Protein 6MW4 (pdb70)

Foldseek 3Di:
DWKKKFFFDDDVVVLCVVVVQPAKFDQFNTIIMGDDDPPDDCVVLVPRNRTDAMDIWAWKFFQKDFDFPLVPFDALCRQLVQCVPVCVFFLAQEEEEQEEQFAQQLQVQQADPVQWGLAAKEWEQADDDADGPPRHDGTHIDGRVRVSVCNVVVNRPNHARPPWVSHQLCQQQEGCCPVHNRRGHQGDRYGYHYYRADWDAQPKAHPFIIGIPNRVSNSVSVVLVVCVVSVTAYEYFARMFWFFFQFQAAAPVVSDPSLFFFRYAYAYAQFQALPQQFKDKDFDPDAFDKDKWKKFADAIQKWKKKKFFPPPWFKWKKKAAQVGDIFDGDGDDPDFDWGKDADVVQRKIKTKGWHQHVRVPRDTMIMMMIGRGDGDMMMIMMGTHDDDRRMMMMGITGCSRGDSRIHIPHGDQERRTGVNQSYPSHQYEWEAAPVVRGGDSRTGFHHPVGAPNQAYTHFAQYWGATPPNDITGMGGRSRRSSSVSSLVSSVLVVVVVVPSSPNGNVVSSQLQLLQADDDPPDDPDGRRGNSHYGDSVSSVVVVVDVSGPVD

Solvent-accessible surface area: 21128 Å² total; per-residue (Å²): 131,44,7,2,6,0,12,29,67,59,82,5,83,62,13,0,105,90,68,58,4,112,73,37,4,54,11,26,87,73,0,0,0,0,8,5,97,88,101,38,82,24,63,44,1,64,127,6,157,41,20,67,76,49,45,38,16,58,30,0,1,22,4,10,46,47,49,116,41,44,100,99,26,21,31,0,32,80,9,1,93,4,59,64,50,85,121,125,20,25,0,141,31,8,0,0,0,1,1,0,4,0,0,26,2,47,1,48,1,0,30,54,133,112,29,38,0,10,0,24,38,0,0,4,4,87,21,142,107,46,97,49,4,164,49,17,77,36,10,0,40,6,50,61,77,59,0,40,105,4,20,129,183,126,51,24,81,29,4,95,9,96,54,0,5,0,0,0,0,0,1,0,0,0,3,50,5,113,91,50,70,91,37,95,4,0,1,62,78,3,30,0,0,0,0,23,2,28,47,63,84,76,52,8,50,76,59,63,70,6,7,12,11,0,0,0,0,0,0,1,11,4,0,2,50,16,6,130,97,50,128,80,33,0,0,0,0,2,1,2,0,5,39,1,10,19,36,42,78,57,7,16,12,49,2,7,118,35,29,90,37,25,7,9,0,7,0,1,0,0,1,21,10,6,78,21,41,0,1,30,48,15,93,2,97,56,92,47,49,82,37,64,0,42,4,70,3,10,69,6,53,11,1,38,6,33,7,21,6,66,36,69,2,61,9,0,0,24,5,15,3,61,63,46,38,83,7,91,66,2,82,50,49,144,73,107,130,38,43,145,26,99,1,120,144,17,75,0,53,14,9,0,25,29,44,70,8,53,13,27,92,40,41,26,11,3,18,2,68,2,77,74,4,68,84,24,74,4,42,3,88,0,19,3,64,83,39,137,55,1,82,2,17,0,0,0,4,5,36,62,7,0,2,85,86,0,74,0,94,81,54,40,38,36,8,1,1,2,39,8,0,8,7,79,87,7,0,0,0,0,0,6,17,71,104,85,95,43,35,44,131,2,6,0,56,0,20,134,104,46,90,14,0,8,1,0,0,7,0,14,14,0,5,0,3,35,58,129,26,60,37,13,0,0,8,0,0,0,0,0,0,0,0,0,0,0,0,0,0,1,2,0,14,55,34,72,99,114,139,66,145,43,12,81,18,135,55,2,20,20,54,2,14,54,1,12,50,136,43,157,166,113,108,38,52,37,23,34,10,0,28,0,26,9,35,2,83,53,0,26,88,58,27,70,160,116,70,64,51,145,173

Radius of gyration: 23.17 Å; Cα contacts (8 Å, |Δi|>4): 1553; chains: 1; bounding box: 54×68×56 Å

Nearest PDB structures (foldseek):
  6mw4-assembly1_A  TM=1.002E+00  e=0.000E+00  Clostridioides difficile R20291
  4i0w-assembly2_D  TM=8.426E-01  e=2.269E-36  Clostridium perfringens
  4i0w-assembly1_B  TM=8.623E-01  e=5.771E-36  Clostridium perfringens
  7xr8-assembly2_C  TM=7.739E-01  e=4.887E-11  Thermaerobacillus caldiproteolyticus
  2wwt-assembly3_D  TM=7.152E-01  e=7.580E-10  Shouchella clausii

Structure (mmCIF, N/CA/C/O backbone):
data_6MW4
#
_entry.id   6MW4
#
_cell.length_a   88.651
_cell.length_b   155.176
_cell.length_c   91.675
_cell.angle_alpha   90.000
_cell.angle_beta   90.000
_cell.angle_gamma   90.000
#
_symmetry.space_group_name_H-M   'C 2 2 21'
#
loop_
_entity.id
_entity.type
_entity.pdbx_description
1 polymer 'Putative germination-specific protease'
2 non-polymer 'SULFATE ION'
3 water water
#
loop_
_atom_site.group_PDB
_atom_site.id
_atom_site.type_symbol
_atom_site.label_atom_id
_atom_site.label_alt_id
_atom_site.label_comp_id
_atom_site.label_asym_id
_atom_site.label_entity_id
_atom_site.label_seq_id
_atom_site.pdbx_PDB_ins_code
_atom_site.Cartn_x
_atom_site.Cartn_y
_atom_site.Cartn_z
_atom_site.occupancy
_atom_site.B_iso_or_equiv
_atom_site.auth_seq_id
_atom_site.auth_comp_id
_atom_site.auth_asym_id
_atom_site.auth_atom_id
_atom_site.pdbx_PDB_model_num
ATOM 1 N N . GLU A 1 2 ? 58.943 64.754 76.181 1.00 58.84 2 GLU A N 1
ATOM 2 C CA . GLU A 1 2 ? 60.142 64.222 76.821 1.00 56.42 2 GLU A CA 1
ATOM 3 C C . GLU A 1 2 ? 61.314 64.112 75.853 1.00 52.10 2 GLU A C 1
ATOM 4 O O . GLU A 1 2 ? 61.246 63.388 74.858 1.00 54.72 2 GLU A O 1
ATOM 10 N N . LYS A 1 3 ? 62.384 64.841 76.142 1.00 43.38 3 LYS A N 1
ATOM 11 C CA . LYS A 1 3 ? 63.672 64.584 75.520 1.00 37.82 3 LYS A CA 1
ATOM 12 C C . LYS A 1 3 ? 64.510 63.736 76.468 1.00 26.94 3 LYS A C 1
ATOM 13 O O . LYS A 1 3 ? 64.168 63.543 77.637 1.00 27.71 3 LYS A O 1
ATOM 18 N N . SER A 1 4 ? 65.611 63.207 75.950 1.00 25.49 4 SER A N 1
ATOM 19 C CA . SER A 1 4 ? 66.470 62.366 76.766 1.00 21.51 4 SER A CA 1
ATOM 20 C C . SER A 1 4 ? 67.918 62.604 76.376 1.00 23.01 4 SER A C 1
ATOM 21 O O . SER A 1 4 ? 68.214 63.128 75.299 1.00 24.08 4 SER A O 1
ATOM 24 N N . TYR A 1 5 ? 68.819 62.222 77.279 1.00 20.83 5 TYR A N 1
ATOM 25 C CA . TYR A 1 5 ? 70.248 62.433 77.103 1.00 19.77 5 TYR A CA 1
ATOM 26 C C . TYR A 1 5 ? 70.999 61.170 77.486 1.00 19.75 5 TYR A C 1
ATOM 27 O O . TYR A 1 5 ? 70.612 60.471 78.425 1.00 21.92 5 TYR A O 1
ATOM 36 N N . CYS A 1 6 ? 72.072 60.887 76.760 1.00 19.89 6 CYS A N 1
ATOM 37 C CA . CYS A 1 6 ? 73.021 59.858 77.155 1.00 21.38 6 CYS A CA 1
ATOM 38 C C . CYS A 1 6 ? 74.143 60.517 77.940 1.00 21.97 6 CYS A C 1
ATOM 39 O O . CYS A 1 6 ? 74.629 61.583 77.558 1.00 23.67 6 CYS A O 1
ATOM 42 N N . ILE A 1 7 ? 74.534 59.893 79.053 1.00 18.32 7 ILE A N 1
ATOM 43 C CA . ILE A 1 7 ? 75.536 60.450 79.956 1.00 22.61 7 ILE A CA 1
ATOM 44 C C . ILE A 1 7 ? 76.649 59.429 80.155 1.00 21.29 7 ILE A C 1
ATOM 45 O O . ILE A 1 7 ? 76.375 58.255 80.418 1.00 21.36 7 ILE A O 1
ATOM 50 N N . ILE A 1 8 ? 77.898 59.874 80.041 1.00 21.38 8 ILE A N 1
ATOM 51 C CA . ILE A 1 8 ? 79.048 59.112 80.514 1.00 25.64 8 ILE A CA 1
ATOM 52 C C . ILE A 1 8 ? 79.405 59.657 81.888 1.00 24.41 8 ILE A C 1
ATOM 53 O O . ILE A 1 8 ? 79.627 60.863 82.041 1.00 25.68 8 ILE 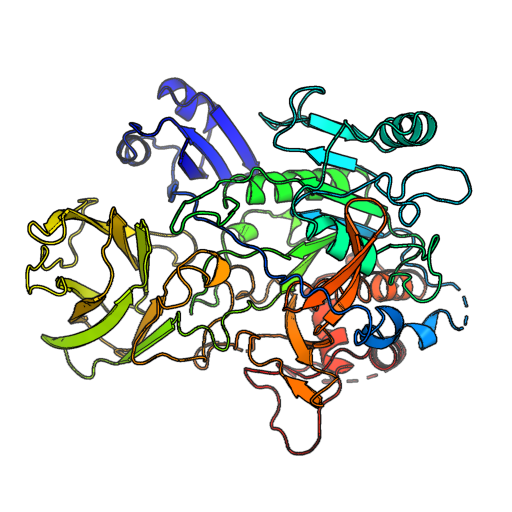A O 1
ATOM 58 N N . TYR A 1 9 ? 79.448 58.786 82.891 1.00 23.94 9 TYR A N 1
ATOM 59 C CA . TYR A 1 9 ? 79.602 59.240 84.264 1.00 25.88 9 TYR A CA 1
ATOM 60 C C . TYR A 1 9 ? 80.804 58.600 84.945 1.00 30.97 9 TYR A C 1
ATOM 61 O O . TYR A 1 9 ? 81.336 57.574 84.508 1.00 29.87 9 TYR A O 1
ATOM 70 N N . GLN A 1 10 ? 81.197 59.229 86.048 1.00 33.87 10 GLN A N 1
ATOM 71 C CA . GLN A 1 10 ? 82.163 58.688 86.993 1.00 38.16 10 GLN A CA 1
ATOM 72 C C . GLN A 1 10 ? 81.645 58.993 88.389 1.00 42.32 10 GLN A C 1
ATOM 73 O O . GLN A 1 10 ? 81.195 60.113 88.651 1.00 43.43 10 GLN A O 1
ATOM 75 N N . GLY A 1 11 ? 81.690 58.003 89.270 1.00 43.67 11 GLY A N 1
ATOM 76 C CA . GLY A 1 11 ? 81.274 58.206 90.645 1.00 43.98 11 GLY A CA 1
ATOM 77 C C . GLY A 1 11 ? 79.805 57.898 90.860 1.00 43.06 11 GLY A C 1
ATOM 78 O O . GLY A 1 11 ? 79.169 57.163 90.100 1.00 38.05 11 GLY A O 1
ATOM 79 N N . ASP A 1 12 ? 79.259 58.487 91.927 1.00 44.48 12 ASP A N 1
ATOM 80 C CA . ASP A 1 12 ? 77.875 58.247 92.341 1.00 41.88 12 ASP A CA 1
ATOM 81 C C . ASP A 1 12 ? 76.956 59.152 91.525 1.00 37.34 12 ASP A C 1
ATOM 82 O O . ASP A 1 12 ? 76.523 60.223 91.958 1.00 39.85 12 ASP A O 1
ATOM 87 N N . ILE A 1 13 ? 76.653 58.692 90.308 1.00 32.02 13 ILE A N 1
ATOM 88 C CA . ILE A 1 13 ? 75.832 59.477 89.393 1.00 30.42 13 ILE A CA 1
ATOM 89 C C . ILE A 1 13 ? 74.390 59.552 89.876 1.00 32.21 13 ILE A C 1
ATOM 90 O O . ILE A 1 13 ? 73.726 60.580 89.704 1.00 33.67 13 ILE A O 1
ATOM 95 N N . GLU A 1 14 ? 73.887 58.482 90.497 1.00 34.74 14 GLU A N 1
ATOM 96 C CA . GLU A 1 14 ? 72.500 58.466 90.952 1.00 38.09 14 GLU A CA 1
ATOM 97 C C . GLU A 1 14 ? 72.238 59.564 91.975 1.00 39.14 14 GLU A C 1
ATOM 98 O O . GLU A 1 14 ? 71.261 60.313 91.859 1.00 39.28 14 GLU A O 1
ATOM 104 N N . SER A 1 15 ? 73.104 59.683 92.984 1.00 39.83 15 SER A N 1
ATOM 105 C CA . SER A 1 15 ? 72.928 60.751 93.961 1.00 42.25 15 SER A CA 1
ATOM 106 C C . SER A 1 15 ? 73.050 62.118 93.303 1.00 41.04 15 SER A C 1
ATOM 107 O O . SER A 1 15 ? 72.309 63.048 93.644 1.00 42.85 15 SER A O 1
ATOM 110 N N . ALA A 1 16 ? 73.971 62.253 92.343 1.00 36.33 16 ALA A N 1
ATOM 111 C CA . ALA A 1 16 ? 74.197 63.548 91.714 1.00 33.21 16 ALA A CA 1
ATOM 112 C C . ALA A 1 16 ? 72.994 63.981 90.887 1.00 35.56 16 ALA A C 1
ATOM 113 O O . ALA A 1 16 ? 72.583 65.147 90.944 1.00 41.63 16 ALA A O 1
ATOM 115 N N . LEU A 1 17 ? 72.420 63.061 90.107 1.00 31.29 17 LEU A N 1
ATOM 116 C CA . LEU A 1 17 ? 71.228 63.401 89.336 1.00 27.93 17 LEU A CA 1
ATOM 117 C C . LEU A 1 17 ? 70.071 63.782 90.252 1.00 36.95 17 LEU A C 1
ATOM 118 O O . LEU A 1 17 ? 69.364 64.763 89.998 1.00 39.13 17 LEU A O 1
ATOM 123 N N . GLN A 1 18 ? 69.866 63.019 91.327 1.00 38.70 18 GLN A N 1
ATOM 124 C CA . GLN A 1 18 ? 68.751 63.304 92.225 1.00 44.48 18 GLN A CA 1
ATOM 125 C C . GLN A 1 18 ? 68.903 64.671 92.878 1.00 40.78 18 GLN A C 1
ATOM 126 O O . GLN A 1 18 ? 67.924 65.415 93.010 1.00 38.37 18 GLN A O 1
ATOM 132 N N . GLU A 1 19 ? 70.127 65.026 93.276 1.00 41.92 19 GLU A N 1
ATOM 133 C CA . GLU A 1 19 ? 70.374 66.328 93.884 1.00 45.04 19 GLU A CA 1
ATOM 134 C C . GLU A 1 19 ? 70.099 67.475 92.922 1.00 45.02 19 GLU A C 1
ATOM 135 O O . GLU A 1 19 ? 69.822 68.592 93.370 1.00 49.51 19 GLU A O 1
ATOM 137 N N . ASN A 1 20 ? 70.166 67.226 91.615 1.00 40.04 20 ASN A N 1
ATOM 138 C CA . ASN A 1 20 ? 69.914 68.241 90.603 1.00 41.73 20 ASN A CA 1
ATOM 139 C C . ASN A 1 20 ? 68.507 68.147 90.020 1.00 40.12 20 ASN A C 1
ATOM 140 O O . ASN A 1 20 ? 68.249 68.699 88.945 1.00 43.37 20 ASN A O 1
ATOM 145 N N . GLY A 1 21 ? 67.595 67.464 90.707 1.00 39.66 21 GLY A N 1
ATOM 146 C CA . GLY A 1 21 ? 66.225 67.377 90.242 1.00 40.70 21 GLY A CA 1
ATOM 147 C C . GLY A 1 21 ? 66.016 66.521 89.016 1.00 41.22 21 GLY A C 1
ATOM 148 O O . GLY A 1 21 ? 65.002 66.677 88.330 1.00 48.05 21 GLY A O 1
ATOM 149 N N . ILE A 1 22 ? 66.945 65.623 88.712 1.00 34.30 22 ILE A N 1
ATOM 150 C CA . ILE A 1 22 ? 66.822 64.719 87.571 1.00 33.86 22 ILE A CA 1
ATOM 151 C C . ILE A 1 22 ? 66.405 63.368 88.146 1.00 36.29 22 ILE A C 1
ATOM 152 O O . ILE A 1 22 ? 67.236 62.559 88.561 1.00 38.79 22 ILE A O 1
ATOM 157 N N . ASN A 1 23 ? 65.095 63.119 88.168 1.00 32.79 23 ASN A N 1
ATOM 158 C CA . ASN A 1 23 ? 64.542 61.968 88.870 1.00 34.48 23 ASN A CA 1
ATOM 159 C C . ASN A 1 23 ? 64.250 60.772 87.974 1.00 30.09 23 ASN A C 1
ATOM 160 O O . ASN A 1 23 ? 63.996 59.685 88.498 1.00 34.85 23 ASN A O 1
ATOM 165 N N . ARG A 1 24 ? 64.285 60.930 86.655 1.00 24.54 24 ARG A N 1
ATOM 166 C CA . ARG A 1 24 ? 63.972 59.848 85.722 1.00 25.78 24 ARG A CA 1
ATOM 167 C C . ARG A 1 24 ? 65.255 59.459 84.994 1.00 24.46 24 ARG A C 1
ATOM 168 O O . ARG A 1 24 ? 65.699 60.156 84.075 1.00 24.79 24 ARG A O 1
ATOM 172 N N . TYR A 1 25 ? 65.842 58.336 85.393 1.00 22.38 25 TYR A N 1
ATOM 173 C CA . TYR A 1 25 ? 67.119 57.935 84.818 1.00 20.29 25 TYR A CA 1
ATOM 174 C C . TYR A 1 25 ? 67.274 56.430 84.945 1.00 19.51 25 TYR A C 1
ATOM 175 O O . TYR A 1 25 ? 66.612 55.783 85.764 1.00 22.90 25 TYR A O 1
ATOM 184 N N . MET A 1 26 ? 68.175 55.888 84.132 1.00 18.78 26 MET A N 1
ATOM 185 C CA . MET A 1 26 ? 68.587 54.500 84.240 1.00 17.41 26 MET A CA 1
ATOM 186 C C . MET A 1 26 ? 70.098 54.429 84.106 1.00 19.26 26 MET A C 1
ATOM 187 O O . MET A 1 26 ? 70.666 55.013 83.183 1.00 20.78 26 MET A O 1
ATOM 192 N N . VAL A 1 27 ? 70.745 53.735 85.035 1.00 19.97 27 VAL A N 1
ATOM 193 C CA . VAL A 1 27 ? 72.156 53.393 84.880 1.00 20.10 27 VAL A CA 1
ATOM 194 C C . VAL A 1 27 ? 72.239 52.119 84.050 1.00 22.29 27 VAL A C 1
ATOM 195 O O . VAL A 1 27 ? 71.680 51.082 84.426 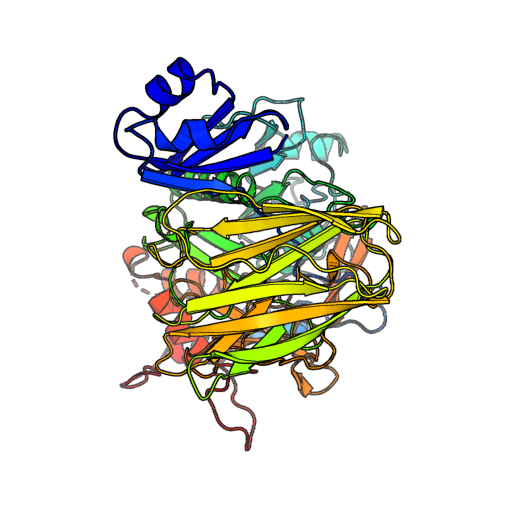1.00 25.11 27 VAL A O 1
ATOM 199 N N . LEU A 1 28 ? 72.905 52.199 82.897 1.00 18.88 28 LEU A N 1
ATOM 200 C CA . LEU A 1 28 ? 72.924 51.090 81.951 1.00 18.81 28 LEU A CA 1
ATOM 201 C C . LEU A 1 28 ? 74.173 50.227 82.050 1.00 24.62 28 LEU A C 1
ATOM 202 O O . LEU A 1 28 ? 74.096 49.015 81.830 1.00 27.87 28 LEU A O 1
ATOM 207 N N . ASN A 1 29 ? 75.330 50.818 82.331 1.00 20.12 29 ASN A N 1
ATOM 208 C CA . ASN A 1 29 ? 76.536 50.038 82.579 1.00 22.50 29 ASN A CA 1
ATOM 209 C C . ASN A 1 29 ? 77.444 50.880 83.469 1.00 22.97 29 ASN A C 1
ATOM 210 O O . ASN A 1 29 ? 77.022 51.915 83.995 1.00 20.29 29 ASN A O 1
ATOM 215 N N . SER A 1 30 ? 78.686 50.425 83.665 1.00 22.45 30 SER A N 1
ATOM 216 C CA . SER A 1 30 ? 79.576 51.105 84.602 1.00 24.39 30 SER A CA 1
ATOM 217 C C . SER A 1 30 ? 79.961 52.511 84.154 1.00 23.49 30 SER A C 1
ATOM 218 O O . SER A 1 30 ? 80.509 53.270 84.968 1.00 24.43 30 SER A O 1
ATOM 221 N N . GLN A 1 31 ? 79.700 52.868 82.893 1.00 20.64 31 GLN A N 1
ATOM 222 C CA . GLN A 1 31 ? 80.029 54.183 82.356 1.00 24.24 31 GLN A CA 1
ATOM 223 C C . GLN A 1 31 ? 78.836 54.977 81.860 1.00 20.31 31 GLN A C 1
ATOM 224 O O . GLN A 1 31 ? 78.946 56.202 81.747 1.00 22.94 31 GLN A O 1
ATOM 230 N N . LEU A 1 32 ? 77.726 54.327 81.528 1.00 19.42 32 LEU A N 1
ATOM 231 C CA . LEU A 1 32 ? 76.668 54.935 80.741 1.00 18.13 32 LEU A CA 1
ATOM 232 C C . LEU A 1 32 ? 75.375 54.996 81.537 1.00 18.05 32 LEU A C 1
ATOM 233 O O . LEU A 1 32 ? 74.946 53.990 82.101 1.00 19.25 32 LEU A O 1
ATOM 238 N N . ALA A 1 33 ? 74.741 56.165 81.547 1.00 17.40 33 ALA A N 1
ATOM 239 C CA . ALA A 1 33 ? 73.394 56.318 82.072 1.00 17.14 33 ALA A CA 1
ATOM 240 C C . ALA A 1 33 ? 72.577 57.099 81.052 1.00 21.90 33 ALA A C 1
ATOM 241 O O . ALA A 1 33 ? 73.131 57.781 80.189 1.00 19.40 33 ALA A O 1
ATOM 243 N N . VAL A 1 34 ? 71.253 56.988 81.136 1.00 17.15 34 VAL A N 1
ATOM 244 C CA . VAL A 1 34 ? 70.357 57.789 80.306 1.00 16.33 34 VAL A CA 1
ATOM 245 C C . VAL A 1 34 ? 69.389 58.534 81.215 1.00 18.52 34 VAL A C 1
ATOM 246 O O . VAL A 1 34 ? 68.995 58.026 82.271 1.00 19.33 34 VAL A O 1
ATOM 250 N N . ILE A 1 35 ? 69.031 59.758 80.826 1.00 18.40 35 ILE A N 1
ATOM 251 C CA . ILE A 1 35 ? 68.099 60.558 81.610 1.00 20.66 35 ILE A CA 1
ATOM 252 C C . ILE A 1 35 ? 66.965 61.034 80.721 1.00 21.63 35 ILE A C 1
ATOM 253 O O . ILE A 1 35 ? 67.136 61.232 79.517 1.00 22.12 35 ILE A O 1
ATOM 258 N N . TYR A 1 36 ? 65.798 61.219 81.329 1.00 21.56 36 TYR A N 1
ATOM 259 C CA . TYR A 1 36 ? 64.589 61.668 80.646 1.00 23.87 36 TYR A CA 1
ATOM 260 C C . TYR A 1 36 ? 64.092 62.911 81.366 1.00 27.69 36 TYR A C 1
ATOM 261 O O . TYR A 1 36 ? 63.873 62.879 82.580 1.00 25.36 36 TYR A O 1
ATOM 270 N N . VAL A 1 37 ? 63.923 64.004 80.629 1.00 27.90 37 VAL A N 1
ATOM 271 C CA . VAL A 1 37 ? 63.702 65.314 81.244 1.00 30.23 37 VAL A CA 1
ATOM 272 C C . VAL A 1 37 ? 62.643 66.071 80.457 1.00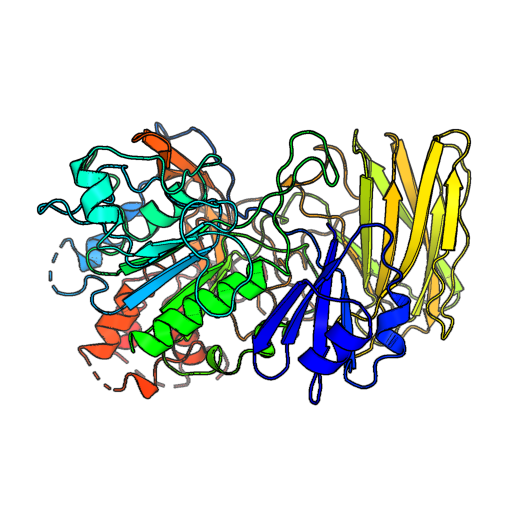 37.59 37 VAL A C 1
ATOM 273 O O . VAL A 1 37 ? 62.408 65.797 79.273 1.00 36.23 37 VAL A O 1
ATOM 277 N N . PRO A 1 38 ? 61.988 67.044 81.096 1.00 39.37 38 PRO A N 1
ATOM 278 C CA . PRO A 1 38 ? 61.012 67.871 80.372 1.00 45.08 38 PRO A CA 1
ATOM 279 C C . PRO A 1 38 ? 61.662 68.674 79.253 1.00 49.88 38 PRO A C 1
ATOM 280 O O . PRO A 1 38 ? 62.880 68.846 79.193 1.00 44.85 38 PRO A O 1
ATOM 284 N N . VAL A 1 39 ? 60.813 69.180 78.353 1.00 61.28 39 VAL A N 1
ATOM 285 C CA . VAL A 1 39 ? 61.303 69.937 77.203 1.00 65.35 39 VAL A CA 1
ATOM 286 C C . VAL A 1 39 ? 62.004 71.217 77.643 1.00 65.53 39 VAL A C 1
ATOM 287 O O . VAL A 1 39 ? 62.939 71.682 76.980 1.00 65.66 39 VAL A O 1
ATOM 289 N N . ASP A 1 40 ? 61.578 71.802 78.761 1.00 62.96 40 ASP A N 1
ATOM 290 C CA . ASP A 1 40 ? 62.177 73.036 79.255 1.00 63.87 40 ASP A CA 1
ATOM 291 C C . ASP A 1 40 ? 63.493 72.810 79.992 1.00 61.45 40 ASP A C 1
ATOM 292 O O . ASP A 1 40 ? 64.050 73.770 80.535 1.00 65.38 40 ASP A O 1
ATOM 294 N N . PHE A 1 41 ? 64.003 71.581 80.014 1.00 56.65 41 PHE A N 1
ATOM 295 C CA . PHE A 1 41 ? 65.207 71.268 80.775 1.00 51.75 41 PHE A CA 1
ATOM 296 C C . PHE A 1 41 ? 66.409 72.040 80.243 1.00 55.52 41 PHE A C 1
ATOM 297 O O . PHE A 1 41 ? 66.647 72.095 79.032 1.00 55.74 41 PHE A O 1
ATOM 305 N N . ASP A 1 42 ? 67.170 72.633 81.162 1.00 59.11 42 ASP A N 1
ATOM 306 C CA . ASP A 1 42 ? 68.365 73.407 80.833 1.00 59.90 42 ASP A CA 1
ATOM 307 C C . ASP A 1 42 ? 69.557 72.457 80.825 1.00 54.58 42 ASP A C 1
ATOM 308 O O . ASP A 1 42 ? 70.070 72.076 81.880 1.00 51.14 42 ASP A O 1
ATOM 313 N N . GLU A 1 43 ? 70.012 72.085 79.627 1.00 48.29 43 GLU A N 1
ATOM 314 C CA . GLU A 1 43 ? 71.070 71.088 79.507 1.00 51.02 43 GLU A CA 1
ATOM 315 C C . GLU A 1 43 ? 72.412 71.582 80.032 1.00 50.46 43 GLU A C 1
ATOM 316 O O . GLU A 1 43 ? 73.301 70.759 80.277 1.00 49.80 43 GLU A O 1
ATOM 322 N N . THR A 1 44 ? 72.585 72.898 80.205 1.00 50.83 44 THR A N 1
ATOM 323 C CA . THR A 1 44 ? 73.828 73.410 80.774 1.00 50.34 44 THR A CA 1
ATOM 324 C C . THR A 1 44 ? 74.044 72.917 82.197 1.00 48.94 44 THR A C 1
ATOM 325 O O . THR A 1 44 ? 75.184 72.921 82.678 1.00 48.09 44 THR A O 1
ATOM 329 N N . ILE A 1 45 ? 72.969 72.503 82.876 1.00 44.78 45 ILE A N 1
ATOM 330 C CA . ILE A 1 45 ? 73.077 71.864 84.187 1.00 44.80 45 ILE A CA 1
ATOM 331 C C . ILE A 1 45 ? 74.118 70.752 84.161 1.00 40.07 45 ILE A C 1
ATOM 332 O O . ILE A 1 45 ? 74.886 70.573 85.113 1.00 45.39 45 ILE A O 1
ATOM 336 N N . LEU A 1 46 ? 74.170 69.998 83.063 1.00 38.57 46 LEU A N 1
ATOM 337 C CA . LEU A 1 46 ? 75.011 68.806 83.017 1.00 39.49 46 LEU A CA 1
ATOM 338 C C . LEU A 1 46 ? 76.497 69.144 83.095 1.00 46.65 46 LEU A C 1
ATOM 339 O O . LEU A 1 46 ? 77.289 68.321 83.569 1.00 48.86 46 LEU A O 1
ATOM 344 N N . ASN A 1 47 ? 76.892 70.346 82.664 1.00 44.59 47 ASN A N 1
ATOM 345 C CA . ASN A 1 47 ? 78.296 70.738 82.724 1.00 43.64 47 ASN A CA 1
ATOM 346 C C . ASN A 1 47 ? 78.771 70.988 84.147 1.00 47.79 47 ASN A C 1
ATOM 347 O O . ASN A 1 47 ? 79.981 70.965 84.397 1.00 47.12 47 ASN A O 1
ATOM 352 N N . ASN A 1 48 ? 77.852 71.225 85.081 1.00 45.74 48 ASN A N 1
ATOM 353 C CA . ASN A 1 48 ? 78.202 71.579 86.448 1.00 48.34 48 ASN A CA 1
ATOM 354 C C . ASN A 1 48 ? 77.955 70.436 87.421 1.00 45.35 48 ASN A C 1
ATOM 355 O O . ASN A 1 48 ? 78.028 70.637 88.638 1.00 49.39 48 ASN A O 1
ATOM 360 N N . ILE A 1 49 ? 77.665 69.245 86.913 1.00 41.97 49 ILE A N 1
ATOM 361 C CA . ILE A 1 49 ? 77.602 68.033 87.718 1.00 41.36 49 ILE A CA 1
ATOM 362 C C . ILE A 1 49 ? 78.925 67.309 87.514 1.00 36.71 49 ILE A C 1
ATOM 363 O O . ILE A 1 49 ? 79.204 66.812 86.419 1.00 39.10 49 ILE A O 1
ATOM 368 N N . ILE A 1 50 ? 79.754 67.263 88.561 1.00 40.68 50 ILE A N 1
ATOM 369 C CA . ILE A 1 50 ? 81.110 66.739 88.402 1.00 44.15 50 ILE A CA 1
ATOM 370 C C . ILE A 1 50 ? 81.091 65.269 88.006 1.00 42.66 50 ILE A C 1
ATOM 371 O O . ILE A 1 50 ? 82.016 64.784 87.343 1.00 41.04 50 ILE A O 1
ATOM 376 N N . GLN A 1 51 ? 80.037 64.539 88.379 1.00 37.75 51 GLN A N 1
ATOM 377 C CA . GLN A 1 51 ? 79.938 63.131 88.010 1.00 38.15 51 GLN A CA 1
ATOM 378 C C . GLN A 1 51 ? 79.644 62.924 86.531 1.00 34.42 51 GLN A C 1
ATOM 379 O O . GLN A 1 51 ? 79.644 61.775 86.078 1.00 31.39 51 GLN A O 1
ATOM 385 N N . VAL A 1 52 ? 79.392 63.988 85.775 1.00 32.16 52 VAL A N 1
ATOM 386 C CA . VAL A 1 52 ? 79.133 63.893 84.341 1.00 31.10 52 VAL A CA 1
ATOM 387 C C . VAL A 1 52 ? 80.424 64.197 83.592 1.00 34.96 52 VAL A C 1
ATOM 388 O O . VAL A 1 52 ? 81.001 65.282 83.741 1.00 36.88 52 VAL A O 1
ATOM 392 N N . ALA A 1 53 ? 80.879 63.241 82.781 1.00 33.17 53 ALA A N 1
ATOM 393 C CA . ALA A 1 53 ? 82.074 63.402 81.961 1.00 34.21 53 ALA A CA 1
ATOM 394 C C . ALA A 1 53 ? 81.752 63.769 80.521 1.00 36.84 53 ALA A C 1
ATOM 395 O O . ALA A 1 53 ? 82.484 64.549 79.902 1.00 38.16 53 ALA A O 1
ATOM 397 N N . TRP A 1 54 ? 80.676 63.206 79.979 1.00 30.67 54 TRP A N 1
ATOM 398 C CA . TRP A 1 54 ? 80.192 63.481 78.633 1.00 32.16 54 TRP A CA 1
ATOM 399 C C . TRP A 1 54 ? 78.673 63.488 78.670 1.00 27.61 54 TRP A C 1
ATOM 400 O O . TRP A 1 54 ? 78.060 62.791 79.478 1.00 24.50 54 TRP A O 1
ATOM 411 N N . TRP A 1 55 ? 78.067 64.246 77.766 1.00 26.66 55 TRP A N 1
ATOM 412 C CA . TRP A 1 55 ? 76.626 64.141 77.601 1.00 24.54 55 TRP A CA 1
ATOM 413 C C . TRP A 1 55 ? 76.257 64.479 76.169 1.00 28.66 55 TRP A C 1
ATOM 414 O O . TRP A 1 55 ? 76.924 65.282 75.509 1.00 29.84 55 TRP A O 1
ATOM 425 N N . GLU A 1 56 ? 75.175 63.863 75.704 1.00 23.68 56 GLU A N 1
ATOM 426 C CA . GLU A 1 56 ? 74.727 64.019 74.331 1.00 27.76 56 GLU A CA 1
ATOM 427 C C . GLU A 1 56 ? 73.222 63.814 74.318 1.00 25.42 56 GLU A C 1
ATOM 428 O O . GLU A 1 56 ? 72.726 62.863 74.931 1.00 25.33 56 GLU A O 1
ATOM 434 N N . GLU A 1 57 ? 72.500 64.707 73.646 1.00 24.26 57 GLU A N 1
ATOM 435 C CA . GLU A 1 57 ? 71.070 64.494 73.472 1.00 21.12 57 GLU A CA 1
ATOM 436 C C . GLU A 1 57 ? 70.830 63.239 72.638 1.00 22.22 57 GLU A C 1
ATOM 437 O O . GLU A 1 57 ? 71.549 62.973 71.668 1.00 23.44 57 GLU A O 1
ATOM 443 N N . SER A 1 58 ? 69.808 62.471 73.026 1.00 18.88 58 SER A N 1
ATOM 444 C CA . SER A 1 58 ? 69.438 61.253 72.318 1.00 17.70 58 SER A CA 1
ATOM 445 C C . SER A 1 58 ? 68.827 61.599 70.965 1.00 19.80 58 SER A C 1
ATOM 446 O O . SER A 1 58 ? 67.904 62.409 70.883 1.00 25.16 58 SER A O 1
ATOM 449 N N . GLU A 1 59 ? 69.316 60.953 69.913 1.00 18.75 59 GLU A N 1
ATOM 450 C CA A GLU A 1 59 ? 68.928 61.246 68.540 0.60 19.90 59 GLU A CA 1
ATOM 451 C CA B GLU A 1 59 ? 68.914 61.259 68.551 0.40 19.97 59 GLU A CA 1
ATOM 452 C C . GLU A 1 59 ? 67.952 60.210 68.007 1.00 18.26 59 GLU A C 1
ATOM 453 O O . GLU A 1 59 ? 67.840 59.106 68.551 1.00 16.75 59 GLU A O 1
ATOM 458 N N . PRO A 1 60 ? 67.231 60.529 66.928 1.00 18.63 60 PRO A N 1
ATOM 459 C CA . PRO A 1 60 ? 66.281 59.561 66.362 1.00 17.55 60 PRO A CA 1
ATOM 460 C C . PRO A 1 60 ? 66.955 58.353 65.733 1.00 16.73 60 PRO A C 1
ATOM 461 O O . PRO A 1 60 ? 68.077 58.424 65.218 1.00 18.43 60 PRO A O 1
ATOM 465 N N . MET A 1 61 ? 66.241 57.231 65.779 1.00 14.57 61 MET A N 1
ATOM 466 C CA . MET A 1 61 ? 66.588 56.021 65.043 1.00 13.95 61 MET A CA 1
ATOM 467 C C . MET A 1 61 ? 65.396 55.641 64.178 1.00 14.69 61 MET A C 1
ATOM 468 O O . MET A 1 61 ? 64.256 55.987 64.497 1.00 17.26 61 MET A O 1
ATOM 473 N N . SER A 1 62 ? 65.654 54.963 63.055 1.00 13.57 62 SER A N 1
ATOM 474 C CA . SER A 1 62 ? 64.543 54.560 62.198 1.00 12.63 62 SER A CA 1
ATOM 475 C C . SER A 1 62 ? 64.801 53.162 61.655 1.00 12.90 62 SER A C 1
ATOM 476 O O . SER A 1 62 ? 65.906 52.629 61.736 1.00 13.43 62 SER A O 1
ATOM 479 N N . SER A 1 63 ? 63.744 52.581 61.082 1.00 15.82 63 SER A N 1
ATOM 480 C CA . SER A 1 63 ? 63.805 51.214 60.580 1.00 13.32 63 SER A CA 1
ATOM 481 C C . SER A 1 63 ? 64.779 51.077 59.412 1.00 13.80 63 SER A C 1
ATOM 482 O O . SER A 1 63 ? 64.890 51.960 58.553 1.00 15.55 63 SER A O 1
ATOM 485 N N . LEU A 1 64 ? 65.471 49.940 59.377 1.00 13.01 64 LEU A N 1
ATOM 486 C CA . LEU A 1 64 ? 66.253 49.532 58.218 1.00 13.08 64 LEU A CA 1
ATOM 487 C C . LEU A 1 64 ? 65.476 48.580 57.329 1.00 13.21 64 LEU A C 1
ATOM 488 O O . LEU A 1 64 ? 66.072 47.896 56.498 1.00 13.59 64 LEU A O 1
ATOM 493 N N . ILE A 1 65 ? 64.151 48.549 57.459 1.00 15.09 65 ILE A N 1
ATOM 494 C CA . ILE A 1 65 ? 63.307 47.679 56.646 1.00 15.51 65 ILE A CA 1
ATOM 495 C C . ILE A 1 65 ? 62.187 48.491 56.009 1.00 15.08 65 ILE A C 1
ATOM 496 O O . ILE A 1 65 ? 61.552 49.325 56.667 1.00 18.80 65 ILE A O 1
ATOM 501 N N . GLU A 1 66 ? 61.934 48.235 54.725 1.00 16.48 66 GLU A N 1
ATOM 502 C CA . GLU A 1 66 ? 60.789 48.778 54.011 1.00 18.28 66 GLU A CA 1
ATOM 503 C C . GLU A 1 66 ? 59.787 47.649 53.780 1.00 18.07 66 GLU A C 1
ATOM 504 O O . GLU A 1 66 ? 60.156 46.584 53.284 1.00 19.63 66 GLU A O 1
ATOM 506 N N . ILE A 1 67 ? 58.530 47.861 54.152 1.00 17.48 67 ILE A N 1
ATOM 507 C CA . ILE A 1 67 ? 57.505 46.857 53.870 1.00 19.09 67 ILE A CA 1
ATOM 508 C C . ILE A 1 67 ? 57.005 47.057 52.444 1.00 20.59 67 ILE A C 1
ATOM 509 O O . ILE A 1 67 ? 56.634 48.172 52.057 1.00 22.65 67 ILE A O 1
ATOM 514 N N . THR A 1 68 ? 57.003 45.986 51.640 1.00 18.90 68 THR A N 1
ATOM 515 C CA . THR A 1 68 ? 56.793 46.177 50.206 1.00 19.13 68 THR A CA 1
ATOM 516 C C . THR A 1 68 ? 55.558 45.495 49.616 1.00 21.85 68 THR A C 1
ATOM 517 O O . THR A 1 68 ? 55.277 45.703 48.428 1.00 24.43 68 THR A O 1
ATOM 521 N N . ASN A 1 69 ? 54.800 44.705 50.389 1.00 22.28 69 ASN A N 1
ATOM 522 C CA . ASN A 1 69 ? 53.503 44.173 49.945 1.00 21.18 69 ASN A CA 1
ATOM 523 C C . ASN A 1 69 ? 53.589 43.450 48.600 1.00 20.47 69 ASN A C 1
ATOM 524 O O . ASN A 1 69 ? 52.770 43.665 47.691 1.00 24.57 69 ASN A O 1
ATOM 529 N N . ASN A 1 70 ? 54.576 42.566 48.478 1.00 22.92 70 ASN A N 1
ATOM 530 C CA . ASN A 1 70 ? 54.878 41.934 47.193 1.00 23.44 70 ASN A CA 1
ATOM 531 C C . ASN A 1 70 ? 55.079 40.431 47.356 1.00 23.42 70 ASN A C 1
ATOM 532 O O . ASN A 1 70 ? 56.005 39.847 46.785 1.00 23.45 70 ASN A O 1
ATOM 537 N N . VAL A 1 71 ? 54.226 39.780 48.146 1.00 25.03 71 VAL A N 1
ATOM 538 C CA . VAL A 1 71 ? 54.403 38.351 48.396 1.00 20.72 71 VAL A CA 1
ATOM 539 C C . VAL A 1 71 ? 54.338 37.557 47.091 1.00 23.39 71 VAL A C 1
ATOM 540 O O . VAL A 1 71 ? 55.097 36.601 46.896 1.00 25.52 71 VAL A O 1
ATOM 544 N N . ASN A 1 72 ? 53.450 37.948 46.174 1.00 23.42 72 ASN A N 1
ATOM 545 C CA . ASN A 1 72 ? 53.271 37.187 44.940 1.00 25.86 72 ASN A CA 1
ATOM 546 C C . ASN A 1 72 ? 54.532 37.131 44.082 1.00 31.99 72 ASN A C 1
ATOM 547 O O . ASN A 1 72 ? 54.669 36.212 43.267 1.00 38.72 72 ASN A O 1
ATOM 549 N N . ASN A 1 73 ? 55.438 38.095 44.212 1.00 25.59 73 ASN A N 1
ATOM 550 C CA . ASN A 1 73 ? 56.709 38.068 43.497 1.00 29.22 73 ASN A CA 1
ATOM 551 C C . ASN A 1 73 ? 57.887 38.093 44.464 1.00 26.45 73 ASN A C 1
ATOM 552 O O . ASN A 1 73 ? 58.977 38.545 44.119 1.00 27.80 73 ASN A O 1
ATOM 557 N N . GLY A 1 74 ? 57.672 37.616 45.686 1.00 20.45 74 GLY A N 1
ATOM 558 C CA . GLY A 1 74 ? 58.713 37.626 46.687 1.00 20.30 74 GLY A CA 1
ATOM 559 C C . GLY A 1 74 ? 59.564 36.370 46.684 1.00 22.56 74 GLY A C 1
ATOM 560 O O . GLY A 1 74 ? 59.315 35.409 45.954 1.00 25.77 74 GLY A O 1
ATOM 561 N N . GLU A 1 75 ? 60.583 36.407 47.530 1.00 18.96 75 GLU A N 1
ATOM 562 C CA . GLU A 1 75 ? 61.569 35.351 47.700 1.00 18.82 75 GLU A CA 1
ATOM 563 C C . GLU A 1 75 ? 61.408 34.775 49.097 1.00 17.85 75 GLU A C 1
ATOM 564 O O . GLU A 1 75 ? 61.270 35.536 50.057 1.00 17.62 75 GLU A O 1
ATOM 570 N N . THR A 1 76 ? 61.422 33.445 49.225 1.00 17.46 76 THR A N 1
ATOM 571 C CA . THR A 1 76 ? 61.295 32.887 50.577 1.00 16.69 76 THR A CA 1
ATOM 572 C C . THR A 1 76 ? 62.592 33.053 51.370 1.00 15.78 76 THR A C 1
ATOM 573 O O . THR A 1 76 ? 63.690 33.196 50.809 1.00 17.11 76 THR A O 1
ATOM 577 N N . ILE A 1 77 ? 62.448 32.996 52.698 1.00 14.91 77 ILE A N 1
ATOM 578 C CA . ILE A 1 77 ? 63.603 33.040 53.591 1.00 14.19 77 ILE A CA 1
ATOM 579 C C . ILE A 1 77 ? 64.539 31.876 53.305 1.00 16.76 77 ILE A C 1
ATOM 580 O O . ILE A 1 77 ? 65.770 32.020 53.359 1.00 16.56 77 ILE A O 1
ATOM 585 N N . THR A 1 78 ? 63.972 30.694 53.043 1.00 16.58 78 THR A N 1
ATOM 586 C CA . THR A 1 78 ? 64.793 29.526 52.727 1.00 19.94 78 THR A CA 1
ATOM 587 C C . THR A 1 78 ? 65.672 29.776 51.507 1.00 18.81 78 THR A C 1
ATOM 588 O O . THR A 1 78 ? 66.847 29.393 51.491 1.00 19.12 78 THR A O 1
ATOM 592 N N . THR A 1 79 ? 65.110 30.396 50.466 1.00 19.72 79 THR A N 1
ATOM 593 C CA . THR A 1 79 ? 65.893 30.748 49.282 1.00 21.55 79 THR A CA 1
ATOM 594 C C . THR A 1 79 ? 66.953 31.793 49.605 1.00 19.02 79 THR A C 1
ATOM 595 O O . THR A 1 79 ? 68.102 31.688 49.143 1.00 21.83 79 THR A O 1
ATOM 599 N N . ALA A 1 80 ? 66.581 32.822 50.362 1.00 17.85 80 ALA A N 1
ATOM 600 C CA . ALA A 1 80 ? 67.504 33.916 50.636 1.00 18.14 80 ALA A CA 1
ATOM 601 C C . ALA A 1 80 ? 68.672 33.465 51.504 1.00 18.92 80 ALA A C 1
ATOM 602 O O . ALA A 1 80 ? 69.809 33.912 51.309 1.00 22.45 80 ALA A O 1
ATOM 604 N N . ALA A 1 81 ? 68.415 32.590 52.470 1.00 18.50 81 ALA A N 1
ATOM 605 C CA . ALA A 1 81 ? 69.444 32.128 53.395 1.00 17.65 81 ALA A CA 1
ATOM 606 C C . ALA A 1 81 ? 70.146 30.869 52.917 1.00 21.55 81 ALA A C 1
ATOM 607 O O . ALA A 1 81 ? 71.193 30.505 53.469 1.00 22.00 81 ALA A O 1
ATOM 609 N N . GLU A 1 82 ? 69.611 30.217 51.882 1.00 21.43 82 GLU A N 1
ATOM 610 C CA . GLU A 1 82 ? 70.160 28.974 51.328 1.00 24.92 82 GLU A CA 1
ATOM 611 C C . GLU A 1 82 ? 70.260 27.885 52.396 1.00 27.24 82 GLU A C 1
ATOM 612 O O . GLU A 1 82 ? 71.259 27.167 52.488 1.00 30.07 82 GLU A O 1
ATOM 618 N N . THR A 1 83 ? 69.198 27.731 53.185 1.00 24.57 83 THR A N 1
ATOM 619 C CA . THR A 1 83 ? 69.222 26.812 54.314 1.00 29.19 83 THR A CA 1
ATOM 620 C C . THR A 1 83 ? 68.792 25.390 53.961 1.00 35.44 83 THR A C 1
ATOM 621 O O . THR A 1 83 ? 68.764 24.534 54.852 1.00 36.71 83 THR A O 1
ATOM 625 N N . ASP A 1 84 ? 68.470 25.105 52.697 1.00 37.12 84 ASP A N 1
ATOM 626 C CA . ASP A 1 84 ? 68.225 23.715 52.314 1.00 44.00 84 ASP A CA 1
ATOM 627 C C . ASP A 1 84 ? 69.446 22.835 52.573 1.00 50.94 84 ASP A C 1
ATOM 628 O O . ASP A 1 84 ? 69.299 21.642 52.861 1.00 53.60 84 ASP A O 1
ATOM 630 N N . TYR A 1 85 ? 70.656 23.405 52.499 1.00 50.69 85 TYR A N 1
ATOM 631 C CA . TYR A 1 85 ? 71.868 22.615 52.708 1.00 48.86 85 TYR A CA 1
ATOM 632 C C . TYR A 1 85 ? 71.933 22.028 54.112 1.00 48.85 85 TYR A C 1
ATOM 633 O O . TYR A 1 85 ? 72.594 21.007 54.328 1.00 54.72 85 TYR A O 1
ATOM 635 N N . ILE A 1 86 ? 71.266 22.653 55.076 1.00 45.06 86 ILE A N 1
ATOM 636 C CA . ILE A 1 86 ? 71.263 22.153 56.447 1.00 45.16 86 ILE A CA 1
ATOM 637 C C . ILE A 1 86 ? 70.085 21.223 56.693 1.00 46.79 86 ILE A C 1
ATOM 638 O O . ILE A 1 86 ? 70.252 20.093 57.160 1.00 47.09 86 ILE A O 1
ATOM 643 N N . TYR A 1 87 ? 68.881 21.679 56.355 1.00 42.52 87 TYR A N 1
ATOM 644 C CA . TYR A 1 87 ? 67.655 21.017 56.777 1.00 43.86 87 TYR A CA 1
ATOM 645 C C . TYR A 1 87 ? 67.210 19.897 55.844 1.00 52.45 87 TYR A C 1
ATOM 646 O O . TYR A 1 87 ? 66.531 18.967 56.293 1.00 51.57 87 TYR A O 1
ATOM 655 N N . GLU A 1 88 ? 67.565 19.954 54.564 1.00 57.49 88 GLU A N 1
ATOM 656 C CA . GLU A 1 88 ? 67.165 18.900 53.634 1.00 58.07 88 GLU A CA 1
ATOM 657 C C . GLU A 1 88 ? 68.061 17.678 53.791 1.00 59.65 88 GLU A C 1
ATOM 658 O O . GLU A 1 88 ? 67.806 16.630 53.195 1.00 62.06 88 GLU A O 1
ATOM 660 N N . ASP A 1 93 ? 71.115 17.944 62.333 1.00 41.31 93 ASP A N 1
ATOM 661 C CA . ASP A 1 93 ? 71.023 18.163 63.772 1.00 41.85 93 ASP A CA 1
ATOM 662 C C . ASP A 1 93 ? 71.374 19.602 64.164 1.00 38.29 93 ASP A C 1
ATOM 663 O O . ASP A 1 93 ? 71.634 19.887 65.336 1.00 42.72 93 ASP A O 1
ATOM 665 N N . ILE A 1 94 ? 71.391 20.505 63.187 1.00 30.46 94 ILE A N 1
ATOM 666 C CA . ILE A 1 94 ? 71.690 21.917 63.423 1.00 27.12 94 ILE A CA 1
ATOM 667 C C . ILE A 1 94 ? 70.392 22.704 63.302 1.00 29.37 94 ILE A C 1
ATOM 668 O O . ILE A 1 94 ? 69.762 22.729 62.238 1.00 29.15 94 ILE A O 1
ATOM 673 N N . THR A 1 95 ? 70.009 23.363 64.391 1.00 22.46 95 THR A N 1
ATOM 674 C CA . THR A 1 95 ? 68.711 24.004 64.515 1.00 21.67 95 THR A CA 1
ATOM 675 C C . THR A 1 95 ? 68.791 25.397 65.115 1.00 21.02 95 THR A C 1
ATOM 676 O O . THR A 1 95 ? 67.771 26.101 65.153 1.00 16.97 95 THR A O 1
ATOM 680 N N . GLY A 1 96 ? 69.958 25.812 65.609 1.00 16.96 96 GLY A N 1
ATOM 681 C CA . GLY A 1 96 ? 70.043 27.015 66.404 1.00 16.77 96 GLY A CA 1
ATOM 682 C C . GLY A 1 96 ? 69.779 26.787 67.872 1.00 17.50 96 GLY A C 1
ATOM 683 O O . GLY A 1 96 ? 69.691 27.767 68.625 1.00 15.72 96 GLY A O 1
ATOM 684 N N . ARG A 1 97 ? 69.650 25.530 68.296 1.00 16.94 97 ARG A N 1
ATOM 685 C CA . ARG A 1 97 ? 69.417 25.204 69.696 1.00 19.82 97 ARG A CA 1
ATOM 686 C C . ARG A 1 97 ? 70.502 25.820 70.566 1.00 20.39 97 ARG A C 1
ATOM 687 O O . ARG A 1 97 ? 71.690 25.741 70.244 1.00 22.09 97 ARG A O 1
ATOM 695 N N . GLY A 1 98 ? 70.080 26.445 71.662 1.00 20.99 98 GLY A N 1
ATOM 696 C CA . GLY A 1 98 ? 71.005 26.996 72.633 1.00 21.35 98 GLY A CA 1
ATOM 697 C C . GLY A 1 98 ? 71.472 28.404 72.354 1.00 20.73 98 GLY A C 1
ATOM 698 O O . GLY A 1 98 ? 72.326 28.911 73.093 1.00 21.68 98 GLY A O 1
ATOM 699 N N . ILE A 1 99 ? 70.956 29.047 71.311 1.00 16.72 99 ILE A N 1
ATOM 700 C CA . ILE A 1 99 ? 71.313 30.409 70.945 1.00 14.66 99 ILE A CA 1
ATOM 701 C C . ILE A 1 99 ? 70.134 31.326 71.240 1.00 18.63 99 ILE A C 1
ATOM 702 O O . ILE A 1 99 ? 68.982 30.992 70.921 1.00 20.80 99 ILE A O 1
ATOM 707 N N . LEU A 1 100 ? 70.419 32.495 71.823 1.00 14.35 100 LEU A N 1
ATOM 708 C CA . LEU A 1 100 ? 69.418 33.544 72.027 1.00 14.46 100 LEU A CA 1
ATOM 709 C C . LEU A 1 100 ? 69.529 34.577 70.917 1.00 12.48 100 LEU A C 1
ATOM 710 O O . LEU A 1 100 ? 70.641 34.981 70.565 1.00 13.94 100 LEU A O 1
ATOM 715 N N . LEU A 1 101 ? 68.385 35.026 70.384 1.00 12.64 101 LEU A N 1
ATOM 716 C CA . LEU A 1 101 ? 68.365 36.040 69.327 1.00 11.28 101 LEU A CA 1
ATOM 717 C C . LEU A 1 101 ? 67.561 37.239 69.804 1.00 11.82 101 LEU A C 1
ATOM 718 O O . LEU A 1 101 ? 66.388 37.091 70.161 1.00 14.66 101 LEU A O 1
ATOM 723 N N . ALA A 1 102 ? 68.166 38.422 69.769 1.00 11.99 102 ALA A N 1
ATOM 724 C CA . ALA A 1 102 ? 67.495 39.637 70.224 1.00 12.75 102 ALA A CA 1
ATOM 725 C C . ALA A 1 102 ? 66.905 40.419 69.056 1.00 13.57 102 ALA A C 1
ATOM 726 O O . ALA A 1 102 ? 67.611 40.726 68.084 1.00 14.06 102 ALA A O 1
ATOM 728 N N . VAL A 1 103 ? 65.624 40.758 69.180 1.00 12.55 103 VAL A N 1
ATOM 729 C CA . VAL A 1 103 ? 64.884 41.586 68.229 1.00 11.96 103 VAL A CA 1
ATOM 730 C C . VAL A 1 103 ? 64.532 42.879 68.957 1.00 13.91 103 VAL A C 1
ATOM 731 O O . VAL A 1 103 ? 63.761 42.863 69.925 1.00 16.29 103 VAL A O 1
ATOM 735 N N . ILE A 1 104 ? 65.105 43.992 68.521 1.00 13.29 104 ILE A N 1
ATOM 736 C CA . ILE A 1 104 ? 64.883 45.300 69.133 1.00 13.53 104 ILE A CA 1
ATOM 737 C C . ILE A 1 104 ? 64.276 46.173 68.040 1.00 13.91 104 ILE A C 1
ATOM 738 O O . ILE A 1 104 ? 64.977 46.641 67.138 1.00 14.32 104 ILE A O 1
ATOM 743 N N . ASP A 1 105 ? 62.962 46.375 68.096 1.00 13.65 105 ASP A N 1
ATOM 744 C CA . ASP A 1 105 ? 62.239 46.892 66.944 1.00 15.14 105 ASP A CA 1
ATOM 745 C C . ASP A 1 105 ? 60.827 47.268 67.379 1.00 15.11 105 ASP A C 1
ATOM 746 O O . ASP A 1 105 ? 60.651 47.795 68.476 1.00 14.55 105 ASP A O 1
ATOM 751 N N . SER A 1 106 ? 59.825 46.988 66.550 1.00 14.11 106 SER A N 1
ATOM 752 C CA . SER A 1 106 ? 58.463 47.458 66.770 1.00 13.70 106 SER A CA 1
ATOM 753 C C . SER A 1 106 ? 57.635 46.499 67.619 1.00 16.31 106 SER A C 1
ATOM 754 O O . SER A 1 106 ? 56.447 46.757 67.838 1.00 18.76 106 SER A O 1
ATOM 757 N N . GLY A 1 107 ? 58.226 45.415 68.092 1.00 14.91 107 GLY A N 1
ATOM 758 C CA . GLY A 1 107 ? 57.538 44.396 68.858 1.00 18.14 107 GLY A CA 1
ATOM 759 C C . GLY A 1 107 ? 57.426 43.095 68.084 1.00 20.53 107 GLY A C 1
ATOM 760 O O . GLY A 1 107 ? 58.195 42.822 67.156 1.00 18.78 107 GLY A O 1
ATOM 761 N N . ILE A 1 108 ? 56.449 42.277 68.480 1.00 14.10 108 ILE A N 1
ATOM 762 C CA . ILE A 1 108 ? 56.181 41.011 67.793 1.00 13.78 108 ILE A CA 1
ATOM 763 C C . ILE A 1 108 ? 54.707 40.658 67.969 1.00 17.69 108 ILE A C 1
ATOM 764 O O . ILE A 1 108 ? 54.148 40.799 69.062 1.00 16.07 108 ILE A O 1
ATOM 769 N N . ASP A 1 109 ? 54.078 40.176 66.891 1.00 15.11 109 ASP A N 1
ATOM 770 C CA . ASP A 1 109 ? 52.728 39.598 66.979 1.00 15.33 109 ASP A CA 1
ATOM 771 C C . ASP A 1 109 ? 52.869 38.179 67.521 1.00 17.01 109 ASP A C 1
ATOM 772 O O . ASP A 1 109 ? 52.970 37.212 66.769 1.00 16.50 109 ASP A O 1
ATOM 777 N N . TYR A 1 110 ? 52.907 38.034 68.853 1.00 13.61 110 TYR A N 1
ATOM 778 C CA . TYR A 1 110 ? 53.218 36.718 69.406 1.00 14.86 110 TYR A CA 1
ATOM 779 C C . TYR A 1 110 ? 52.075 35.720 69.225 1.00 15.82 110 TYR A C 1
ATOM 780 O O . TYR A 1 110 ? 52.277 34.530 69.493 1.00 15.81 110 TYR A O 1
ATOM 789 N N . LEU A 1 111 ? 50.882 36.162 68.809 1.00 14.00 111 LEU A N 1
ATOM 790 C CA . LEU A 1 111 ? 49.815 35.216 68.499 1.00 13.18 111 LEU A CA 1
ATOM 791 C C . LEU A 1 111 ? 49.881 34.703 67.069 1.00 14.08 111 LEU A C 1
ATOM 792 O O . LEU A 1 111 ? 49.066 33.854 66.706 1.00 16.38 111 LEU A O 1
ATOM 797 N N . HIS A 1 112 ? 50.812 35.187 66.252 1.00 13.90 112 HIS A N 1
ATOM 798 C CA . HIS A 1 112 ? 50.964 34.607 64.921 1.00 13.91 112 HIS A CA 1
ATOM 799 C C . HIS A 1 112 ? 51.209 33.107 65.074 1.00 12.30 112 HIS A C 1
ATOM 800 O O . HIS A 1 112 ? 52.100 32.713 65.837 1.00 13.63 112 HIS A O 1
ATOM 807 N N . PRO A 1 113 ? 50.443 32.252 64.401 1.00 13.22 113 PRO A N 1
ATOM 808 C CA . PRO A 1 113 ? 50.659 30.802 64.545 1.00 15.00 113 PRO A CA 1
ATOM 809 C C . PRO A 1 113 ? 52.087 30.366 64.272 1.00 14.41 113 PRO A C 1
ATOM 810 O O . PRO A 1 113 ? 52.535 29.345 64.827 1.00 14.86 113 PRO A O 1
ATOM 814 N N . ASP A 1 114 ? 52.824 31.119 63.457 1.00 13.23 114 ASP A N 1
ATOM 815 C CA . ASP A 1 114 ? 54.191 30.743 63.127 1.00 12.26 114 ASP A CA 1
ATOM 816 C C . ASP A 1 114 ? 55.180 30.985 64.267 1.00 11.51 114 ASP A C 1
ATOM 817 O O . ASP A 1 114 ? 56.371 30.667 64.125 1.00 12.95 114 ASP A O 1
ATOM 822 N N . PHE A 1 115 ? 54.734 31.547 65.391 1.00 11.23 115 PHE A N 1
ATOM 823 C CA . PHE A 1 115 ? 55.561 31.667 66.588 1.00 12.04 115 PHE A CA 1
ATOM 824 C C . PHE A 1 115 ? 55.052 30.796 67.722 1.00 12.78 115 PHE A C 1
ATOM 825 O O . PHE A 1 115 ? 55.463 30.994 68.877 1.00 13.24 115 PHE A O 1
ATOM 833 N N . ILE A 1 116 ? 54.157 29.855 67.433 1.00 13.10 116 ILE A N 1
ATOM 834 C CA . ILE A 1 116 ? 53.572 28.985 68.448 1.00 13.38 116 ILE A CA 1
ATOM 835 C C . ILE A 1 116 ? 53.995 27.548 68.146 1.00 14.67 116 ILE A C 1
ATOM 836 O O . ILE A 1 116 ? 53.758 27.040 67.044 1.00 16.03 116 ILE A O 1
ATOM 841 N N . ASN A 1 117 ? 54.616 26.895 69.132 1.00 14.73 117 ASN A N 1
ATOM 842 C CA . ASN A 1 117 ? 55.066 25.522 68.980 1.00 17.99 117 ASN A CA 1
ATOM 843 C C . ASN A 1 117 ? 53.883 24.557 68.959 1.00 19.53 117 ASN A C 1
ATOM 844 O O . ASN A 1 117 ? 52.743 24.908 69.283 1.00 18.13 117 ASN A O 1
ATOM 849 N N . ASP A 1 118 ? 54.178 23.312 68.568 1.00 22.20 118 ASP A N 1
ATOM 850 C CA . ASP A 1 118 ? 53.147 22.278 68.500 1.00 28.56 118 ASP A CA 1
ATOM 851 C C . ASP A 1 118 ? 52.417 22.120 69.829 1.00 29.11 118 ASP A C 1
ATOM 852 O O . ASP A 1 118 ? 51.214 21.839 69.850 1.00 30.43 118 ASP A O 1
ATOM 857 N N . ASP A 1 119 ? 53.126 22.292 70.948 1.00 27.44 119 ASP A N 1
ATOM 858 C CA . ASP A 1 119 ? 52.526 22.132 72.268 1.00 27.99 119 ASP A CA 1
ATOM 859 C C . ASP A 1 119 ? 51.873 23.411 72.791 1.00 26.89 119 ASP A C 1
ATOM 860 O O . ASP A 1 119 ? 51.501 23.465 73.971 1.00 25.57 119 ASP A O 1
ATOM 865 N N . GLY A 1 120 ? 51.735 24.440 71.952 1.00 22.44 120 GLY A N 1
ATOM 866 C CA . GLY A 1 120 ? 51.078 25.668 72.353 1.00 18.97 120 GLY A CA 1
ATOM 867 C C . GLY A 1 120 ? 51.960 26.709 73.010 1.00 19.37 120 GLY A C 1
ATOM 868 O O . GLY A 1 120 ? 51.448 27.762 73.410 1.00 23.25 120 GLY A O 1
ATOM 869 N N . THR A 1 121 ? 53.254 26.461 73.142 1.00 17.85 121 THR A N 1
ATOM 870 C CA . THR A 1 121 ? 54.115 27.415 73.826 1.00 16.49 121 THR A CA 1
ATOM 871 C C . THR A 1 121 ? 54.730 28.408 72.838 1.00 16.50 121 THR A C 1
ATOM 872 O O . THR A 1 121 ? 54.803 28.164 71.633 1.00 15.93 121 THR A O 1
ATOM 876 N N . SER A 1 122 ? 55.172 29.541 73.378 1.00 14.63 122 SER A N 1
ATOM 877 C CA . SER A 1 122 ? 55.696 30.639 72.583 1.00 14.13 122 SER A CA 1
ATOM 878 C C . SER A 1 122 ? 57.166 30.433 72.250 1.00 16.21 122 SER A C 1
ATOM 879 O O . SER A 1 122 ? 57.954 30.000 73.099 1.00 15.65 122 SER A O 1
ATOM 882 N N . LYS A 1 123 ? 57.549 30.816 71.027 1.00 12.77 123 LYS A N 1
ATOM 883 C CA . LYS A 1 123 ? 58.969 30.889 70.710 1.00 12.64 123 LYS A CA 1
ATOM 884 C C . LYS A 1 123 ? 59.651 32.097 71.349 1.00 15.96 123 LYS A C 1
ATOM 885 O O . LYS A 1 123 ? 60.888 32.171 71.333 1.00 15.89 123 LYS A O 1
ATOM 891 N N . VAL A 1 124 ? 58.883 33.035 71.903 1.00 12.12 124 VAL A N 1
ATOM 892 C CA . VAL A 1 124 ? 59.443 34.191 72.586 1.00 11.03 124 VAL A CA 1
ATOM 893 C C . VAL A 1 124 ? 59.767 33.789 74.022 1.00 13.32 124 VAL A C 1
ATOM 894 O O . VAL A 1 124 ? 58.917 33.234 74.731 1.00 14.98 124 VAL A O 1
ATOM 898 N N . LEU A 1 125 ? 60.991 34.077 74.460 1.00 11.52 125 LEU A N 1
ATOM 899 C CA . LEU A 1 125 ? 61.424 33.760 75.821 1.00 11.32 125 LEU A CA 1
ATOM 900 C C . LEU A 1 125 ? 61.143 34.908 76.793 1.00 13.32 125 LEU A C 1
ATOM 901 O O . LEU A 1 125 ? 60.709 34.674 77.939 1.00 14.19 125 LEU A O 1
ATOM 906 N N . TYR A 1 126 ? 61.376 36.145 76.346 1.00 12.77 126 TYR A N 1
ATOM 907 C CA . TYR A 1 126 ? 61.158 37.359 77.122 1.00 12.27 126 TYR A CA 1
ATOM 908 C C . TYR A 1 126 ? 60.729 38.456 76.173 1.00 14.89 126 TYR A C 1
ATOM 909 O O . TYR A 1 126 ? 61.213 38.517 75.033 1.00 13.79 126 TYR A O 1
ATOM 918 N N . LEU A 1 127 ? 59.835 39.323 76.652 1.00 14.41 127 LEU A N 1
ATOM 919 C CA . LEU A 1 127 ? 59.335 40.450 75.870 1.00 12.18 127 LEU A CA 1
ATOM 920 C C . LEU A 1 127 ? 59.285 41.659 76.786 1.00 18.60 127 LEU A C 1
ATOM 921 O O . LEU A 1 127 ? 58.561 41.635 77.784 1.00 17.67 127 LEU A O 1
ATOM 926 N N . TRP A 1 128 ? 60.041 42.711 76.469 1.00 11.96 128 TRP A N 1
ATOM 927 C CA . TRP A 1 128 ? 59.892 43.994 77.156 1.00 12.45 128 TRP A CA 1
ATOM 928 C C . TRP A 1 128 ? 59.192 44.972 76.215 1.00 14.02 128 TRP A C 1
ATOM 929 O O . TRP A 1 128 ? 59.741 45.346 75.177 1.00 12.29 128 TRP A O 1
ATOM 940 N N . ASP A 1 129 ? 57.973 45.364 76.556 1.00 12.72 129 ASP A N 1
ATOM 941 C CA . ASP A 1 129 ? 57.239 46.376 75.806 1.00 13.84 129 ASP A CA 1
ATOM 942 C C . ASP A 1 129 ? 57.459 47.703 76.523 1.00 15.86 129 ASP A C 1
ATOM 943 O O . ASP A 1 129 ? 56.919 47.922 77.613 1.00 14.32 129 ASP A O 1
ATOM 948 N N . GLN A 1 130 ? 58.270 48.582 75.928 1.00 14.64 130 GLN A N 1
ATOM 949 C CA . GLN A 1 130 ? 58.622 49.837 76.589 1.00 12.90 130 GLN A CA 1
ATOM 950 C C . GLN A 1 130 ? 57.450 50.806 76.726 1.00 16.29 130 GLN A C 1
ATOM 951 O O . GLN A 1 130 ? 57.546 51.753 77.518 1.00 16.17 130 GLN A O 1
ATOM 957 N N . GLU A 1 131 ? 56.355 50.583 75.995 1.00 17.29 131 GLU A N 1
ATOM 958 C CA . GLU A 1 131 ? 55.193 51.460 76.044 1.00 19.89 131 GLU A CA 1
ATOM 959 C C . GLU A 1 131 ? 54.078 50.964 76.958 1.00 20.52 131 GLU A C 1
ATOM 960 O O . GLU A 1 131 ? 53.210 51.759 77.336 1.00 24.29 131 GLU A O 1
ATOM 966 N N . ALA A 1 132 ? 54.079 49.690 77.323 1.00 20.46 132 ALA A N 1
ATOM 967 C CA . ALA A 1 132 ? 52.970 49.129 78.082 1.00 20.86 132 ALA A CA 1
ATOM 968 C C . ALA A 1 132 ? 53.037 49.555 79.547 1.00 25.57 132 ALA A C 1
ATOM 969 O O . ALA A 1 132 ? 54.088 49.937 80.065 1.00 24.23 132 ALA A O 1
ATOM 971 N N . ASN A 1 133 ? 51.893 49.482 80.227 1.00 20.75 133 ASN A N 1
ATOM 972 C CA . ASN A 1 133 ? 51.867 49.829 81.648 1.00 21.51 133 ASN A CA 1
ATOM 973 C C . ASN A 1 133 ? 51.011 48.849 82.450 1.00 25.95 133 ASN A C 1
ATOM 974 O O . ASN A 1 133 ? 50.339 49.234 83.411 1.00 30.42 133 ASN A O 1
ATOM 979 N N . THR A 1 134 ? 51.046 47.562 82.100 1.00 21.81 134 THR A N 1
ATOM 980 C CA . THR A 1 134 ? 50.193 46.568 82.749 1.00 25.08 134 THR A CA 1
ATOM 981 C C . THR A 1 134 ? 50.933 45.594 83.656 1.00 31.66 134 THR A C 1
ATOM 982 O O . THR A 1 134 ? 50.301 44.981 84.519 1.00 44.13 134 THR A O 1
ATOM 986 N N . ASN A 1 135 ? 52.221 45.396 83.443 1.00 21.55 135 ASN A N 1
ATOM 987 C CA . ASN A 1 135 ? 53.127 44.610 84.265 1.00 23.35 135 ASN A CA 1
ATOM 988 C C . ASN A 1 135 ? 54.290 45.511 84.643 1.00 21.71 135 ASN A C 1
ATOM 989 O O . ASN A 1 135 ? 54.559 46.496 83.947 1.00 21.23 135 ASN A O 1
ATOM 994 N N . PRO A 1 136 ? 55.010 45.208 85.724 1.00 18.45 136 PRO A N 1
ATOM 995 C CA . PRO A 1 136 ? 56.165 46.026 86.090 1.00 19.65 136 PRO A CA 1
ATOM 996 C C . PRO A 1 136 ? 57.222 46.008 85.005 1.00 17.54 136 PRO A C 1
ATOM 997 O O . PRO A 1 136 ? 57.368 45.015 84.263 1.00 17.05 136 PRO A O 1
ATOM 1001 N N . PRO A 1 137 ? 58.018 47.070 84.901 1.00 18.78 137 PRO A N 1
ATOM 1002 C CA . PRO A 1 137 ? 59.169 47.058 84.016 1.00 19.86 137 PRO A CA 1
ATOM 1003 C C . PRO A 1 137 ? 60.178 46.023 84.476 1.00 18.71 137 PRO A C 1
ATOM 1004 O O . PRO A 1 137 ? 60.148 45.593 85.642 1.00 20.14 137 PRO A O 1
ATOM 1008 N N . PRO A 1 138 ? 61.109 45.623 83.611 1.00 17.30 138 PRO A N 1
ATOM 1009 C CA . PRO A 1 138 ? 62.201 44.759 84.074 1.00 17.07 138 PRO A CA 1
ATOM 1010 C C . PRO A 1 138 ? 62.981 45.451 85.172 1.00 18.20 138 PRO A C 1
ATOM 1011 O O . PRO A 1 138 ? 63.039 46.684 85.240 1.00 18.41 138 PRO A O 1
ATOM 1015 N N . GLU A 1 139 ? 63.583 44.642 86.044 1.00 20.97 139 GLU A N 1
ATOM 1016 C CA . GLU A 1 139 ? 64.327 45.193 87.164 1.00 26.08 139 GLU A CA 1
ATOM 1017 C C . GLU A 1 139 ? 65.466 46.060 86.652 1.00 20.57 139 GLU A C 1
ATOM 1018 O O . GLU A 1 139 ? 66.245 45.642 85.792 1.00 27.76 139 GLU A O 1
ATOM 1024 N N . GLY A 1 140 ? 65.559 47.273 87.193 1.00 23.84 140 GLY A N 1
ATOM 1025 C CA . GLY A 1 140 ? 66.576 48.208 86.764 1.00 29.22 140 GLY A CA 1
ATOM 1026 C C . GLY A 1 140 ? 66.135 49.185 85.701 1.00 26.65 140 GLY A C 1
ATOM 1027 O O . GLY A 1 140 ? 66.939 50.039 85.298 1.00 26.46 140 GLY A O 1
ATOM 1028 N N . PHE A 1 141 ? 64.893 49.086 85.227 1.00 19.65 141 PHE A N 1
ATOM 1029 C CA . PHE A 1 141 ? 64.366 49.972 84.196 1.00 18.29 141 PHE A CA 1
ATOM 1030 C C . PHE A 1 141 ? 63.133 50.690 84.736 1.00 22.75 141 PHE A C 1
ATOM 1031 O O . PHE A 1 141 ? 62.544 50.274 85.737 1.00 24.44 141 PHE A O 1
ATOM 1039 N N . ILE A 1 142 ? 62.770 51.807 84.105 1.00 19.80 142 ILE A N 1
ATOM 1040 C CA . ILE A 1 142 ? 61.790 52.723 84.683 1.00 19.38 142 ILE A CA 1
ATOM 1041 C C . ILE A 1 142 ? 60.520 52.859 83.858 1.00 18.81 142 ILE A C 1
ATOM 1042 O O . ILE A 1 142 ? 59.633 53.632 84.244 1.00 24.73 142 ILE A O 1
ATOM 1047 N N . PHE A 1 143 ? 60.391 52.156 82.739 1.00 18.39 143 PHE A N 1
ATOM 1048 C CA . PHE A 1 143 ? 59.148 52.240 81.990 1.00 20.57 143 PHE A CA 1
ATOM 1049 C C . PHE A 1 143 ? 58.872 50.927 81.280 1.00 16.92 143 PHE A C 1
ATOM 1050 O O . PHE A 1 143 ? 59.758 50.080 81.106 1.00 17.13 143 PHE A O 1
ATOM 1058 N N . GLY A 1 144 ? 57.617 50.782 80.864 1.00 16.63 144 GLY A N 1
ATOM 1059 C CA . GLY A 1 144 ? 57.196 49.606 80.132 1.00 15.09 144 GLY A CA 1
ATOM 1060 C C . GLY A 1 144 ? 56.835 48.448 81.042 1.00 15.75 144 GLY A C 1
ATOM 1061 O O . GLY A 1 144 ? 56.716 48.575 82.281 1.00 16.91 144 GLY A O 1
ATOM 1062 N N . SER A 1 145 ? 56.664 47.289 80.400 1.00 14.67 145 SER A N 1
ATOM 1063 C CA . SER A 1 145 ? 56.229 46.049 81.035 1.00 14.21 145 SER A CA 1
ATOM 1064 C C . SER A 1 145 ? 57.035 44.869 80.508 1.00 13.71 145 SER A C 1
ATOM 1065 O O . SER A 1 145 ? 57.204 44.721 79.288 1.00 13.39 145 SER A O 1
ATOM 1068 N N . GLU A 1 146 ? 57.509 44.019 81.424 1.00 13.85 146 GLU A N 1
ATOM 1069 C CA . GLU A 1 146 ? 58.244 42.808 81.079 1.00 14.70 146 GLU A CA 1
ATOM 1070 C C . GLU A 1 146 ? 57.294 41.621 81.122 1.00 14.78 146 GLU A C 1
ATOM 1071 O O . GLU A 1 146 ? 56.504 41.497 82.064 1.00 16.92 146 GLU A O 1
ATOM 1077 N N . PHE A 1 147 ? 57.348 40.772 80.088 1.00 13.22 147 PHE A N 1
ATOM 1078 C CA . PHE A 1 147 ? 56.563 39.545 80.028 1.00 12.20 147 PHE A CA 1
ATOM 1079 C C . PHE A 1 147 ? 57.481 38.351 79.819 1.00 16.00 147 PHE A C 1
ATOM 1080 O O . PHE A 1 147 ? 58.489 38.439 79.114 1.00 17.79 147 PHE A O 1
ATOM 1088 N N . THR A 1 148 ? 57.124 37.227 80.411 1.00 13.16 148 THR A N 1
ATOM 1089 C CA . THR A 1 148 ? 57.918 36.008 80.282 1.00 15.09 148 THR A CA 1
ATOM 1090 C C . THR A 1 148 ? 57.172 35.002 79.425 1.00 13.50 148 THR A C 1
ATOM 1091 O O . THR A 1 148 ? 55.973 35.151 79.157 1.00 14.48 148 THR A O 1
ATOM 1095 N N . ARG A 1 149 ? 57.902 33.963 78.996 1.00 14.31 149 ARG A N 1
ATOM 1096 C CA . ARG A 1 149 ? 57.283 32.918 78.178 1.00 15.87 149 ARG A CA 1
ATOM 1097 C C . ARG A 1 149 ? 56.082 32.299 78.883 1.00 13.76 149 ARG A C 1
ATOM 1098 O O . ARG A 1 149 ? 55.050 32.032 78.244 1.00 16.43 149 ARG A O 1
ATOM 1106 N N . SER A 1 150 ? 56.179 32.083 80.200 1.00 16.17 150 SER A N 1
ATOM 1107 C CA A SER A 1 150 ? 55.044 31.528 80.934 0.60 16.56 150 SER A CA 1
ATOM 1108 C CA B SER A 1 150 ? 55.046 31.529 80.934 0.40 16.87 150 SER A CA 1
ATOM 1109 C C . SER A 1 150 ? 53.799 32.393 80.771 1.00 15.46 150 SER A C 1
ATOM 1110 O O . SER A 1 150 ? 52.681 31.870 80.629 1.00 15.43 150 SER A O 1
ATOM 1115 N N . GLN A 1 151 ? 53.964 33.721 80.801 1.00 13.28 151 GLN A N 1
ATOM 1116 C CA . GLN A 1 151 ? 52.809 34.597 80.601 1.00 12.83 151 GLN A CA 1
ATOM 1117 C C . GLN A 1 151 ? 52.310 34.529 79.165 1.00 12.55 151 GLN A C 1
ATOM 1118 O O . GLN A 1 151 ? 51.093 34.499 78.932 1.00 15.18 151 GLN A O 1
ATOM 1124 N N . LEU A 1 152 ? 53.229 34.521 78.197 1.00 12.87 152 LEU A N 1
ATOM 1125 C CA . LEU A 1 152 ? 52.807 34.439 76.802 1.00 12.61 152 LEU A CA 1
ATOM 1126 C C . LEU A 1 152 ? 52.104 33.117 76.521 1.00 13.61 152 LEU A C 1
ATOM 1127 O O . LEU A 1 152 ? 51.192 33.060 75.686 1.00 14.56 152 LEU A O 1
ATOM 1132 N N . ASN A 1 153 ? 52.526 32.038 77.191 1.00 14.32 153 ASN A N 1
ATOM 1133 C CA . ASN A 1 153 ? 51.844 30.758 77.010 1.00 14.51 153 ASN A CA 1
ATOM 1134 C C . ASN A 1 153 ? 50.389 30.835 77.470 1.00 14.92 153 ASN A C 1
ATOM 1135 O O . ASN A 1 153 ? 49.494 30.278 76.817 1.00 15.95 153 ASN A O 1
ATOM 1140 N N . ILE A 1 154 ? 50.131 31.500 78.603 1.00 13.68 154 ILE A N 1
ATOM 1141 C CA . ILE A 1 154 ? 48.738 31.700 79.028 1.00 14.35 154 ILE A CA 1
ATOM 1142 C C . ILE A 1 154 ? 47.999 32.562 78.009 1.00 16.19 154 ILE A C 1
ATOM 1143 O O . ILE A 1 154 ? 46.866 32.261 77.627 1.00 16.44 154 ILE A O 1
ATOM 1148 N N . ALA A 1 155 ? 48.639 33.638 77.544 1.00 14.95 155 ALA A N 1
ATOM 1149 C CA . ALA A 1 155 ? 48.007 34.511 76.553 1.00 15.98 155 ALA A CA 1
ATOM 1150 C C . ALA A 1 155 ? 47.646 33.743 75.287 1.00 15.61 155 ALA A C 1
ATOM 1151 O O . ALA A 1 155 ? 46.572 33.953 74.711 1.00 16.82 155 ALA A O 1
ATOM 1153 N N . ILE A 1 156 ? 48.531 32.849 74.839 1.00 13.18 156 ILE A N 1
ATOM 1154 C CA . ILE A 1 156 ? 48.231 32.034 73.658 1.00 14.39 156 ILE A CA 1
ATOM 1155 C C . ILE A 1 156 ? 47.001 31.168 73.904 1.00 15.32 156 ILE A C 1
ATOM 1156 O O . ILE A 1 156 ? 46.111 31.054 73.044 1.00 19.00 156 ILE A O 1
ATOM 1161 N N . ASN A 1 157 ? 46.914 30.571 75.094 1.00 16.50 157 ASN A N 1
ATOM 1162 C CA . ASN A 1 157 ? 45.780 29.722 75.427 1.00 16.97 157 ASN A CA 1
ATOM 1163 C C . ASN A 1 157 ? 44.469 30.501 75.421 1.00 18.87 157 ASN A C 1
ATOM 1164 O O . ASN A 1 157 ? 43.423 29.941 75.080 1.00 22.34 157 ASN A O 1
ATOM 1169 N N . ARG A 1 158 ? 44.509 31.786 75.782 1.00 18.25 158 ARG A N 1
ATOM 1170 C CA . ARG A 1 158 ? 43.313 32.618 75.873 1.00 17.39 158 ARG A CA 1
ATOM 1171 C C . ARG A 1 158 ? 43.103 33.493 74.634 1.00 20.20 158 ARG A C 1
ATOM 1172 O O . ARG A 1 158 ? 42.151 34.283 74.613 1.00 20.58 158 ARG A O 1
ATOM 1180 N N . ASN A 1 159 ? 43.955 33.353 73.606 1.00 18.64 159 ASN A N 1
ATOM 1181 C CA . ASN A 1 159 ? 43.959 34.220 72.410 1.00 18.05 159 ASN A CA 1
ATOM 1182 C C . ASN A 1 159 ? 44.034 35.700 72.794 1.00 23.60 159 ASN A C 1
ATOM 1183 O O . ASN A 1 159 ? 43.393 36.558 72.183 1.00 25.11 159 ASN A O 1
ATOM 1188 N N . ASP A 1 160 ? 44.819 36.003 73.834 1.00 20.32 160 ASP A N 1
ATOM 1189 C CA . ASP A 1 160 ? 44.935 37.355 74.395 1.00 21.52 160 ASP A CA 1
ATOM 1190 C C . ASP A 1 160 ? 46.127 38.039 73.729 1.00 20.76 160 ASP A C 1
ATOM 1191 O O . ASP A 1 160 ? 47.283 37.753 74.051 1.00 18.53 160 ASP A O 1
ATOM 1196 N N . GLY A 1 161 ? 45.846 38.929 72.778 1.00 21.36 161 GLY A N 1
ATOM 1197 C CA . GLY A 1 161 ? 46.900 39.639 72.079 1.00 23.50 161 GLY A CA 1
ATOM 1198 C C . GLY A 1 161 ? 47.256 40.977 72.681 1.00 27.23 161 GLY A C 1
ATOM 1199 O O . GLY A 1 161 ? 48.062 41.713 72.098 1.00 28.02 161 GLY A O 1
ATOM 1200 N N . SER A 1 162 ? 46.726 41.285 73.864 1.00 20.95 162 SER A N 1
ATOM 1201 C CA . SER A 1 162 ? 46.764 42.637 74.409 1.00 24.94 162 SER A CA 1
ATOM 1202 C C . SER A 1 162 ? 48.011 42.922 75.231 1.00 20.31 162 SER A C 1
ATOM 1203 O O . SER A 1 162 ? 48.215 44.074 75.634 1.00 21.08 162 SER A O 1
ATOM 1206 N N . LEU A 1 163 ? 48.840 41.916 75.498 1.00 17.71 163 LEU A N 1
ATOM 1207 C CA . LEU A 1 163 ? 50.001 42.156 76.351 1.00 18.24 163 LEU A CA 1
ATOM 1208 C C . LEU A 1 163 ? 50.932 43.145 75.673 1.00 20.32 163 LEU A C 1
ATOM 1209 O O . LEU A 1 163 ? 51.423 44.091 76.302 1.00 19.90 163 LEU A O 1
ATOM 1214 N N . SER A 1 164 ? 51.108 42.986 74.365 1.00 17.95 164 SER A N 1
ATOM 1215 C CA . SER A 1 164 ? 52.028 43.807 73.602 1.00 15.84 164 SER A CA 1
ATOM 1216 C C . SER A 1 164 ? 51.667 43.624 72.137 1.00 19.42 164 SER A C 1
ATOM 1217 O O . SER A 1 164 ? 51.618 42.488 71.665 1.00 24.88 164 SER A O 1
ATOM 1220 N N . GLN A 1 165 ? 51.402 44.719 71.432 1.00 17.24 165 GLN A N 1
ATOM 1221 C CA . GLN A 1 165 ? 51.030 44.646 70.021 1.00 17.25 165 GLN A CA 1
ATOM 1222 C C . GLN A 1 165 ? 52.136 45.187 69.127 1.00 19.00 165 GLN A C 1
ATOM 1223 O O . GLN A 1 165 ? 52.792 46.177 69.460 1.00 21.52 165 GLN A O 1
ATOM 1229 N N . ASP A 1 166 ? 52.312 44.555 67.972 1.00 17.08 166 ASP A N 1
ATOM 1230 C CA . ASP A 1 166 ? 53.176 45.090 66.922 1.00 15.44 166 ASP A CA 1
ATOM 1231 C 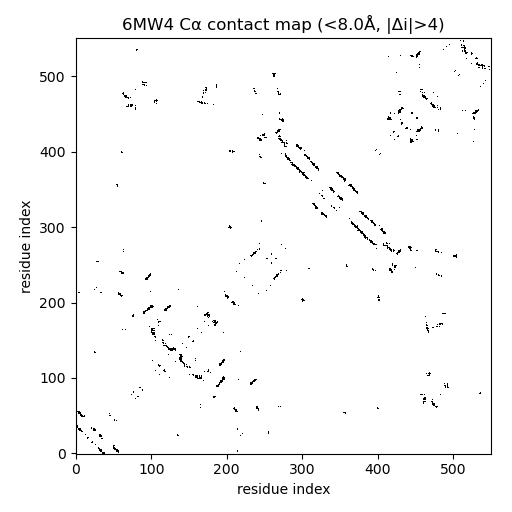C . ASP A 1 166 ? 52.289 45.831 65.933 1.00 17.76 166 ASP A C 1
ATOM 1232 O O . ASP A 1 166 ? 51.623 45.213 65.097 1.00 20.11 166 ASP A O 1
ATOM 1237 N N . ASN A 1 167 ? 52.265 47.160 66.027 1.00 20.42 167 ASN A N 1
ATOM 1238 C CA . ASN A 1 167 ? 51.385 47.929 65.161 1.00 23.03 167 ASN A CA 1
ATOM 1239 C C . ASN A 1 167 ? 52.042 48.365 63.860 1.00 20.19 167 ASN A C 1
ATOM 1240 O O . ASN A 1 167 ? 51.337 48.838 62.963 1.00 22.77 167 ASN A O 1
ATOM 1245 N N . ILE A 1 168 ? 53.356 48.219 63.733 1.00 17.77 168 ILE A N 1
ATOM 1246 C CA . ILE A 1 168 ? 54.064 48.549 62.502 1.00 22.49 168 ILE A CA 1
ATOM 1247 C C . ILE A 1 168 ? 54.284 47.315 61.648 1.00 19.27 168 ILE A C 1
ATOM 1248 O O . ILE A 1 168 ? 53.993 47.319 60.453 1.00 22.74 168 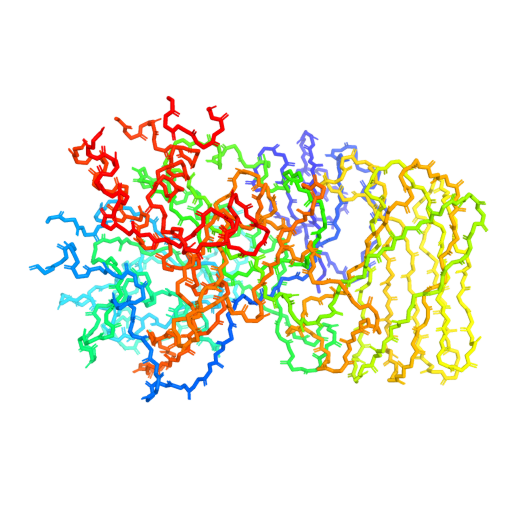ILE A O 1
ATOM 1253 N N . GLY A 1 169 ? 54.826 46.253 62.243 1.00 17.56 169 GLY A N 1
ATOM 1254 C CA . GLY A 1 169 ? 55.012 44.997 61.550 1.00 16.95 169 GLY A CA 1
ATOM 1255 C C . GLY A 1 169 ? 56.451 44.633 61.264 1.00 14.01 169 GLY A C 1
ATOM 1256 O O . GLY A 1 169 ? 56.710 43.478 60.904 1.00 17.07 169 GLY A O 1
ATOM 1257 N N . THR A 1 170 ? 57.393 45.569 61.404 1.00 15.85 170 THR A N 1
ATOM 1258 C CA . THR A 1 170 ? 58.781 45.238 61.081 1.00 16.45 170 THR A CA 1
ATOM 1259 C C . THR A 1 170 ? 59.368 44.269 62.103 1.00 14.91 170 THR A C 1
ATOM 1260 O O . THR A 1 170 ? 60.133 43.368 61.740 1.00 13.79 170 THR A O 1
ATOM 1264 N N . GLY A 1 171 ? 59.002 44.406 63.380 1.00 13.14 171 GLY A N 1
ATOM 1265 C CA . GLY A 1 171 ? 59.504 43.457 64.365 1.00 13.01 171 GLY A CA 1
ATOM 1266 C C . GLY A 1 171 ? 58.998 42.050 64.103 1.00 14.27 171 GLY A C 1
ATOM 1267 O O . GLY A 1 171 ? 59.734 41.068 64.266 1.00 13.63 171 GLY A O 1
ATOM 1268 N N . THR A 1 172 ? 57.736 41.936 63.680 1.00 13.38 172 THR A N 1
ATOM 1269 C CA . THR A 1 172 ? 57.193 40.633 63.313 1.00 13.02 172 THR A CA 1
ATOM 1270 C C . THR A 1 172 ? 57.884 40.074 62.077 1.00 12.87 172 THR A C 1
ATOM 1271 O O . THR A 1 172 ? 58.211 38.882 62.035 1.00 13.06 172 THR A O 1
ATOM 1275 N N . LEU A 1 173 ? 58.167 40.927 61.093 1.00 12.16 173 LEU A N 1
ATOM 1276 C CA . LEU A 1 173 ? 58.897 40.466 59.909 1.00 12.64 173 LEU A CA 1
ATOM 1277 C C . LEU A 1 173 ? 60.271 39.926 60.284 1.00 13.59 173 LEU A C 1
ATOM 1278 O O . LEU A 1 173 ? 60.684 38.851 59.826 1.00 12.54 173 LEU A O 1
ATOM 1283 N N . VAL A 1 174 ? 60.999 40.674 61.111 1.00 10.55 174 VAL A N 1
ATOM 1284 C CA . VAL A 1 174 ? 62.316 40.231 61.571 1.00 11.57 174 VAL A CA 1
ATOM 1285 C C . VAL A 1 174 ? 62.210 38.900 62.302 1.00 11.03 174 VAL A C 1
ATOM 1286 O O . VAL A 1 174 ? 62.958 37.956 62.023 1.00 12.32 174 VAL A O 1
ATOM 1290 N N . SER A 1 175 ? 61.276 38.810 63.249 1.00 11.87 175 SER A N 1
ATOM 1291 C CA . SER A 1 175 ? 61.146 37.601 64.057 1.00 11.29 175 SER A CA 1
ATOM 1292 C C . SER A 1 175 ? 60.858 36.383 63.187 1.00 11.69 175 SER A C 1
ATOM 1293 O O . SER A 1 175 ? 61.371 35.285 63.458 1.00 13.95 175 SER A O 1
ATOM 1296 N N . GLY A 1 176 ? 60.068 36.567 62.122 1.00 12.12 176 GLY A N 1
ATOM 1297 C CA . GLY A 1 176 ? 59.769 35.462 61.222 1.00 12.63 176 GLY A CA 1
ATOM 1298 C C . GLY A 1 176 ? 60.975 35.003 60.414 1.00 12.27 176 GLY A C 1
ATOM 1299 O O . GLY A 1 176 ? 61.141 33.804 60.155 1.00 12.74 176 GLY A O 1
ATOM 1300 N N . ILE A 1 177 ? 61.834 35.944 60.005 1.00 11.27 177 ILE A N 1
ATOM 1301 C CA . ILE A 1 177 ? 63.071 35.573 59.312 1.00 11.67 177 ILE A CA 1
ATOM 1302 C C . ILE A 1 177 ? 63.932 34.711 60.219 1.00 11.44 177 ILE A C 1
ATOM 1303 O O . ILE A 1 177 ? 64.476 33.683 59.794 1.00 13.29 177 ILE A O 1
ATOM 1308 N N . LEU A 1 178 ? 64.039 35.106 61.486 1.00 12.33 178 LEU A N 1
ATOM 1309 C CA . LEU A 1 178 ? 64.888 34.383 62.422 1.00 12.90 178 LEU A CA 1
ATOM 1310 C C . LEU A 1 178 ? 64.293 33.028 62.791 1.00 13.33 178 LEU A C 1
ATOM 1311 O O . LEU A 1 178 ? 65.035 32.047 62.935 1.00 14.55 178 LEU A O 1
ATOM 1316 N N . ALA A 1 179 ? 62.958 32.958 62.979 1.00 12.38 179 ALA A N 1
ATOM 1317 C CA . ALA A 1 179 ? 62.414 31.841 63.742 1.00 13.05 179 ALA A CA 1
ATOM 1318 C C . ALA A 1 179 ? 60.985 31.437 63.401 1.00 14.19 179 ALA A C 1
ATOM 1319 O O . ALA A 1 179 ? 60.444 30.576 64.102 1.00 15.91 179 ALA A O 1
ATOM 1321 N N . GLY A 1 180 ? 60.345 31.983 62.369 1.00 12.95 180 GLY A N 1
ATOM 1322 C CA . GLY A 1 180 ? 58.997 31.528 62.051 1.00 12.92 180 GLY A CA 1
ATOM 1323 C C . GLY A 1 180 ? 58.994 30.053 61.675 1.00 13.18 180 GLY A C 1
ATOM 1324 O O . GLY A 1 180 ? 59.898 29.566 60.993 1.00 15.32 180 GLY A O 1
ATOM 1325 N N . ASN A 1 181 ? 57.978 29.324 62.141 1.00 12.99 181 ASN A N 1
ATOM 1326 C CA . ASN A 1 181 ? 57.957 27.879 61.923 1.00 14.40 181 ASN A CA 1
ATOM 1327 C C . ASN A 1 181 ? 57.109 27.442 60.730 1.00 14.18 181 ASN A C 1
ATOM 1328 O O . ASN A 1 181 ? 56.894 26.233 60.553 1.00 16.52 181 ASN A O 1
ATOM 1333 N N . GLY A 1 182 ? 56.625 28.380 59.911 1.00 13.67 182 GLY A N 1
ATOM 1334 C CA . GLY A 1 182 ? 55.845 28.033 58.729 1.00 14.02 182 GLY A CA 1
ATOM 1335 C C . GLY A 1 182 ? 54.512 27.359 58.999 1.00 17.20 182 GLY A C 1
ATOM 1336 O O . GLY A 1 182 ? 54.034 26.576 58.163 1.00 18.12 182 GLY A O 1
ATOM 1337 N N . ARG A 1 183 ? 53.896 27.625 60.153 1.00 15.07 183 ARG A N 1
ATOM 1338 C CA . ARG A 1 183 ? 52.655 26.931 60.489 1.00 14.87 183 ARG A CA 1
ATOM 1339 C C . ARG A 1 183 ? 51.563 27.186 59.457 1.00 19.60 183 ARG A C 1
ATOM 1340 O O . ARG A 1 183 ? 50.874 26.253 59.029 1.00 20.70 183 ARG A O 1
ATOM 1348 N N . ILE A 1 184 ? 51.363 28.444 59.062 1.00 15.94 184 ILE A N 1
ATOM 1349 C CA . ILE A 1 184 ? 50.301 28.727 58.099 1.00 16.72 184 ILE A CA 1
ATOM 1350 C C . ILE A 1 184 ? 50.716 28.276 56.698 1.00 16.97 184 ILE A C 1
ATOM 1351 O O . ILE A 1 184 ? 49.950 27.600 55.990 1.00 22.51 184 ILE A O 1
ATOM 1356 N N . ASN A 1 185 ? 51.919 28.655 56.268 1.00 17.57 185 ASN A N 1
ATOM 1357 C CA . ASN A 1 185 ? 52.438 28.268 54.958 1.00 20.35 185 ASN A CA 1
ATOM 1358 C C . ASN A 1 185 ? 53.855 27.746 55.165 1.00 17.40 185 ASN A C 1
ATOM 1359 O O . ASN A 1 185 ? 54.767 28.527 55.451 1.00 17.79 185 ASN A O 1
ATOM 1364 N N . SER A 1 186 ? 54.037 26.432 54.991 1.00 19.50 186 SER A N 1
ATOM 1365 C CA . SER A 1 186 ? 55.314 25.814 55.341 1.00 19.60 186 SER A CA 1
ATOM 1366 C C . SER A 1 186 ? 56.457 26.346 54.485 1.00 19.53 186 SER A C 1
ATOM 1367 O O . SER A 1 186 ? 57.612 26.360 54.930 1.00 21.58 186 SER A O 1
ATOM 1370 N N . GLN A 1 187 ? 56.152 26.805 53.273 1.00 18.74 187 GLN A N 1
ATOM 1371 C CA . GLN A 1 187 ? 57.182 27.342 52.386 1.00 21.42 187 GLN A CA 1
ATOM 1372 C C . GLN A 1 187 ? 57.848 28.588 52.945 1.00 17.46 187 GLN A C 1
ATOM 1373 O O . GLN A 1 187 ? 58.952 28.942 52.500 1.00 19.74 187 GLN A O 1
ATOM 1377 N N . TYR A 1 188 ? 57.196 29.278 53.877 1.00 15.65 188 TYR A N 1
ATOM 1378 C CA . TYR A 1 188 ? 57.655 30.589 54.318 1.00 15.78 188 TYR A CA 1
ATOM 1379 C C . TYR A 1 188 ? 58.434 30.556 55.635 1.00 17.13 188 TYR A C 1
ATOM 1380 O O . TYR A 1 188 ? 58.784 31.616 56.150 1.00 17.89 188 TYR A O 1
ATOM 1389 N N . ARG A 1 189 ? 58.745 29.370 56.157 1.00 16.48 189 ARG A N 1
ATOM 1390 C CA . ARG A 1 189 ? 59.451 29.224 57.431 1.00 15.43 189 ARG A CA 1
ATOM 1391 C C . ARG A 1 189 ? 60.785 29.972 57.456 1.00 14.52 189 ARG A C 1
ATOM 1392 O O . ARG A 1 189 ? 61.433 30.181 56.420 1.00 16.66 189 ARG A O 1
ATOM 1400 N N . GLY A 1 190 ? 61.198 30.367 58.666 1.00 13.46 190 GLY A N 1
ATOM 1401 C CA . GLY A 1 190 ? 62.447 31.080 58.906 1.00 12.58 190 GLY A CA 1
ATOM 1402 C C . GLY A 1 190 ? 63.626 30.142 59.077 1.00 12.55 190 GLY A C 1
ATOM 1403 O O . GLY A 1 190 ? 63.572 28.963 58.718 1.00 16.54 190 GLY A O 1
ATOM 1404 N N . ILE A 1 191 ? 64.714 30.686 59.632 1.00 11.78 191 ILE A N 1
ATOM 1405 C CA . ILE A 1 191 ? 66.034 30.051 59.523 1.00 13.17 191 ILE A CA 1
ATOM 1406 C C . ILE A 1 191 ? 66.300 29.057 60.657 1.00 15.34 191 ILE A C 1
ATOM 1407 O O . ILE A 1 191 ? 66.809 27.954 60.417 1.00 16.44 191 ILE A O 1
ATOM 1412 N N . THR A 1 192 ? 65.971 29.417 61.895 1.00 14.37 192 THR A N 1
ATOM 1413 C CA . THR A 1 192 ? 66.217 28.567 63.053 1.00 12.44 192 THR A CA 1
ATOM 1414 C C . THR A 1 192 ? 64.916 27.912 63.498 1.00 14.65 192 THR A C 1
ATOM 1415 O O . THR A 1 192 ? 63.823 28.451 63.286 1.00 16.01 192 THR A O 1
ATOM 1419 N N . THR A 1 193 ? 65.046 26.735 64.113 1.00 15.79 193 THR A N 1
ATOM 1420 C CA . THR A 1 193 ? 63.903 26.046 64.696 1.00 16.64 193 THR A CA 1
ATOM 1421 C C . THR A 1 193 ? 63.983 25.934 66.206 1.00 18.34 193 THR A C 1
ATOM 1422 O O . THR A 1 193 ? 62.941 25.753 66.835 1.00 18.26 193 THR A O 1
ATOM 1426 N N . GLU A 1 194 ? 65.177 26.048 66.806 1.00 14.47 194 GLU A N 1
ATOM 1427 C CA . GLU A 1 194 ? 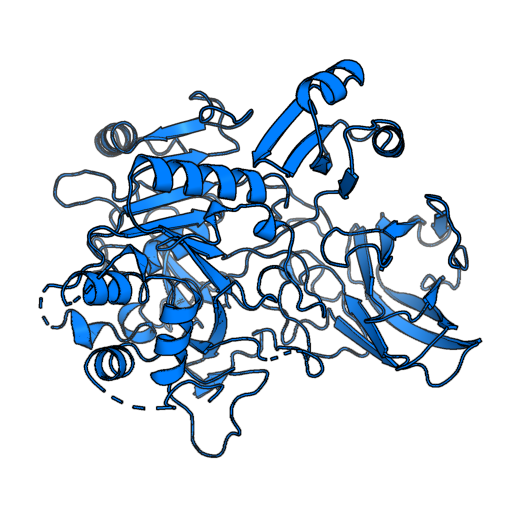65.298 25.864 68.254 1.00 15.75 194 GLU A CA 1
ATOM 1428 C C . GLU A 1 194 ? 65.954 27.042 68.970 1.00 16.68 194 GLU A C 1
ATOM 1429 O O . GLU A 1 194 ? 66.243 26.939 70.173 1.00 19.96 194 GLU A O 1
ATOM 1435 N N . SER A 1 195 ? 66.191 28.158 68.287 1.00 16.40 195 SER A N 1
ATOM 1436 C CA . SER A 1 195 ? 66.646 29.366 68.962 1.00 14.74 195 SER A CA 1
ATOM 1437 C C . SER A 1 195 ? 65.478 30.064 69.650 1.00 15.09 195 SER A C 1
ATOM 1438 O O . SER A 1 195 ? 64.322 29.962 69.222 1.00 20.83 195 SER A O 1
ATOM 1441 N N . ASP A 1 196 ? 65.783 30.772 70.736 1.00 16.65 196 ASP A N 1
ATOM 1442 C CA . ASP A 1 196 ? 64.791 31.526 71.503 1.00 18.84 196 ASP A CA 1
ATOM 1443 C C . ASP A 1 196 ? 64.864 33.001 71.139 1.00 17.00 196 ASP A C 1
ATOM 1444 O O . ASP A 1 196 ? 65.958 33.544 70.970 1.00 17.98 196 ASP A O 1
ATOM 1449 N N . LEU A 1 197 ? 63.709 33.665 71.070 1.00 13.05 197 LEU A N 1
ATOM 1450 C CA . LEU A 1 197 ? 63.674 35.099 70.802 1.00 12.60 197 LEU A CA 1
ATOM 1451 C C . LEU A 1 197 ? 63.587 35.903 72.099 1.00 12.02 197 LEU A C 1
ATOM 1452 O O . LEU A 1 197 ? 62.795 35.588 72.997 1.00 14.28 197 LEU A O 1
ATOM 1457 N N . ILE A 1 198 ? 64.384 36.971 72.170 1.00 13.69 198 ILE A N 1
ATOM 1458 C CA . ILE A 1 198 ? 64.2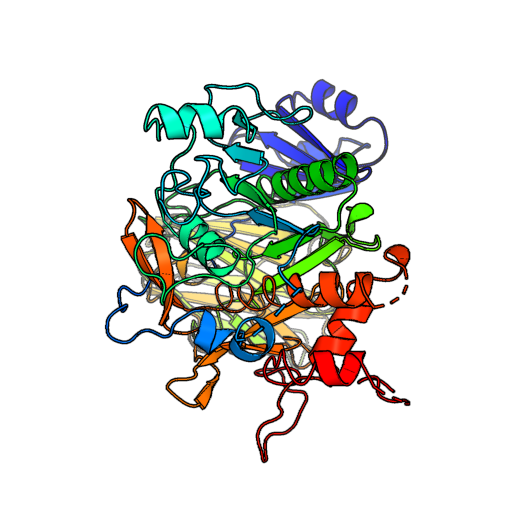28 38.018 73.178 1.00 14.32 198 ILE A CA 1
ATOM 1459 C C . ILE A 1 198 ? 63.788 39.262 72.427 1.00 14.76 198 ILE A C 1
ATOM 1460 O O . ILE A 1 198 ? 64.518 39.755 71.564 1.00 14.83 198 ILE A O 1
ATOM 1465 N N . VAL A 1 199 ? 62.615 39.786 72.752 1.00 12.43 199 VAL A N 1
ATOM 1466 C CA . VAL A 1 199 ? 62.018 40.860 71.965 1.00 11.96 199 VAL A CA 1
ATOM 1467 C C . VAL A 1 199 ? 61.873 42.107 72.829 1.00 13.13 199 VAL A C 1
ATOM 1468 O O . VAL A 1 199 ? 61.393 42.031 73.961 1.00 14.70 199 VAL A O 1
ATOM 1472 N N . VAL A 1 200 ? 62.301 43.252 72.301 1.00 12.52 200 VAL A N 1
ATOM 1473 C CA . VAL A 1 200 ? 62.000 44.539 72.915 1.00 12.54 200 VAL A CA 1
ATOM 1474 C C . VAL A 1 200 ? 61.201 45.353 71.914 1.00 14.05 200 VAL A C 1
ATOM 1475 O O . VAL A 1 200 ? 61.637 45.520 70.768 1.00 15.37 200 VAL A O 1
ATOM 1479 N N . LYS A 1 201 ? 60.038 45.843 72.339 1.00 11.20 201 LYS A N 1
ATOM 1480 C CA . LYS A 1 201 ? 59.289 46.837 71.580 1.00 13.55 201 LYS A CA 1
ATOM 1481 C C . LYS A 1 201 ? 59.700 48.221 72.077 1.00 16.27 201 LYS A C 1
ATOM 1482 O O . LYS A 1 201 ? 59.446 48.571 73.234 1.00 15.45 201 LYS A O 1
ATOM 1488 N N . LEU A 1 202 ? 60.358 48.998 71.217 1.00 14.07 202 LEU A N 1
ATOM 1489 C CA . LEU A 1 202 ? 60.842 50.317 71.610 1.00 13.74 202 LEU A CA 1
ATOM 1490 C C . LEU A 1 202 ? 59.714 51.340 71.640 1.00 16.44 202 LEU A C 1
ATOM 1491 O O . LEU A 1 202 ? 58.728 51.250 70.893 1.00 16.76 202 LEU A O 1
ATOM 1496 N N . LYS A 1 203 ? 59.873 52.331 72.521 1.00 14.61 203 LYS A N 1
ATOM 1497 C CA . LYS A 1 203 ? 58.997 53.492 72.499 1.00 16.07 203 LYS A CA 1
ATOM 1498 C C . LYS A 1 203 ? 59.071 54.160 71.136 1.00 15.25 203 LYS A C 1
ATOM 1499 O O . LYS A 1 203 ? 60.138 54.250 70.533 1.00 17.30 203 LYS A O 1
ATOM 1505 N N . SER A 1 204 ? 57.933 54.628 70.646 1.00 17.75 204 SER A N 1
ATOM 1506 C CA . SER A 1 204 ? 57.936 55.284 69.349 1.00 21.72 204 SER A CA 1
ATOM 1507 C C . SER A 1 204 ? 57.490 56.737 69.475 1.00 20.45 204 SER A C 1
ATOM 1508 O O . SER A 1 204 ? 56.801 57.144 70.424 1.00 20.74 204 SER A O 1
ATOM 1511 N N . TYR A 1 205 ? 57.900 57.518 68.482 1.00 18.98 205 TYR A N 1
ATOM 1512 C CA . TYR A 1 205 ? 57.672 58.948 68.410 1.00 19.77 205 TYR A CA 1
ATOM 1513 C C . TYR A 1 205 ? 57.230 59.265 66.985 1.00 22.88 205 TYR A C 1
ATOM 1514 O O . TYR A 1 205 ? 57.686 58.630 66.032 1.00 22.08 205 TYR A O 1
ATOM 1523 N N . THR A 1 206 ? 56.343 60.238 66.833 1.00 22.48 206 THR A N 1
ATOM 1524 C CA A THR A 1 206 ? 55.799 60.567 65.523 0.48 23.07 206 THR A CA 1
ATOM 1525 C CA B THR A 1 206 ? 55.801 60.568 65.521 0.52 22.98 206 THR A CA 1
ATOM 1526 C C . THR A 1 206 ? 56.069 62.022 65.171 1.00 22.68 206 THR A C 1
ATOM 1527 O O . THR A 1 206 ? 56.177 62.885 66.048 1.00 22.87 206 THR A O 1
ATOM 1534 N N . ASP A 1 207 ? 56.174 62.277 63.863 1.00 23.45 207 ASP A N 1
ATOM 1535 C CA . ASP A 1 207 ? 56.230 63.628 63.300 1.00 25.14 207 ASP A CA 1
ATOM 1536 C C . ASP A 1 207 ? 57.468 64.401 63.732 1.00 20.83 207 ASP A C 1
ATOM 1537 O O . ASP A 1 207 ? 57.425 65.631 63.831 1.00 26.97 207 ASP A O 1
ATOM 1542 N N . THR A 1 208 ? 58.583 63.715 63.988 1.00 21.21 208 THR A N 1
ATOM 1543 C CA . THR A 1 208 ? 59.779 64.432 64.420 1.00 19.21 208 THR A CA 1
ATOM 1544 C C . THR A 1 208 ? 60.262 65.390 63.336 1.00 23.66 208 THR A C 1
ATOM 1545 O O . THR A 1 208 ? 60.545 66.563 63.610 1.00 23.77 208 THR A O 1
ATOM 1549 N N . TYR A 1 209 ? 60.330 64.920 62.091 1.00 21.80 209 TYR A N 1
ATOM 1550 C CA . TYR A 1 209 ? 60.650 65.789 60.965 1.00 20.22 209 TYR A CA 1
ATOM 1551 C C . TYR A 1 209 ? 59.535 65.910 59.943 1.00 21.72 209 TYR A C 1
ATOM 1552 O O . TYR A 1 209 ? 59.395 66.969 59.331 1.00 25.29 209 TYR A O 1
ATOM 1561 N N . TYR A 1 210 ? 58.746 64.857 59.738 1.00 24.03 210 TYR A N 1
ATOM 1562 C CA . TYR A 1 210 ? 57.775 64.812 58.659 1.00 23.83 210 TYR A CA 1
ATOM 1563 C C . TYR A 1 210 ? 56.519 64.120 59.160 1.00 22.07 210 TYR A C 1
ATOM 1564 O O . TYR A 1 210 ? 56.600 63.119 59.871 1.00 23.63 210 TYR A O 1
ATOM 1573 N N . ALA A 1 211 ? 55.361 64.659 58.779 1.00 25.26 211 ALA A N 1
ATOM 1574 C CA . ALA A 1 211 ? 54.096 64.163 59.303 1.00 28.05 211 ALA A CA 1
ATOM 1575 C C . ALA A 1 211 ? 53.900 62.698 58.951 1.00 28.12 211 ALA A C 1
ATOM 1576 O O . ALA A 1 211 ? 54.101 62.287 57.803 1.00 32.35 211 ALA A O 1
ATOM 1578 N N . GLY A 1 212 ? 53.502 61.912 59.951 1.00 29.34 212 GLY A N 1
ATOM 1579 C CA . GLY A 1 212 ? 53.181 60.516 59.760 1.00 29.53 212 GLY A CA 1
ATOM 1580 C C . GLY A 1 212 ? 54.339 59.559 59.910 1.00 29.31 212 GLY A C 1
ATOM 1581 O O . GLY A 1 212 ? 54.117 58.343 59.910 1.00 34.59 212 GLY A O 1
ATOM 1582 N N . ARG A 1 213 ? 55.566 60.057 60.042 1.00 23.30 213 ARG A N 1
ATOM 1583 C CA . ARG A 1 213 ? 56.724 59.182 60.142 1.00 19.07 213 ARG A CA 1
ATOM 1584 C C . ARG A 1 213 ? 57.026 58.851 61.597 1.00 20.89 213 ARG A C 1
ATOM 1585 O O . ARG A 1 213 ? 56.897 59.702 62.484 1.00 23.74 213 ARG A O 1
ATOM 1593 N N . ILE A 1 214 ? 57.436 57.609 61.829 1.00 19.50 214 ILE A N 1
ATOM 1594 C CA . ILE A 1 214 ? 57.684 57.087 63.170 1.00 19.88 214 ILE A CA 1
ATOM 1595 C C . ILE A 1 214 ? 59.177 56.890 63.364 1.00 18.86 214 ILE A C 1
ATOM 1596 O O . ILE A 1 214 ? 59.856 56.320 62.500 1.00 20.74 214 ILE A O 1
ATOM 1601 N N . ASN A 1 215 ? 59.682 57.304 64.526 1.00 17.24 215 ASN A N 1
ATOM 1602 C CA . ASN A 1 215 ? 61.061 57.015 64.882 1.00 15.21 215 ASN A CA 1
ATOM 1603 C C . ASN A 1 215 ? 61.142 56.465 66.304 1.00 14.76 215 ASN A C 1
ATOM 1604 O O . ASN A 1 215 ? 60.182 56.494 67.082 1.00 16.89 215 ASN A O 1
ATOM 1609 N N . TYR A 1 216 ? 62.316 55.925 66.606 1.00 14.63 216 TYR A N 1
ATOM 1610 C CA . TYR A 1 216 ? 62.729 55.504 67.940 1.00 14.87 216 TYR A CA 1
ATOM 1611 C C . TYR A 1 216 ? 63.820 56.452 68.431 1.00 13.09 216 TYR A C 1
ATOM 1612 O O . TYR A 1 216 ? 64.200 57.402 67.745 1.00 15.65 216 TYR A O 1
ATOM 1621 N N . SER A 1 217 ? 64.340 56.191 69.631 1.00 14.31 217 SER A N 1
ATOM 1622 C CA . SER A 1 217 ? 65.314 57.094 70.231 1.00 17.20 217 SER A CA 1
ATOM 1623 C C . SER A 1 217 ? 66.489 56.312 70.791 1.00 16.48 217 SER A C 1
ATOM 1624 O O . SER A 1 217 ? 66.297 55.241 71.375 1.00 16.37 217 SER A O 1
ATOM 1627 N N . VAL A 1 218 ? 67.696 56.878 70.641 1.00 13.84 218 VAL A N 1
ATOM 1628 C CA . VAL A 1 218 ? 68.923 56.205 71.089 1.00 13.64 218 VAL A CA 1
ATOM 1629 C C . VAL A 1 218 ? 68.827 55.771 72.554 1.00 15.68 218 VAL A C 1
ATOM 1630 O O . VAL A 1 218 ? 69.201 54.651 72.905 1.00 14.04 218 VAL A O 1
ATOM 1634 N N . SER A 1 219 ? 68.377 56.660 73.444 1.00 15.18 219 SER A N 1
ATOM 1635 C CA A SER A 1 219 ? 68.368 56.325 74.868 0.59 16.71 219 SER A CA 1
ATOM 1636 C CA B SER A 1 219 ? 68.368 56.325 74.869 0.41 16.83 219 SER A CA 1
ATOM 1637 C C . SER A 1 219 ? 67.575 55.049 75.125 1.00 17.02 219 SER A C 1
ATOM 1638 O O . SER A 1 219 ? 68.023 54.160 75.865 1.00 16.12 219 SER A O 1
ATOM 1643 N N . ASP A 1 220 ? 66.389 54.940 74.513 1.00 14.14 220 ASP A N 1
ATOM 1644 C CA . ASP A 1 220 ? 65.547 53.759 74.715 1.00 14.88 220 ASP A CA 1
ATOM 1645 C C . ASP A 1 220 ? 66.189 52.521 74.115 1.00 13.54 220 ASP A C 1
ATOM 1646 O O . ASP A 1 220 ? 66.068 51.415 74.661 1.00 14.58 220 ASP A O 1
ATOM 1651 N N . PHE A 1 221 ? 66.852 52.691 72.966 1.00 13.17 221 PHE A N 1
ATOM 1652 C CA . PHE A 1 221 ? 67.586 51.603 72.334 1.00 12.86 221 PHE A CA 1
ATOM 1653 C C . PHE A 1 221 ? 68.720 51.105 73.217 1.00 14.61 221 PHE A C 1
ATOM 1654 O O . PHE A 1 221 ? 68.913 49.892 73.362 1.00 13.47 221 PHE A O 1
ATOM 1662 N N . LEU A 1 222 ? 69.493 52.022 73.800 1.00 12.77 222 LEU A N 1
ATOM 1663 C CA . LEU A 1 222 ? 70.574 51.591 74.688 1.00 13.57 222 LEU A CA 1
ATOM 1664 C C . LEU A 1 222 ? 70.036 50.838 75.900 1.00 13.90 222 LEU A C 1
ATOM 1665 O O . LEU A 1 222 ? 70.673 49.897 76.391 1.00 13.47 222 LEU A O 1
ATOM 1670 N N . ALA A 1 223 ? 68.888 51.270 76.429 1.00 13.26 223 ALA A N 1
ATOM 1671 C CA . ALA A 1 223 ? 68.249 50.530 77.517 1.00 13.35 223 ALA A CA 1
ATOM 1672 C C . ALA A 1 223 ? 67.844 49.129 77.062 1.00 13.05 223 ALA A C 1
ATOM 1673 O O . ALA A 1 223 ? 67.997 48.158 77.813 1.00 13.17 223 ALA A O 1
ATOM 1675 N N . ALA A 1 224 ? 67.357 48.998 75.814 1.00 12.92 224 ALA A N 1
ATOM 1676 C CA . ALA A 1 224 ? 67.056 47.671 75.271 1.00 13.29 224 ALA A CA 1
ATOM 1677 C C . ALA A 1 224 ? 68.305 46.799 75.182 1.00 13.38 224 ALA A C 1
ATOM 1678 O O . ALA A 1 224 ? 68.246 45.593 75.462 1.00 13.85 224 ALA A O 1
ATOM 1680 N N . ILE A 1 225 ? 69.444 47.382 74.781 1.00 11.82 225 ILE A N 1
ATOM 1681 C CA . ILE A 1 225 ? 70.697 46.629 74.752 1.00 14.34 225 ILE A CA 1
ATOM 1682 C C . ILE A 1 225 ? 71.040 46.113 76.142 1.00 12.87 225 ILE A C 1
ATOM 1683 O O . ILE A 1 225 ? 71.447 44.955 76.306 1.00 14.23 225 ILE A O 1
ATOM 1688 N N . THR A 1 226 ? 70.881 46.965 77.164 1.00 12.20 226 THR A N 1
ATOM 1689 C CA . THR A 1 226 ? 71.115 46.548 78.538 1.00 12.87 226 THR A CA 1
ATOM 1690 C C . THR A 1 226 ? 70.211 45.386 78.918 1.00 12.51 226 THR A C 1
ATOM 1691 O O . THR A 1 226 ? 70.667 44.407 79.519 1.00 13.19 226 THR A O 1
ATOM 1695 N N . TYR A 1 227 ? 68.936 45.463 78.537 1.00 13.21 227 TYR A N 1
ATOM 1696 C CA . TYR A 1 227 ? 67.993 44.416 78.912 1.00 14.01 227 TYR A CA 1
ATOM 1697 C C . TYR A 1 227 ? 68.356 43.081 78.266 1.00 10.97 227 TYR A C 1
ATOM 1698 O O . TYR A 1 227 ? 68.406 42.053 78.951 1.00 12.75 227 TYR A O 1
ATOM 1707 N N . VAL A 1 228 ? 68.609 43.070 76.950 1.00 12.28 228 VAL A N 1
ATOM 1708 C CA . VAL A 1 228 ? 68.801 41.774 76.293 1.00 10.47 228 VAL A CA 1
ATOM 1709 C C . VAL A 1 228 ? 70.126 41.159 76.730 1.00 12.70 228 VAL A C 1
ATOM 1710 O O . VAL A 1 228 ? 70.234 39.931 76.859 1.00 12.95 228 VAL A O 1
ATOM 1714 N N . THR A 1 229 ? 71.142 41.983 77.005 1.00 13.34 229 THR A N 1
ATOM 1715 C CA . THR A 1 229 ? 72.397 41.419 77.498 1.00 12.71 229 THR A CA 1
ATOM 1716 C C . THR A 1 229 ? 72.273 40.948 78.943 1.00 12.41 229 THR A C 1
ATOM 1717 O O . THR A 1 229 ? 72.898 39.944 79.307 1.00 16.69 229 THR A O 1
ATOM 1721 N N . ASN A 1 230 ? 71.469 41.634 79.772 1.00 12.89 230 ASN A N 1
ATOM 1722 C CA . ASN A 1 230 ? 71.155 41.122 81.108 1.00 14.61 230 ASN A CA 1
ATOM 1723 C C . ASN A 1 230 ? 70.566 39.720 81.016 1.00 13.26 230 ASN A C 1
ATOM 1724 O O . ASN A 1 230 ? 70.905 38.826 81.802 1.00 16.72 230 ASN A O 1
ATOM 1729 N N . ILE A 1 231 ? 69.636 39.525 80.078 1.00 14.28 231 ILE A N 1
ATOM 1730 C CA . ILE A 1 231 ? 68.987 38.225 79.954 1.00 15.00 231 ILE A CA 1
ATOM 1731 C C . ILE A 1 231 ? 70.003 37.172 79.549 1.00 15.99 231 ILE A C 1
ATOM 1732 O O . ILE A 1 231 ? 70.019 36.066 80.094 1.00 17.68 231 ILE A O 1
ATOM 1737 N N . ALA A 1 232 ? 70.875 37.500 78.583 1.00 13.69 232 ALA A N 1
ATOM 1738 C CA . ALA A 1 232 ? 71.889 36.541 78.149 1.00 16.85 232 ALA A CA 1
ATOM 1739 C C . ALA A 1 232 ? 72.820 36.146 79.286 1.00 17.88 232 ALA A C 1
ATOM 1740 O O . ALA A 1 232 ? 73.213 34.977 79.403 1.00 20.40 232 ALA A O 1
ATOM 1742 N N . ARG A 1 233 ? 73.184 37.105 80.137 1.00 17.13 233 ARG A N 1
ATOM 1743 C CA . ARG A 1 233 ? 74.024 36.800 81.293 1.00 18.47 233 ARG A CA 1
ATOM 1744 C C . ARG A 1 233 ? 73.322 35.839 82.250 1.00 22.79 233 ARG A C 1
ATOM 1745 O O . ARG A 1 233 ? 73.938 34.894 82.759 1.00 29.74 233 ARG A O 1
ATOM 1753 N N . THR A 1 234 ? 72.031 36.060 82.494 1.00 17.58 234 THR A N 1
ATOM 1754 C CA . THR A 1 234 ? 71.251 35.195 83.376 1.00 19.36 234 THR A CA 1
ATOM 1755 C C . THR A 1 234 ? 71.067 33.804 82.784 1.00 18.96 234 THR A C 1
ATOM 1756 O O . THR A 1 234 ? 71.234 32.791 83.479 1.00 23.39 234 THR A O 1
ATOM 1760 N N . GLU A 1 235 ? 70.684 33.734 81.503 1.00 18.33 235 GLU A N 1
ATOM 1761 C CA . GLU A 1 235 ? 70.439 32.449 80.864 1.00 18.31 235 GLU A CA 1
ATOM 1762 C C . GLU A 1 235 ? 71.732 31.712 80.531 1.00 22.58 235 GLU A C 1
ATOM 1763 O O . GLU A 1 235 ? 71.686 30.506 80.279 1.00 23.64 235 GLU A O 1
ATOM 1769 N N . ASN A 1 236 ? 72.873 32.407 80.523 1.00 19.21 236 ASN A N 1
ATOM 1770 C CA . ASN A 1 236 ? 74.174 31.797 80.230 1.00 19.11 236 ASN A CA 1
ATOM 1771 C C . ASN A 1 236 ? 74.151 31.051 78.894 1.00 21.49 236 ASN A C 1
ATOM 1772 O O . ASN A 1 236 ? 74.563 29.893 78.788 1.00 24.60 236 ASN A O 1
ATOM 1777 N N . LYS A 1 237 ? 73.661 31.736 77.864 1.00 15.73 237 LYS A N 1
ATOM 1778 C CA . LYS A 1 237 ? 73.667 31.246 76.496 1.00 18.47 237 LYS A CA 1
ATOM 1779 C C . LYS A 1 237 ? 74.225 32.316 75.570 1.00 16.38 237 LYS A C 1
ATOM 1780 O O . LYS A 1 237 ? 74.138 33.513 75.867 1.00 16.99 237 LYS A O 1
ATOM 1786 N N . PRO A 1 238 ? 74.786 31.915 74.434 1.00 14.81 238 PRO A N 1
ATOM 1787 C CA . PRO A 1 238 ? 75.236 32.908 73.454 1.00 14.80 238 PRO A CA 1
ATOM 1788 C C . PRO A 1 238 ? 74.071 33.760 72.971 1.00 15.27 238 PRO A C 1
ATOM 1789 O O . PRO A 1 238 ? 72.933 33.302 72.907 1.00 16.51 238 PRO A O 1
ATOM 1793 N N . LEU A 1 239 ? 74.383 34.989 72.563 1.00 13.84 239 LEU A N 1
ATOM 1794 C CA . LEU A 1 239 ? 73.379 35.967 72.171 1.00 11.72 239 LEU A CA 1
ATOM 1795 C C . LEU A 1 239 ? 73.827 36.650 70.893 1.00 11.09 239 LEU A C 1
ATOM 1796 O O . LEU A 1 239 ? 74.962 37.120 70.812 1.00 12.49 239 LEU A O 1
ATOM 1801 N N . ILE A 1 240 ? 72.944 36.714 69.899 1.00 11.93 240 ILE A N 1
ATOM 1802 C CA . ILE A 1 240 ? 73.190 37.542 68.720 1.00 10.46 240 ILE A CA 1
ATOM 1803 C C . ILE A 1 240 ? 72.184 38.683 68.765 1.00 12.03 240 ILE A C 1
ATOM 1804 O O . ILE A 1 240 ? 70.968 38.447 68.840 1.00 13.33 240 ILE A O 1
ATOM 1809 N N . ILE A 1 241 ? 72.686 39.915 68.727 1.00 11.61 241 ILE A N 1
ATOM 1810 C CA . ILE A 1 241 ? 71.851 41.112 68.706 1.00 11.82 241 ILE A CA 1
ATOM 1811 C C . ILE A 1 241 ? 71.784 41.600 67.271 1.00 9.91 241 ILE A C 1
ATOM 1812 O O . ILE A 1 241 ? 72.819 41.930 66.687 1.00 13.59 241 ILE A O 1
ATOM 1817 N N . ASN A 1 242 ? 70.571 41.666 66.722 1.00 11.86 242 ASN A N 1
ATOM 1818 C CA . ASN A 1 242 ? 70.343 42.003 65.317 1.00 12.86 242 ASN A CA 1
ATOM 1819 C C . ASN A 1 242 ? 69.856 43.451 65.267 1.00 13.71 242 ASN A C 1
ATOM 1820 O O . ASN A 1 242 ? 68.774 43.763 65.778 1.00 17.83 242 ASN A O 1
ATOM 1825 N N . LEU A 1 243 ? 70.666 44.348 64.710 1.00 13.20 243 LEU A N 1
ATOM 1826 C CA . LEU A 1 243 ? 70.275 45.756 64.616 1.00 14.77 243 LEU A CA 1
ATOM 1827 C C . LEU A 1 243 ? 69.526 45.984 63.309 1.00 13.95 243 LEU A C 1
ATOM 1828 O O . LEU A 1 243 ? 70.129 46.016 62.228 1.00 13.89 243 LEU A O 1
ATOM 1833 N N . THR A 1 244 ? 68.210 46.152 63.420 1.00 12.89 244 THR A N 1
ATOM 1834 C CA . THR A 1 244 ? 67.308 46.375 62.296 1.00 11.11 244 THR A CA 1
ATOM 1835 C C . THR A 1 244 ? 66.781 47.801 62.285 1.00 13.34 244 THR A C 1
ATOM 1836 O O . THR A 1 244 ? 65.867 48.122 61.510 1.00 14.41 244 THR A O 1
ATOM 1840 N N . ILE A 1 245 ? 67.351 48.655 63.138 1.00 14.54 245 ILE A N 1
ATOM 1841 C CA . ILE A 1 245 ? 67.104 50.087 63.197 1.00 12.82 245 ILE A CA 1
ATOM 1842 C C . ILE A 1 245 ? 68.464 50.758 63.259 1.00 13.91 245 ILE A C 1
ATOM 1843 O O . ILE A 1 245 ? 69.472 50.129 63.594 1.00 15.03 245 ILE A O 1
ATOM 1848 N N . GLY A 1 246 ? 68.502 52.034 62.907 1.00 14.21 246 GLY A N 1
ATOM 1849 C CA . GLY A 1 246 ? 69.766 52.754 62.902 1.00 14.23 246 GLY A CA 1
ATOM 1850 C C . GLY A 1 246 ? 69.578 54.238 63.099 1.00 15.74 246 GLY A C 1
ATOM 1851 O O . GLY A 1 246 ? 68.521 54.792 62.784 1.00 14.96 246 GLY A O 1
ATOM 1852 N N . VAL A 1 247 ? 70.622 54.888 63.628 1.00 14.47 247 VAL A N 1
ATOM 1853 C CA . VAL A 1 247 ? 70.682 56.345 63.686 1.00 14.90 247 VAL A CA 1
ATOM 1854 C C . VAL A 1 247 ? 71.009 56.879 62.303 1.00 16.67 247 VAL A C 1
ATOM 1855 O O . VAL A 1 247 ? 71.063 56.123 61.317 1.00 16.88 247 VAL A O 1
ATOM 1859 N N . LYS A 1 248 ? 71.264 58.182 62.215 1.00 16.95 248 LYS A N 1
ATOM 1860 C CA . LYS A 1 248 ? 71.632 58.727 60.919 1.00 17.25 248 LYS A CA 1
ATOM 1861 C C . LYS A 1 248 ? 72.999 58.204 60.473 1.00 15.86 248 LYS A C 1
ATOM 1862 O O . LYS A 1 248 ? 73.779 57.644 61.252 1.00 17.22 248 LYS A O 1
ATOM 1868 N N . SER A 1 249 ? 73.248 58.329 59.176 1.00 15.00 249 SER A N 1
ATOM 1869 C CA . SER A 1 249 ? 74.509 57.886 58.607 1.00 14.73 249 SER A CA 1
ATOM 1870 C C . SER A 1 249 ? 75.655 58.797 59.038 1.00 17.84 249 SER A C 1
ATOM 1871 O O . SER A 1 249 ? 75.458 59.936 59.473 1.00 19.55 249 SER A O 1
ATOM 1874 N N . SER A 1 250 ? 76.872 58.284 58.897 1.00 18.67 250 SER A N 1
ATOM 1875 C CA A SER A 1 250 ? 78.058 59.049 59.260 0.48 22.46 250 SER A CA 1
ATOM 1876 C CA B SER A 1 250 ? 78.060 59.047 59.255 0.52 22.31 250 SER A CA 1
ATOM 1877 C C . SER A 1 250 ? 79.249 58.529 58.467 1.00 25.81 250 SER A C 1
ATOM 1878 O O . SER A 1 250 ? 79.206 57.454 57.869 1.00 31.33 250 SER A O 1
ATOM 1883 N N . ALA A 1 251 ? 80.317 59.318 58.475 1.00 25.16 251 ALA A N 1
ATOM 1884 C CA . ALA A 1 251 ? 81.574 58.937 57.859 1.00 34.17 251 ALA A CA 1
ATOM 1885 C C . ALA A 1 251 ? 82.565 58.420 58.890 1.00 42.54 251 ALA A C 1
ATOM 1886 O O . ALA A 1 251 ? 83.577 57.817 58.516 1.00 44.09 251 ALA A O 1
ATOM 1888 N N . VAL A 1 252 ? 82.282 58.639 60.176 1.00 43.76 252 VAL A N 1
ATOM 1889 C CA . VAL A 1 252 ? 83.152 58.150 61.235 1.00 55.23 252 VAL A CA 1
ATOM 1890 C C . VAL A 1 252 ? 83.110 56.629 61.269 1.00 57.04 252 VAL A C 1
ATOM 1891 O O . VAL A 1 252 ? 82.060 56.011 61.067 1.00 64.55 252 VAL A O 1
ATOM 1895 N N . ALA A 1 253 ? 84.272 56.015 61.479 1.00 54.18 253 ALA A N 1
ATOM 1896 C CA . ALA A 1 253 ? 84.395 54.564 61.507 1.00 49.40 253 ALA A CA 1
ATOM 1897 C C . ALA A 1 253 ? 84.864 54.058 62.861 1.00 45.81 253 ALA A C 1
ATOM 1898 O O . ALA A 1 253 ? 85.196 52.878 62.991 1.00 52.21 253 ALA A O 1
ATOM 1900 N N . THR A 1 254 ? 84.903 54.917 63.869 1.00 38.63 254 THR A N 1
ATOM 1901 C CA . THR A 1 254 ? 85.368 54.496 65.174 1.00 43.69 254 THR A CA 1
ATOM 1902 C C . THR A 1 254 ? 84.210 53.862 65.938 1.00 39.12 254 THR A C 1
ATOM 1903 O O . THR A 1 254 ? 83.075 53.773 65.455 1.00 42.37 254 THR A O 1
ATOM 1907 N N . THR A 1 255 ? 84.501 53.403 67.144 1.00 38.33 255 THR A N 1
ATOM 1908 C CA . THR A 1 255 ? 83.474 52.767 67.943 1.00 35.01 255 THR A CA 1
ATOM 1909 C C . THR A 1 255 ? 82.469 53.800 68.441 1.00 34.71 255 THR A C 1
ATOM 1910 O O . THR A 1 255 ? 82.752 54.996 68.547 1.00 42.82 255 THR A O 1
ATOM 1914 N N . SER A 1 256 ? 81.288 53.315 68.759 1.00 25.66 256 SER A N 1
ATOM 1915 C CA . SER A 1 256 ? 80.202 54.153 69.223 1.00 25.95 256 SER A CA 1
ATOM 1916 C C . SER A 1 256 ? 80.068 54.021 70.732 1.00 21.89 256 SER A C 1
ATOM 1917 O O . SER A 1 256 ? 80.862 53.346 71.396 1.00 20.99 256 SER A O 1
ATOM 1920 N N . ILE A 1 257 ? 79.012 54.625 71.276 1.00 19.33 257 ILE A N 1
ATOM 1921 C CA . ILE A 1 257 ? 78.742 54.485 72.698 1.00 21.52 257 ILE A CA 1
ATOM 1922 C C . ILE A 1 257 ? 78.406 53.049 73.075 1.00 19.57 257 ILE A C 1
ATOM 1923 O O . ILE A 1 257 ? 78.451 52.703 74.260 1.00 21.49 257 ILE A O 1
ATOM 1928 N N . LEU A 1 258 ? 78.129 52.180 72.094 1.00 19.16 258 LEU A N 1
ATOM 1929 C CA . LEU A 1 258 ? 77.978 50.761 72.399 1.00 20.95 258 LEU A CA 1
ATOM 1930 C C . LEU A 1 258 ? 79.241 50.168 73.004 1.00 21.16 258 LEU A C 1
ATOM 1931 O O . LEU A 1 258 ? 79.167 49.138 73.686 1.00 22.31 258 LEU A O 1
ATOM 1936 N N . ASP A 1 259 ? 80.396 50.799 72.784 1.00 23.38 259 ASP A N 1
ATOM 1937 C CA . ASP A 1 259 ? 81.640 50.301 73.353 1.00 26.38 259 ASP A CA 1
ATOM 1938 C C . ASP A 1 259 ? 81.707 50.454 74.868 1.00 23.96 259 ASP A C 1
ATOM 1939 O O . ASP A 1 259 ? 82.636 49.917 75.482 1.00 26.06 259 ASP A O 1
ATOM 1941 N N . THR A 1 260 ? 80.753 51.159 75.487 1.00 20.30 260 THR A N 1
ATOM 1942 C CA . THR A 1 260 ? 80.731 51.237 76.945 1.00 22.06 260 THR A CA 1
ATOM 1943 C C . THR A 1 260 ? 80.258 49.944 77.598 1.00 19.97 260 THR A C 1
ATOM 1944 O O . THR A 1 260 ? 80.493 49.753 78.799 1.00 24.57 260 THR A O 1
ATOM 1948 N N . PHE A 1 261 ? 79.596 49.065 76.851 1.00 19.32 261 PHE A N 1
ATOM 1949 C CA . PHE A 1 261 ? 79.130 47.787 77.385 1.00 19.86 261 PHE A CA 1
ATOM 1950 C C . PHE A 1 261 ? 80.260 46.768 77.317 1.00 22.47 261 PHE A C 1
ATOM 1951 O O . PHE A 1 261 ? 80.589 46.277 76.233 1.00 23.83 261 PHE A O 1
ATOM 1959 N N . ASN A 1 262 ? 80.821 46.410 78.472 1.00 21.76 262 ASN A N 1
ATOM 1960 C CA . ASN A 1 262 ? 81.875 45.399 78.480 1.00 26.74 262 ASN A CA 1
ATOM 1961 C C . ASN A 1 262 ? 81.368 44.056 77.971 1.00 20.62 262 ASN A C 1
ATOM 1962 O O . ASN A 1 262 ? 82.128 43.293 77.370 1.00 22.28 262 ASN A O 1
ATOM 1967 N N . ILE A 1 263 ? 80.087 43.759 78.184 1.00 19.97 263 ILE A N 1
ATOM 1968 C CA . ILE A 1 263 ? 79.536 42.476 77.754 1.00 20.12 263 ILE A CA 1
ATOM 1969 C C . ILE A 1 263 ? 79.578 42.339 76.236 1.00 21.42 263 ILE A C 1
ATOM 1970 O O . ILE A 1 263 ? 79.647 41.221 75.711 1.00 21.32 263 ILE A O 1
ATOM 1975 N N . LEU A 1 264 ? 79.570 43.457 75.508 1.00 19.16 264 LEU A N 1
ATOM 1976 C CA . LEU A 1 264 ? 79.642 43.360 74.054 1.00 19.87 264 LEU A CA 1
ATOM 1977 C C . LEU A 1 264 ? 81.045 43.016 73.557 1.00 25.85 264 LEU A C 1
ATOM 1978 O O . LEU A 1 264 ? 81.217 42.835 72.348 1.00 25.62 264 LEU A O 1
ATOM 1983 N N . SER A 1 265 ? 82.037 42.900 74.445 1.00 22.44 265 SER A N 1
ATOM 1984 C CA . SER A 1 265 ? 83.354 42.385 74.096 1.00 23.09 265 SER A CA 1
ATOM 1985 C C . SER A 1 265 ? 83.579 40.975 74.629 1.00 27.40 265 SER A C 1
ATOM 1986 O O . SER A 1 265 ? 84.712 40.491 74.630 1.00 35.19 265 SER A O 1
ATOM 1989 N N . SER A 1 266 ? 82.533 40.319 75.101 1.00 24.43 266 SER A N 1
ATOM 1990 C CA A SER A 1 266 ? 82.693 38.985 75.647 0.51 24.07 266 SER A CA 1
ATOM 1991 C CA B SER A 1 266 ? 82.626 38.981 75.665 0.49 24.28 266 SER A CA 1
ATOM 1992 C C . SER A 1 266 ? 82.436 37.931 74.575 1.00 23.40 266 SER A C 1
ATOM 1993 O O . SER A 1 266 ? 81.802 38.182 73.543 1.00 20.82 266 SER A O 1
ATOM 1998 N N . ALA A 1 267 ? 82.970 36.741 74.825 1.00 22.14 267 ALA A N 1
ATOM 1999 C CA . ALA A 1 267 ? 82.701 35.623 73.936 1.00 22.82 267 ALA A CA 1
ATOM 2000 C C . ALA A 1 267 ? 81.216 35.285 73.978 1.00 21.68 267 ALA A C 1
ATOM 2001 O O . ALA A 1 267 ? 80.566 35.396 75.020 1.00 24.94 267 ALA A O 1
ATOM 2003 N N . GLY A 1 268 ? 80.677 34.894 72.833 1.00 21.70 268 GLY A N 1
ATOM 2004 C CA . GLY A 1 268 ? 79.282 34.514 72.776 1.00 21.83 268 GLY A CA 1
ATOM 2005 C C . GLY A 1 268 ? 78.293 35.655 72.790 1.00 25.27 268 GLY A C 1
ATOM 2006 O O . GLY A 1 268 ? 77.116 35.427 73.071 1.00 29.22 268 GLY A O 1
ATOM 2007 N N . VAL A 1 269 ? 78.725 36.886 72.527 1.00 17.51 269 VAL A N 1
ATOM 2008 C CA . VAL A 1 269 ? 77.809 38.015 72.379 1.00 15.37 269 VAL A CA 1
ATOM 2009 C C . VAL A 1 269 ? 78.205 38.726 71.097 1.00 15.89 269 VAL A C 1
ATOM 2010 O O . VAL A 1 269 ? 79.315 39.267 71.006 1.00 16.78 269 VAL A O 1
ATOM 2014 N N . VAL A 1 270 ? 77.321 38.711 70.100 1.00 12.81 270 VAL A N 1
ATOM 2015 C CA . VAL A 1 270 ? 77.667 39.144 68.754 1.00 12.52 270 VAL A CA 1
ATOM 2016 C C . VAL A 1 270 ? 76.642 40.168 68.295 1.00 15.36 270 VAL A C 1
ATOM 2017 O O . VAL A 1 270 ? 75.434 39.949 68.449 1.00 16.39 270 VAL A O 1
ATOM 2021 N N . VAL A 1 271 ? 77.109 41.282 67.726 1.00 13.02 271 VAL A N 1
ATOM 2022 C CA . VAL A 1 271 ? 76.226 42.311 67.179 1.00 13.15 271 VAL A CA 1
ATOM 2023 C C . VAL A 1 271 ? 76.301 42.281 65.653 1.00 13.24 271 VAL A C 1
ATOM 2024 O O . VAL A 1 271 ? 77.389 42.370 65.074 1.00 13.99 271 VAL A O 1
ATOM 2028 N N . VAL A 1 272 ? 75.139 42.146 65.012 1.00 11.49 272 VAL A N 1
ATOM 2029 C CA . VAL A 1 272 ? 74.992 42.183 63.558 1.00 12.47 272 VAL A CA 1
ATOM 2030 C C . VAL A 1 272 ? 74.092 43.364 63.237 1.00 14.47 272 VAL A C 1
ATOM 2031 O O . VAL A 1 272 ? 73.031 43.506 63.850 1.00 18.84 272 VAL A O 1
ATOM 2035 N N . SER A 1 273 ? 74.499 44.211 62.286 1.00 11.53 273 SER A N 1
ATOM 2036 C CA . SER A 1 273 ? 73.692 45.371 61.912 1.00 10.47 273 SER A CA 1
ATOM 2037 C C . SER A 1 273 ? 73.518 45.451 60.407 1.00 10.74 273 SER A C 1
ATOM 2038 O O . SER A 1 273 ? 74.444 45.153 59.646 1.00 11.50 273 SER A O 1
ATOM 2041 N N . GLY A 1 274 ? 72.349 45.908 59.968 1.00 10.52 274 GLY A N 1
ATOM 2042 C CA . GLY A 1 274 ? 72.247 46.353 58.588 1.00 11.63 274 GLY A CA 1
ATOM 2043 C C . GLY A 1 274 ? 73.187 47.515 58.321 1.00 12.04 274 GLY A C 1
ATOM 2044 O O . GLY A 1 274 ? 73.484 48.321 59.204 1.00 12.96 274 GLY A O 1
ATOM 2045 N N . ALA A 1 275 ? 73.650 47.616 57.072 1.00 10.63 275 ALA A N 1
ATOM 2046 C CA . ALA A 1 275 ? 74.587 48.681 56.731 1.00 11.09 275 ALA A CA 1
ATOM 2047 C C . ALA A 1 275 ? 73.935 50.050 56.704 1.00 14.23 275 ALA A C 1
ATOM 2048 O O . ALA A 1 275 ? 74.649 51.055 56.779 1.00 12.72 275 ALA A O 1
ATOM 2050 N N . GLY A 1 276 ? 72.611 50.110 56.561 1.00 12.64 276 GLY A N 1
ATOM 2051 C CA . GLY A 1 276 ? 71.940 51.373 56.296 1.00 13.80 276 GLY A CA 1
ATOM 2052 C C . GLY A 1 276 ? 71.248 51.347 54.950 1.00 12.91 276 GLY A C 1
ATOM 2053 O O . GLY A 1 276 ? 71.680 50.641 54.030 1.00 11.50 276 GLY A O 1
ATOM 2054 N N . ASN A 1 277 ? 70.175 52.119 54.817 1.00 13.14 277 ASN A N 1
ATOM 2055 C CA . ASN A 1 277 ? 69.391 52.144 53.590 1.00 12.44 277 ASN A CA 1
ATOM 2056 C C . ASN A 1 277 ? 69.513 53.490 52.889 1.00 14.17 277 ASN A C 1
ATOM 2057 O O . ASN A 1 277 ? 68.559 53.966 52.258 1.00 16.36 277 ASN A O 1
ATOM 2062 N N . GLN A 1 278 ? 70.699 54.107 52.950 1.00 14.68 278 GLN A N 1
ATOM 2063 C CA . GLN A 1 278 ? 70.881 55.443 52.392 1.00 13.98 278 GLN A CA 1
ATOM 2064 C C . GLN A 1 278 ? 71.754 55.438 51.139 1.00 14.42 278 GLN A C 1
ATOM 2065 O O . GLN A 1 278 ? 72.323 56.478 50.768 1.00 17.27 278 GLN A O 1
ATOM 2071 N N . GLY A 1 279 ? 71.816 54.304 50.437 1.00 15.29 279 GLY A N 1
ATOM 2072 C CA . GLY A 1 279 ? 72.660 54.223 49.253 1.00 15.99 279 GLY A CA 1
ATOM 2073 C C . GLY A 1 279 ? 72.221 55.095 48.091 1.00 19.08 279 GLY A C 1
ATOM 2074 O O . GLY A 1 279 ? 73.048 55.453 47.251 1.00 22.08 279 GLY A O 1
ATOM 2075 N N . ASN A 1 280 ? 70.926 55.424 47.999 1.00 16.72 280 ASN A N 1
ATOM 2076 C CA . ASN A 1 280 ? 70.434 56.222 46.880 1.00 18.29 280 ASN A CA 1
ATOM 2077 C C . ASN A 1 280 ? 69.467 57.309 47.330 1.00 18.69 280 ASN A C 1
ATOM 2078 O O . ASN A 1 280 ? 68.707 57.832 46.512 1.00 21.49 280 ASN A O 1
ATOM 2083 N N . THR A 1 281 ? 69.497 57.679 48.607 1.00 18.88 281 THR A N 1
ATOM 2084 C CA . THR A 1 281 ? 68.536 58.625 49.154 1.00 15.98 281 THR A CA 1
ATOM 2085 C C . THR A 1 281 ? 69.043 60.056 49.180 1.00 18.09 281 THR A C 1
ATOM 2086 O O . THR A 1 281 ? 68.270 60.962 49.518 1.00 20.51 281 THR A O 1
ATOM 2090 N N . ASP A 1 282 ? 70.319 60.276 48.851 1.00 17.91 282 ASP A N 1
ATOM 2091 C CA . ASP A 1 282 ? 70.874 61.617 48.678 1.00 17.43 282 ASP A CA 1
ATOM 2092 C C . ASP A 1 282 ? 70.867 62.406 49.983 1.00 19.38 282 ASP A C 1
ATOM 2093 O O . ASP A 1 282 ? 70.700 63.626 49.978 1.00 19.37 282 ASP A O 1
ATOM 2098 N N . ILE A 1 283 ? 71.080 61.719 51.111 1.00 18.19 283 ILE A N 1
ATOM 2099 C CA . ILE A 1 283 ? 71.130 62.407 52.397 1.00 17.22 283 ILE A CA 1
ATOM 2100 C C . ILE A 1 283 ? 72.555 62.733 52.834 1.00 15.67 283 ILE A C 1
ATOM 2101 O O . ILE A 1 283 ? 72.749 63.232 53.951 1.00 17.08 283 ILE A O 1
ATOM 2106 N N . HIS A 1 284 ? 73.557 62.485 51.992 1.00 17.25 284 HIS A N 1
ATOM 2107 C CA . HIS A 1 284 ? 74.955 62.717 52.336 1.00 18.15 284 HIS A CA 1
ATOM 2108 C C . HIS A 1 284 ? 75.616 63.623 51.307 1.00 18.60 284 HIS A C 1
ATOM 2109 O O . HIS A 1 284 ? 75.499 63.387 50.099 1.00 18.69 284 HIS A O 1
ATOM 2116 N N . TYR A 1 285 ? 76.326 64.645 51.788 1.00 17.01 285 TYR A N 1
ATOM 2117 C CA . TYR A 1 285 ? 77.151 65.510 50.950 1.00 20.98 285 TYR A CA 1
ATOM 2118 C C . TYR A 1 285 ? 78.609 65.349 51.355 1.00 19.00 285 TYR A C 1
ATOM 2119 O O . TYR A 1 285 ? 78.928 65.395 52.549 1.00 19.59 285 TYR A O 1
ATOM 2128 N N . SER A 1 286 ? 79.491 65.167 50.370 1.00 19.36 286 SER A N 1
ATOM 2129 C CA . SER A 1 286 ? 80.929 65.171 50.612 1.00 23.67 286 SER A CA 1
ATOM 2130 C C . SER A 1 286 ? 81.565 66.339 49.870 1.00 24.53 286 SER A C 1
ATOM 2131 O O . SER A 1 286 ? 81.226 66.617 48.716 1.00 25.00 286 SER A O 1
ATOM 2134 N N . GLY A 1 287 ? 82.480 67.039 50.546 1.00 22.87 287 GLY A N 1
ATOM 2135 C CA . GLY A 1 287 ? 83.133 68.192 49.967 1.00 25.96 287 GLY A CA 1
ATOM 2136 C C . GLY A 1 287 ? 84.592 68.237 50.375 1.00 25.30 287 GLY A C 1
ATOM 2137 O O . GLY A 1 287 ? 85.044 67.455 51.217 1.00 24.64 287 GLY A O 1
ATOM 2138 N N . ARG A 1 288 ? 85.325 69.158 49.759 1.00 26.36 288 ARG A N 1
ATOM 2139 C CA . ARG A 1 288 ? 86.738 69.321 50.081 1.00 28.59 288 ARG A CA 1
ATOM 2140 C C . ARG A 1 288 ? 87.151 70.764 49.845 1.00 30.46 288 ARG A C 1
ATOM 2141 O O . ARG A 1 288 ? 87.015 71.277 48.729 1.00 29.68 288 ARG A O 1
ATOM 2146 N N . PHE A 1 289 ? 87.658 71.410 50.897 1.00 26.20 289 PHE A N 1
ATOM 2147 C CA . PHE A 1 289 ? 88.303 72.705 50.774 1.00 28.73 289 PHE A CA 1
ATOM 2148 C C . PHE A 1 289 ? 89.752 72.530 50.338 1.00 34.98 289 PHE A C 1
ATOM 2149 O O . PHE A 1 289 ? 90.446 71.616 50.794 1.00 36.89 289 PHE A O 1
ATOM 2157 N N . SER A 1 290 ? 90.218 73.423 49.471 1.00 35.15 290 SER A N 1
ATOM 2158 C CA . SER A 1 290 ? 91.621 73.416 49.087 1.00 38.71 290 SER A CA 1
ATOM 2159 C C . SER A 1 290 ? 92.431 74.516 49.764 1.00 40.22 290 SER A C 1
ATOM 2160 O O . SER A 1 290 ? 93.660 74.511 49.649 1.00 40.18 290 SER A O 1
ATOM 2163 N N . SER A 1 291 ? 91.787 75.442 50.473 1.00 37.53 291 SER A N 1
ATOM 2164 C CA . SER A 1 291 ? 92.516 76.498 51.163 1.00 42.23 291 SER A CA 1
ATOM 2165 C C . SER A 1 291 ? 91.698 76.995 52.349 1.00 42.11 291 SER A C 1
ATOM 2166 O O . SER A 1 291 ? 90.506 76.700 52.483 1.00 43.34 291 SER A O 1
ATOM 2169 N N . VAL A 1 292 ? 92.369 77.748 53.220 1.00 40.09 292 VAL A N 1
ATOM 2170 C CA . VAL A 1 292 ? 91.726 78.400 54.356 1.00 42.36 292 VAL A CA 1
ATOM 2171 C C . VAL A 1 292 ? 91.046 79.673 53.875 1.00 39.75 292 VAL A C 1
ATOM 2172 O O . VAL A 1 292 ? 91.564 80.379 53.003 1.00 43.11 292 VAL A O 1
ATOM 2176 N N . GLY A 1 293 ? 89.874 79.972 54.438 1.00 40.16 293 GLY A N 1
ATOM 2177 C CA . GLY A 1 293 ? 89.108 81.119 53.998 1.00 38.46 293 GLY A CA 1
ATOM 2178 C C . GLY A 1 293 ? 88.248 80.867 52.782 1.00 40.67 293 GLY A C 1
ATOM 2179 O O . GLY A 1 293 ? 87.509 81.768 52.364 1.00 44.38 293 GLY A O 1
ATOM 2180 N N . GLU A 1 294 ? 88.321 79.672 52.204 1.00 37.44 294 GLU A N 1
ATOM 2181 C CA . GLU A 1 294 ? 87.489 79.331 51.063 1.00 35.64 294 GLU A CA 1
ATOM 2182 C C . GLU A 1 294 ? 86.034 79.217 51.495 1.00 34.84 294 GLU A C 1
ATOM 2183 O O . GLU A 1 294 ? 85.731 78.739 52.594 1.00 34.50 294 GLU A O 1
ATOM 2189 N N . VAL A 1 295 ? 85.129 79.663 50.628 1.00 33.08 295 VAL A N 1
ATOM 2190 C CA . VAL A 1 295 ? 83.691 79.584 50.875 1.00 36.11 295 VAL A CA 1
ATOM 2191 C C . VAL A 1 295 ? 83.079 78.610 49.878 1.00 28.91 295 VAL A C 1
ATOM 2192 O O . VAL A 1 295 ? 83.310 78.723 48.667 1.00 32.41 295 VAL A O 1
ATOM 2196 N N . GLN A 1 296 ? 82.299 77.653 50.383 1.00 28.08 296 GLN A N 1
ATOM 2197 C CA . GLN A 1 296 ? 81.569 76.717 49.539 1.00 27.07 296 GLN A CA 1
ATOM 2198 C C . GLN A 1 296 ? 80.106 76.711 49.945 1.00 31.31 296 GLN A C 1
ATOM 2199 O O . GLN A 1 296 ? 79.782 76.725 51.136 1.00 33.17 296 GLN A O 1
ATOM 2205 N N . ASP A 1 297 ? 79.222 76.691 48.952 1.00 26.24 297 ASP A N 1
ATOM 2206 C CA . ASP A 1 297 ? 77.787 76.658 49.191 1.00 26.04 297 ASP A CA 1
ATOM 2207 C C . ASP A 1 297 ? 77.261 75.256 48.922 1.00 27.54 297 ASP A C 1
ATOM 2208 O O . ASP A 1 297 ? 77.526 74.677 47.863 1.00 29.31 297 ASP A O 1
ATOM 2213 N N . VAL A 1 298 ? 76.531 74.709 49.889 1.00 24.77 298 VAL A N 1
ATOM 2214 C CA . VAL A 1 298 ? 75.960 73.371 49.798 1.00 24.04 298 VAL A CA 1
ATOM 2215 C C . VAL A 1 298 ? 74.452 73.528 49.667 1.00 26.12 298 VAL A C 1
ATOM 2216 O O . VAL A 1 298 ? 73.811 74.166 50.510 1.00 27.33 298 VAL A O 1
ATOM 2220 N N . ILE A 1 299 ? 73.885 72.954 48.609 1.00 23.64 299 ILE A N 1
ATOM 2221 C CA . ILE A 1 299 ? 72.499 73.194 48.221 1.00 25.19 299 ILE A CA 1
ATOM 2222 C C . ILE A 1 299 ? 71.622 72.077 48.774 1.00 25.84 299 ILE A C 1
ATOM 2223 O O . ILE A 1 299 ? 71.835 70.897 48.467 1.00 25.25 299 ILE A O 1
ATOM 2228 N N . ILE A 1 300 ? 70.610 72.447 49.552 1.00 23.76 300 ILE A N 1
ATOM 2229 C CA . ILE A 1 300 ? 69.663 71.496 50.121 1.00 24.35 300 ILE A CA 1
ATOM 2230 C C . ILE A 1 300 ? 68.281 71.834 49.599 1.00 28.93 300 ILE A C 1
ATOM 2231 O O . ILE A 1 300 ? 67.814 72.969 49.757 1.00 31.77 300 ILE A O 1
ATOM 2236 N N . GLN A 1 301 ? 67.622 70.856 48.987 1.00 23.78 301 GLN A N 1
ATOM 2237 C CA . GLN A 1 301 ? 66.212 70.982 48.653 1.00 27.03 301 GLN A CA 1
ATOM 2238 C C . GLN A 1 301 ? 65.397 70.424 49.808 1.00 28.05 301 GLN A C 1
ATOM 2239 O O . GLN A 1 301 ? 65.678 69.327 50.296 1.00 28.40 301 GLN A O 1
ATOM 2245 N N . ASP A 1 302 ? 64.410 71.180 50.265 1.00 25.23 302 ASP A N 1
ATOM 2246 C CA . ASP A 1 302 ? 63.495 70.685 51.283 1.00 26.44 302 ASP A CA 1
ATOM 2247 C C . ASP A 1 302 ? 62.129 70.437 50.661 1.00 29.14 302 ASP A C 1
ATOM 2248 O O . ASP A 1 302 ? 61.618 71.284 49.923 1.00 29.12 302 ASP A O 1
ATOM 2253 N N . GLY A 1 303 ? 61.552 69.271 50.951 1.00 28.28 303 GLY A N 1
ATOM 2254 C CA . GLY A 1 303 ? 60.146 69.022 50.696 1.00 35.26 303 GLY A CA 1
ATOM 2255 C C . GLY A 1 303 ? 59.298 69.598 51.811 1.00 35.61 303 GLY A C 1
ATOM 2256 O O . GLY A 1 303 ? 59.684 70.562 52.483 1.00 42.64 303 GLY A O 1
ATOM 2257 N N . ASP A 1 304 ? 58.138 68.995 52.040 1.00 38.84 304 ASP A N 1
ATOM 2258 C CA . ASP A 1 304 ? 57.220 69.530 53.047 1.00 40.39 304 ASP A CA 1
ATOM 2259 C C . ASP A 1 304 ? 57.556 69.033 54.453 1.00 35.19 304 ASP A C 1
ATOM 2260 O O . ASP A 1 304 ? 56.698 68.507 55.161 1.00 37.93 304 ASP A O 1
ATOM 2262 N N . ASP A 1 305 ? 58.810 69.193 54.874 1.00 32.52 305 ASP A N 1
ATOM 2263 C CA . ASP A 1 305 ? 59.179 68.813 56.232 1.00 34.17 305 ASP A CA 1
ATOM 2264 C C . ASP A 1 305 ? 58.627 69.815 57.234 1.00 35.15 305 ASP A C 1
ATOM 2265 O O . ASP A 1 305 ? 58.422 70.992 56.921 1.00 36.37 305 ASP A O 1
ATOM 2270 N N . TYR A 1 306 ? 58.383 69.330 58.453 1.00 31.97 306 TYR A N 1
ATOM 2271 C CA . TYR A 1 306 ? 58.146 70.234 59.571 1.00 32.39 306 TYR A CA 1
ATOM 2272 C C . TYR A 1 306 ? 59.468 70.725 60.147 1.00 31.83 306 TYR A C 1
ATOM 2273 O O . TYR A 1 306 ? 59.607 71.909 60.476 1.00 34.30 306 TYR A O 1
ATOM 2275 N N . ALA A 1 307 ? 60.460 69.839 60.239 1.00 29.86 307 ALA A N 1
ATOM 2276 C CA . ALA A 1 307 ? 61.732 70.169 60.865 1.00 29.03 307 ALA A CA 1
ATOM 2277 C C . ALA A 1 307 ? 62.833 69.371 60.187 1.00 29.42 307 ALA A C 1
ATOM 2278 O O . ALA A 1 307 ? 62.572 68.398 59.478 1.00 27.26 307 ALA A O 1
ATOM 2280 N N . LEU A 1 308 ? 64.076 69.794 60.414 1.00 27.56 308 LEU A N 1
ATOM 2281 C CA . LEU A 1 308 ? 65.232 69.132 59.829 1.00 26.59 308 LEU A CA 1
ATOM 2282 C C . LEU A 1 308 ? 66.422 69.306 60.760 1.00 32.72 308 LEU A C 1
ATOM 2283 O O . LEU A 1 308 ? 66.600 70.377 61.347 1.00 33.77 308 LEU A O 1
ATOM 2288 N N . ASP A 1 309 ? 67.211 68.239 60.913 1.00 27.32 309 ASP A N 1
ATOM 2289 C CA . ASP A 1 309 ? 68.485 68.266 61.625 1.00 28.86 309 ASP A CA 1
ATOM 2290 C C . ASP A 1 309 ? 69.599 67.984 60.625 1.00 33.54 309 ASP A C 1
ATOM 2291 O O . ASP A 1 309 ? 69.527 67.008 59.872 1.00 36.91 309 ASP A O 1
ATOM 2296 N N . ILE A 1 310 ? 70.624 68.828 60.621 1.00 26.46 310 ILE A N 1
ATOM 2297 C CA . ILE A 1 310 ? 71.754 68.702 59.706 1.00 25.28 310 ILE A CA 1
ATOM 2298 C C . ILE A 1 310 ? 73.018 68.566 60.541 1.00 27.98 310 ILE A C 1
ATOM 2299 O O . ILE A 1 310 ? 73.231 69.355 61.468 1.00 30.39 310 ILE A O 1
ATOM 2304 N N . THR A 1 311 ? 73.849 67.568 60.224 1.00 25.40 311 THR A N 1
ATOM 2305 C CA . THR A 1 311 ? 75.105 67.319 60.934 1.00 25.96 311 THR A CA 1
ATOM 2306 C C . THR A 1 311 ? 76.278 67.508 59.978 1.00 25.71 311 THR A C 1
ATOM 2307 O O . THR A 1 311 ? 76.304 66.905 58.901 1.00 27.00 311 THR A O 1
ATOM 2311 N N . LEU A 1 312 ? 77.252 68.328 60.372 1.00 26.38 312 LEU A N 1
ATOM 2312 C CA . LEU A 1 312 ? 78.482 68.503 59.604 1.00 26.38 312 LEU A CA 1
ATOM 2313 C C . LEU A 1 312 ? 79.659 67.943 60.388 1.00 28.24 312 LEU A C 1
ATOM 2314 O O . LEU A 1 312 ? 79.855 68.299 61.556 1.00 29.53 312 LEU A O 1
ATOM 2319 N N . ASN A 1 313 ? 80.440 67.074 59.744 1.00 27.16 313 ASN A N 1
ATOM 2320 C CA . ASN A 1 313 ? 81.630 66.463 60.321 1.00 33.76 313 ASN A CA 1
ATOM 2321 C C . ASN A 1 313 ? 82.826 66.741 59.417 1.00 36.37 313 ASN A C 1
ATOM 2322 O O . ASN A 1 313 ? 82.720 66.645 58.192 1.00 33.72 313 ASN A O 1
ATOM 2327 N N . THR A 1 314 ? 83.974 67.055 60.011 1.00 37.92 314 THR A N 1
ATOM 2328 C CA . THR A 1 314 ? 85.128 67.489 59.232 1.00 44.40 314 THR A CA 1
ATOM 2329 C C . THR A 1 314 ? 86.235 66.447 59.104 1.00 55.41 314 THR A C 1
ATOM 2330 O O . THR A 1 314 ? 87.245 66.733 58.454 1.00 60.31 314 THR A O 1
ATOM 2334 N N . ASN A 1 315 ? 86.084 65.263 59.698 1.00 62.48 315 ASN A N 1
ATOM 2335 C CA . ASN A 1 315 ? 87.013 64.139 59.520 1.00 69.39 315 ASN A CA 1
ATOM 2336 C C . ASN A 1 315 ? 88.472 64.575 59.692 1.00 74.89 315 ASN A C 1
ATOM 2337 O O . ASN A 1 315 ? 89.262 64.618 58.748 1.00 77.26 315 ASN A O 1
ATOM 2339 N N . GLY A 1 316 ? 88.809 64.892 60.937 1.00 73.17 316 GLY A N 1
ATOM 2340 C CA . GLY A 1 316 ? 90.135 65.352 61.266 1.00 68.85 316 GLY A CA 1
ATOM 2341 C C . GLY A 1 316 ? 90.100 66.652 62.039 1.00 61.71 316 GLY A C 1
ATOM 2342 O O . GLY A 1 316 ? 89.063 67.057 62.571 1.00 62.76 316 GLY A O 1
ATOM 2343 N N . PRO A 1 317 ? 91.241 67.340 62.112 1.00 52.93 317 PRO A N 1
ATOM 2344 C CA . PRO A 1 317 ? 91.300 68.603 62.855 1.00 53.80 317 PRO A CA 1
ATOM 2345 C C . PRO A 1 317 ? 90.694 69.784 62.121 1.00 53.38 317 PRO A C 1
ATOM 2346 O O . PRO A 1 317 ? 90.654 70.882 62.688 1.00 54.08 317 PRO A O 1
ATOM 2350 N N . ASP A 1 318 ? 90.232 69.592 60.887 1.00 50.40 318 ASP A N 1
ATOM 2351 C CA . ASP A 1 318 ? 89.745 70.708 60.088 1.00 48.18 318 ASP A CA 1
ATOM 2352 C C . ASP A 1 318 ? 88.589 71.414 60.788 1.00 43.06 318 ASP A C 1
ATOM 2353 O O . ASP A 1 318 ? 87.723 70.775 61.393 1.00 41.97 318 ASP A O 1
ATOM 2358 N N . LYS A 1 319 ? 88.598 72.744 60.719 1.00 37.37 319 LYS A N 1
ATOM 2359 C CA . LYS A 1 319 ? 87.581 73.588 61.332 1.00 40.75 319 LYS A CA 1
ATOM 2360 C C . LYS A 1 319 ? 86.848 74.348 60.236 1.00 38.44 319 LYS A C 1
ATOM 2361 O O . LYS A 1 319 ? 87.484 74.913 59.340 1.00 37.50 319 LYS A O 1
ATOM 2367 N N . VAL A 1 320 ? 85.517 74.361 60.308 1.00 36.17 320 VAL A N 1
ATOM 2368 C CA . VAL A 1 320 ? 84.677 74.959 59.270 1.00 37.33 320 VAL A CA 1
ATOM 2369 C C . VAL A 1 320 ? 83.584 75.789 59.934 1.00 39.96 320 VAL A C 1
ATOM 2370 O O . VAL A 1 320 ? 82.932 75.323 60.875 1.00 42.19 320 VAL A O 1
ATOM 2374 N N . GLY A 1 321 ? 83.396 77.034 59.455 1.00 34.81 321 GLY A N 1
ATOM 2375 C CA . GLY A 1 321 ? 82.268 77.845 59.870 1.00 34.29 321 GLY A CA 1
ATOM 2376 C C . GLY A 1 321 ? 81.056 77.625 58.970 1.00 34.56 321 GLY A C 1
ATOM 2377 O O . GLY A 1 321 ? 81.147 77.013 57.909 1.00 32.05 321 GLY A O 1
ATOM 2378 N N . ALA A 1 322 ? 79.901 78.129 59.406 1.00 31.21 322 ALA A N 1
ATOM 2379 C CA . ALA A 1 322 ? 78.684 77.824 58.668 1.00 32.29 322 ALA A CA 1
ATOM 2380 C C . ALA A 1 322 ? 77.625 78.899 58.852 1.00 30.99 322 ALA A C 1
ATOM 2381 O O . ALA A 1 322 ? 77.504 79.510 59.917 1.00 31.86 322 ALA A O 1
ATOM 2383 N N . GLN A 1 323 ? 76.839 79.091 57.793 1.00 30.54 323 GLN A N 1
ATOM 2384 C CA . GLN A 1 323 ? 75.726 80.025 57.753 1.00 30.77 323 GLN A CA 1
ATOM 2385 C C . GLN A 1 323 ? 74.597 79.386 56.958 1.00 30.35 323 GLN A C 1
ATOM 2386 O O . GLN A 1 323 ? 74.854 78.701 55.964 1.00 31.54 323 GLN A O 1
ATOM 2392 N N . ILE A 1 324 ? 73.352 79.599 57.403 1.00 30.15 324 ILE A N 1
ATOM 2393 C CA . ILE A 1 324 ? 72.159 79.098 56.717 1.00 29.50 324 ILE A CA 1
ATOM 2394 C C . ILE A 1 324 ? 71.500 80.238 55.961 1.00 30.19 324 ILE A C 1
ATOM 2395 O O . ILE A 1 324 ? 71.323 81.338 56.505 1.00 31.41 324 ILE A O 1
ATOM 2400 N N . ILE A 1 325 ? 71.093 79.969 54.720 1.00 29.57 325 ILE A N 1
ATOM 2401 C CA . ILE A 1 325 ? 70.436 80.959 53.876 1.00 31.72 325 ILE A CA 1
ATOM 2402 C C . ILE A 1 325 ? 69.098 80.397 53.412 1.00 33.95 325 ILE A C 1
ATOM 2403 O O . ILE A 1 325 ? 69.039 79.294 52.855 1.00 30.63 325 ILE A O 1
ATOM 2408 N N . SER A 1 326 ? 68.034 81.158 53.640 1.00 34.95 326 SER A N 1
ATOM 2409 C CA . SER A 1 326 ? 66.683 80.742 53.298 1.00 31.08 326 SER A CA 1
ATOM 2410 C C . SER A 1 326 ? 66.414 80.966 51.812 1.00 31.09 326 SER A C 1
ATOM 2411 O O . SER A 1 326 ? 67.145 81.702 51.147 1.00 32.78 326 SER A O 1
ATOM 2414 N N . PRO A 1 327 ? 65.371 80.329 51.260 1.00 30.91 327 PRO A N 1
ATOM 2415 C CA . PRO A 1 327 ? 65.088 80.512 49.824 1.00 35.81 327 PRO A CA 1
ATOM 2416 C C . PRO A 1 327 ? 64.869 81.962 49.430 1.00 35.70 327 PRO A C 1
ATOM 2417 O O . PRO A 1 327 ? 65.086 82.319 48.264 1.00 38.08 327 PRO A O 1
ATOM 2421 N N . SER A 1 328 ? 64.441 82.808 50.368 1.00 36.07 328 SER A N 1
ATOM 2422 C CA A SER A 1 328 ? 64.217 84.221 50.101 0.13 39.31 328 SER A CA 1
ATOM 2423 C CA B SER A 1 328 ? 64.220 84.220 50.089 0.87 38.30 328 SER A CA 1
ATOM 2424 C C . SER A 1 328 ? 65.462 85.074 50.307 1.00 39.83 328 SER A C 1
ATOM 2425 O O . SER A 1 328 ? 65.422 86.277 50.031 1.00 37.48 328 SER A O 1
ATOM 2430 N N . GLY A 1 329 ? 66.555 84.493 50.794 1.00 37.25 329 GLY A N 1
ATOM 2431 C CA . GLY A 1 329 ? 67.789 85.226 50.959 1.00 34.66 329 GLY A CA 1
ATOM 2432 C C . GLY A 1 329 ? 68.107 85.682 52.366 1.00 39.03 329 GLY A C 1
ATOM 2433 O O . GLY A 1 329 ? 69.175 86.270 52.575 1.00 36.87 329 GLY A O 1
ATOM 2434 N N . GLU A 1 330 ? 67.220 85.452 53.329 1.00 35.67 330 GLU A N 1
ATOM 2435 C CA . GLU A 1 330 ? 67.542 85.781 54.712 1.00 36.80 330 GLU A CA 1
ATOM 2436 C C . GLU A 1 330 ? 68.636 84.847 55.213 1.00 35.76 330 GLU A C 1
ATOM 2437 O O . GLU A 1 330 ? 68.652 83.658 54.884 1.00 34.36 330 GLU A O 1
ATOM 2439 N N . VAL A 1 331 ? 69.565 85.389 56.001 1.00 36.26 331 VAL A N 1
ATOM 2440 C CA . VAL A 1 331 ? 70.711 84.613 56.464 1.00 34.75 331 VAL A CA 1
ATOM 2441 C C . VAL A 1 331 ? 70.682 84.497 57.982 1.00 39.82 331 VAL A C 1
ATOM 2442 O O . VAL A 1 331 ? 70.098 85.327 58.688 1.00 36.73 331 VAL A O 1
ATOM 2446 N N . SER A 1 332 ? 71.325 83.442 58.476 1.00 35.13 332 SER A N 1
ATOM 2447 C CA . SER A 1 332 ? 71.511 83.190 59.894 1.00 35.68 332 SER A CA 1
ATOM 2448 C C . SER A 1 332 ? 72.804 83.836 60.385 1.00 35.70 332 SER A C 1
ATOM 2449 O O . SER A 1 332 ? 73.537 84.475 59.628 1.00 35.89 332 SER A O 1
ATOM 2452 N N . HIS A 1 333 ? 73.102 83.651 61.672 1.00 36.33 333 HIS A N 1
ATOM 2453 C CA . HIS A 1 333 ? 74.440 83.949 62.161 1.00 37.83 333 HIS A CA 1
ATOM 2454 C C . HIS A 1 333 ? 75.455 83.148 61.358 1.00 38.39 333 HIS A C 1
ATOM 2455 O O . HIS A 1 333 ? 75.205 81.997 60.989 1.00 36.71 333 HIS A O 1
ATOM 2462 N N . ASP A 1 334 ? 76.591 83.775 61.054 1.00 37.32 334 ASP A N 1
ATOM 2463 C CA . ASP A 1 334 ? 77.719 83.087 60.423 1.00 37.55 334 ASP A CA 1
ATOM 2464 C C . ASP A 1 334 ? 78.613 82.587 61.550 1.00 39.55 334 ASP A C 1
ATOM 2465 O O . ASP A 1 334 ? 79.472 83.308 62.061 1.00 43.35 334 ASP A O 1
ATOM 2470 N N . ILE A 1 335 ? 78.404 81.343 61.957 1.00 36.18 335 ILE A N 1
ATOM 2471 C CA . ILE A 1 335 ? 79.016 80.864 63.192 1.00 38.94 335 ILE A CA 1
ATOM 2472 C C . ILE A 1 335 ? 80.455 80.436 62.938 1.00 39.31 335 ILE A C 1
ATOM 2473 O O . ILE A 1 335 ? 80.819 79.971 61.849 1.00 42.07 335 ILE A O 1
ATOM 2478 N N . ARG A 1 336 ? 81.287 80.611 63.961 1.00 37.39 336 ARG A N 1
ATOM 2479 C CA . ARG A 1 336 ? 82.678 80.193 63.940 1.00 38.13 336 ARG A CA 1
ATOM 2480 C C . ARG A 1 336 ? 82.986 79.469 65.241 1.00 39.14 336 ARG A C 1
ATOM 2481 O O . ARG A 1 336 ? 82.257 79.591 66.228 1.00 39.32 336 ARG A O 1
ATOM 2489 N N . TYR A 1 337 ? 84.081 78.714 65.235 1.00 45.63 337 TYR A N 1
ATOM 2490 C CA . TYR A 1 337 ? 84.489 77.999 66.436 1.00 52.78 337 TYR A CA 1
ATOM 2491 C C . TYR A 1 337 ? 84.725 78.979 67.576 1.00 49.42 337 TYR A C 1
ATOM 2492 O O . TYR A 1 337 ? 85.380 80.011 67.402 1.00 48.65 337 TYR A O 1
ATOM 2494 N N . SER A 1 338 ? 84.160 78.661 68.742 1.00 46.13 338 SER A N 1
ATOM 2495 C CA . SER A 1 338 ? 84.328 79.440 69.953 1.00 48.64 338 SER A CA 1
ATOM 2496 C C . SER A 1 338 ? 84.291 78.455 71.112 1.00 47.68 338 SER A C 1
ATOM 2497 O O . SER A 1 338 ? 83.479 77.519 71.088 1.00 45.27 338 SER A O 1
ATOM 2500 N N . PRO A 1 339 ? 85.145 78.619 72.118 1.00 51.64 339 PRO A N 1
ATOM 2501 C CA . PRO A 1 339 ? 85.167 77.668 73.247 1.00 54.73 339 PRO A CA 1
ATOM 2502 C C . PRO A 1 339 ? 84.054 77.931 74.258 1.00 58.22 339 PRO A C 1
ATOM 2503 O O . PRO A 1 339 ? 84.296 78.270 75.419 1.00 61.95 339 PRO A O 1
ATOM 2507 N N . ASP A 1 340 ? 82.809 77.773 73.810 1.00 57.38 340 ASP A N 1
ATOM 2508 C CA . ASP A 1 340 ? 81.649 77.912 74.679 1.00 58.84 340 ASP A CA 1
ATOM 2509 C C . ASP A 1 340 ? 80.512 77.067 74.119 1.00 49.65 340 ASP A C 1
ATOM 2510 O O . ASP A 1 340 ? 80.567 76.585 72.984 1.00 45.35 340 ASP A O 1
ATOM 2515 N N . PHE A 1 341 ? 79.471 76.888 74.937 1.00 44.66 341 PHE A N 1
ATOM 2516 C CA . PHE A 1 341 ? 78.316 76.079 74.564 1.00 46.17 341 PHE A CA 1
ATOM 2517 C C . PHE A 1 341 ? 77.177 76.909 73.983 1.00 49.33 341 PHE A C 1
ATOM 2518 O O . PHE A 1 341 ? 76.006 76.529 74.117 1.00 46.51 341 PHE A O 1
ATOM 2526 N N . TYR A 1 342 ? 77.490 78.024 73.333 1.00 50.13 342 TYR A N 1
ATOM 2527 C CA . TYR A 1 342 ? 76.451 78.931 72.873 1.00 51.37 342 TYR A CA 1
ATOM 2528 C C . TYR A 1 342 ? 75.595 78.289 71.788 1.00 43.31 342 TYR A C 1
ATOM 2529 O O . TYR A 1 342 ? 76.105 77.622 70.884 1.00 40.85 342 TYR A O 1
ATOM 2538 N N . ILE A 1 343 ? 74.283 78.494 71.890 1.00 36.96 343 ILE A N 1
ATOM 2539 C CA . ILE A 1 343 ? 73.323 78.071 70.877 1.00 35.12 343 ILE A CA 1
ATOM 2540 C C . ILE A 1 343 ? 72.851 79.318 70.145 1.00 36.06 343 ILE A C 1
ATOM 2541 O O . ILE A 1 343 ? 72.167 80.169 70.731 1.00 37.78 343 ILE A O 1
ATOM 2546 N N . TYR A 1 344 ? 73.204 79.428 68.867 1.00 34.68 344 TYR A N 1
ATOM 2547 C CA . TYR A 1 344 ? 72.766 80.551 68.052 1.00 34.83 344 TYR A CA 1
ATOM 2548 C C . TYR A 1 344 ? 71.370 80.277 67.514 1.00 35.60 344 TYR A C 1
ATOM 2549 O O . TYR A 1 344 ? 71.129 79.239 66.893 1.00 33.55 344 TYR A O 1
ATOM 2558 N N . ARG A 1 345 ? 70.455 81.209 67.753 1.00 36.08 345 ARG A N 1
ATOM 2559 C CA . ARG A 1 345 ? 69.061 81.046 67.377 1.00 37.87 345 ARG A CA 1
ATOM 2560 C C . ARG A 1 345 ? 68.610 82.246 66.561 1.00 36.75 345 ARG A C 1
ATOM 2561 O O . ARG A 1 345 ? 69.163 83.344 66.668 1.00 36.08 345 ARG A O 1
ATOM 2569 N N . GLY A 1 346 ? 67.586 82.025 65.750 1.00 34.91 346 GLY A N 1
ATOM 2570 C CA . GLY A 1 346 ? 67.005 83.117 64.999 1.00 35.38 346 GLY A CA 1
ATOM 2571 C C . GLY A 1 346 ? 65.839 82.637 64.170 1.00 34.94 346 GLY A C 1
ATOM 2572 O O . GLY A 1 346 ? 65.402 81.488 64.272 1.00 34.33 346 GLY A O 1
ATOM 2573 N N . LYS A 1 347 ? 65.358 83.535 63.320 1.00 38.91 347 LYS A N 1
ATOM 2574 C CA . LYS A 1 347 ? 64.128 83.313 62.581 1.00 43.42 347 LYS A CA 1
ATOM 2575 C C . LYS A 1 347 ? 64.283 83.879 61.181 1.00 42.43 347 LYS A C 1
ATOM 2576 O O . LYS A 1 347 ? 64.738 85.013 61.015 1.00 42.44 347 LYS A O 1
ATOM 2581 N N . PHE A 1 348 ? 63.931 83.077 60.182 1.00 38.76 348 PHE A N 1
ATOM 2582 C CA . PHE A 1 348 ? 63.800 83.547 58.809 1.00 38.47 348 PHE A CA 1
ATOM 2583 C C . PHE A 1 348 ? 62.385 84.091 58.653 1.00 41.97 348 PHE A C 1
ATOM 2584 O O . PHE A 1 348 ? 61.417 83.326 58.622 1.00 41.15 348 PHE A O 1
ATOM 2592 N N . ASN A 1 349 ? 62.270 85.419 58.565 1.00 43.72 349 ASN A N 1
ATOM 2593 C CA . ASN A 1 349 ? 60.986 86.077 58.780 1.00 44.95 349 ASN A CA 1
ATOM 2594 C C . ASN A 1 349 ? 59.966 85.696 57.713 1.00 43.11 349 ASN A C 1
ATOM 2595 O O . ASN A 1 349 ? 58.833 85.319 58.035 1.00 43.00 349 ASN A O 1
ATOM 2600 N N . LEU A 1 350 ? 60.342 85.796 56.437 1.00 41.23 350 LEU A N 1
ATOM 2601 C CA . LEU A 1 350 ? 59.393 85.482 55.374 1.00 43.48 350 LEU A CA 1
ATOM 2602 C C . LEU A 1 350 ? 58.944 84.027 55.461 1.00 45.07 350 LEU A C 1
ATOM 2603 O O . LEU A 1 350 ? 57.747 83.726 55.391 1.00 44.82 350 LEU A O 1
ATOM 2608 N N . GLU A 1 351 ? 59.895 83.110 55.641 1.00 39.63 351 GLU A N 1
ATOM 2609 C CA . GLU A 1 351 ? 59.555 81.698 55.736 1.00 37.99 351 GLU A CA 1
ATOM 2610 C C . GLU A 1 351 ? 58.877 81.344 57.055 1.00 38.84 351 GLU A C 1
ATOM 2611 O O . GLU A 1 351 ? 58.180 80.326 57.119 1.00 40.52 351 GLU A O 1
ATOM 2617 N N . ASN A 1 352 ? 59.062 82.156 58.099 1.00 38.84 352 ASN A N 1
ATOM 2618 C CA . ASN A 1 352 ? 58.599 81.825 59.448 1.00 38.89 352 ASN A CA 1
ATOM 2619 C C . ASN A 1 352 ? 59.251 80.534 59.940 1.00 38.27 352 ASN A C 1
ATOM 2620 O O . ASN A 1 352 ? 58.627 79.713 60.613 1.00 47.53 352 ASN A O 1
ATOM 2625 N N . THR A 1 353 ? 60.518 80.346 59.581 1.00 37.29 353 THR A N 1
ATOM 2626 C CA . THR A 1 353 ? 61.317 79.209 60.014 1.00 32.90 353 THR A CA 1
ATOM 2627 C C . THR A 1 353 ? 62.302 79.677 61.079 1.00 32.84 353 THR A C 1
ATOM 2628 O O . THR A 1 353 ? 62.881 80.762 60.966 1.00 33.81 353 THR A O 1
ATOM 2632 N N . THR A 1 354 ? 62.479 78.875 62.121 1.00 32.67 354 THR A N 1
ATOM 2633 C CA . THR A 1 354 ? 63.455 79.180 63.154 1.00 32.96 354 THR A CA 1
ATOM 2634 C C . THR A 1 354 ? 64.628 78.217 63.051 1.00 35.36 354 THR A C 1
ATOM 2635 O O . THR A 1 354 ? 64.509 77.118 62.498 1.00 31.33 354 THR A O 1
ATOM 2639 N N . TYR A 1 355 ? 65.782 78.655 63.548 1.00 32.49 355 TYR A N 1
ATOM 2640 C CA . TYR A 1 355 ? 66.971 77.821 63.529 1.00 31.65 355 TYR A CA 1
ATOM 2641 C C . TYR A 1 355 ? 67.640 77.830 64.889 1.00 32.14 355 TYR A C 1
ATOM 2642 O O . TYR A 1 355 ? 67.503 78.772 65.671 1.00 32.99 355 TYR A O 1
ATOM 2651 N N . ALA A 1 356 ? 68.362 76.748 65.153 1.00 31.64 356 ALA A N 1
ATOM 2652 C CA . ALA A 1 356 ? 69.258 76.648 66.295 1.00 32.05 356 ALA A CA 1
ATOM 2653 C C . ALA A 1 356 ? 70.517 75.967 65.793 1.00 31.46 356 ALA A C 1
ATOM 2654 O O . ALA A 1 356 ? 70.444 74.858 65.255 1.00 33.64 356 ALA A O 1
ATOM 2656 N N . MET A 1 357 ? 71.659 76.628 65.930 1.00 31.81 357 MET A N 1
ATOM 2657 C CA . MET A 1 357 ? 72.915 76.015 65.523 1.00 35.28 357 MET A CA 1
ATOM 2658 C C . MET A 1 357 ? 73.875 76.034 66.699 1.00 34.67 357 MET A C 1
ATOM 2659 O O . MET A 1 357 ? 73.886 76.975 67.499 1.00 32.84 357 MET A O 1
ATOM 2664 N N . ARG A 1 358 ? 74.651 74.965 66.821 1.00 31.73 358 ARG A N 1
ATOM 2665 C CA . ARG A 1 358 ? 75.543 74.816 67.958 1.00 32.57 358 ARG A CA 1
ATOM 2666 C C . ARG A 1 358 ? 76.556 73.737 67.624 1.00 37.15 358 ARG A C 1
ATOM 2667 O O . ARG A 1 358 ? 76.316 72.875 66.774 1.00 36.59 358 ARG A O 1
ATOM 2675 N N . PHE A 1 359 ? 77.699 73.804 68.293 1.00 37.48 359 PHE A N 1
ATOM 2676 C CA . PHE A 1 359 ? 78.692 72.754 68.170 1.00 35.14 359 PHE A CA 1
ATOM 2677 C C . PHE A 1 359 ? 78.408 71.672 69.202 1.00 33.90 359 PHE A C 1
ATOM 2678 O O . PHE A 1 359 ? 78.062 71.962 70.350 1.00 35.41 359 PHE A O 1
ATOM 2686 N N . ILE A 1 360 ? 78.502 70.423 68.757 1.00 32.88 360 ILE A N 1
ATOM 2687 C CA . ILE A 1 360 ? 78.196 69.239 69.548 1.00 41.11 360 ILE A CA 1
ATOM 2688 C C . ILE A 1 360 ? 79.503 68.507 69.793 1.00 32.59 360 ILE A C 1
ATOM 2689 O O . ILE A 1 360 ? 80.422 68.566 68.971 1.00 32.41 360 ILE A O 1
ATOM 2694 N N . TYR A 1 361 ? 79.595 67.820 70.932 1.00 33.21 361 TYR A N 1
ATOM 2695 C CA . TYR A 1 361 ? 80.764 67.014 71.273 1.00 33.71 361 TYR A CA 1
ATOM 2696 C C . TYR A 1 361 ? 80.327 65.569 71.487 1.00 38.71 361 TYR A C 1
ATOM 2697 O O . TYR A 1 361 ? 80.265 65.087 72.627 1.00 34.83 361 TYR A O 1
ATOM 2706 N N . PRO A 1 362 ? 80.020 64.847 70.407 1.00 40.63 362 PRO A N 1
ATOM 2707 C CA . PRO A 1 362 ? 79.515 63.482 70.567 1.00 46.00 362 PRO A CA 1
ATOM 2708 C C . PRO A 1 362 ? 80.598 62.542 71.065 1.00 42.31 362 PRO A C 1
ATOM 2709 O O . PRO A 1 362 ? 81.792 62.727 70.809 1.00 33.56 362 PRO A O 1
ATOM 2713 N N . TYR A 1 363 ? 80.156 61.521 71.799 1.00 39.21 363 TYR A N 1
ATOM 2714 C CA . TYR A 1 363 ? 81.086 60.547 72.358 1.00 39.89 363 TYR A CA 1
ATOM 2715 C C . TYR A 1 363 ? 81.953 59.915 71.273 1.00 38.15 363 TYR A C 1
ATOM 2716 O O . TYR A 1 363 ? 83.141 59.653 71.493 1.00 35.76 363 TYR A O 1
ATOM 2725 N N . ILE A 1 364 ? 81.384 59.687 70.087 1.00 36.92 364 ILE A N 1
ATOM 2726 C CA . ILE A 1 364 ? 82.094 58.905 69.080 1.00 42.96 364 ILE A CA 1
ATOM 2727 C C . ILE A 1 364 ? 83.309 59.650 68.529 1.00 42.14 364 ILE A C 1
ATOM 2728 O O . ILE A 1 364 ? 84.301 59.018 68.142 1.00 42.40 364 ILE A O 1
ATOM 2733 N N . THR A 1 365 ? 83.277 60.983 68.494 1.00 37.05 365 THR A N 1
ATOM 2734 C CA . THR A 1 365 ? 84.390 61.740 67.928 1.00 39.19 365 THR A CA 1
ATOM 2735 C C . THR A 1 365 ? 85.419 62.175 68.974 1.00 40.10 365 THR A C 1
ATOM 2736 O O . THR A 1 365 ? 86.328 62.946 68.648 1.00 37.32 365 THR A O 1
ATOM 2740 N N . SER A 1 366 ? 85.285 61.709 70.218 1.00 41.03 366 SER A N 1
ATOM 2741 C CA . SER A 1 366 ? 86.362 61.757 71.212 1.00 43.73 366 SER A CA 1
ATOM 2742 C C . SER A 1 366 ? 86.805 63.181 71.550 1.00 42.36 366 SER A C 1
ATOM 2743 O O . SER A 1 366 ? 87.966 63.415 71.897 1.00 39.93 366 SER A O 1
ATOM 2746 N N . GLY A 1 367 ? 85.895 64.148 71.482 1.00 35.94 367 GLY A N 1
ATOM 2747 C CA . GLY A 1 367 ? 86.196 65.519 71.836 1.00 36.38 367 GLY A CA 1
ATOM 2748 C C . GLY A 1 367 ? 86.233 66.463 70.658 1.00 40.21 367 GLY A C 1
ATOM 2749 O O . GLY A 1 367 ? 86.159 67.685 70.853 1.00 35.87 367 GLY A O 1
ATOM 2750 N N . LYS A 1 368 ? 86.370 65.933 69.446 1.00 34.92 368 LYS A N 1
ATOM 2751 C CA . LYS A 1 368 ? 86.243 66.748 68.249 1.00 34.17 368 LYS A CA 1
ATOM 2752 C C . LYS A 1 368 ? 84.807 67.242 68.115 1.00 35.22 368 LYS A C 1
ATOM 2753 O O . LYS A 1 368 ? 83.854 66.476 68.287 1.00 34.96 368 LYS A O 1
ATOM 2759 N N . GLU A 1 369 ? 84.650 68.532 67.840 1.00 33.37 369 GLU A N 1
ATOM 2760 C CA . GLU A 1 369 ? 83.319 69.098 67.695 1.00 32.81 369 GLU A CA 1
ATOM 2761 C C . GLU A 1 369 ? 82.728 68.749 66.337 1.00 37.51 369 GLU A C 1
ATOM 2762 O O . GLU A 1 369 ? 83.442 68.546 65.351 1.00 34.77 369 GLU A O 1
ATOM 2768 N N . ASN A 1 370 ? 81.407 68.657 66.304 1.00 31.24 370 ASN A N 1
ATOM 2769 C CA . ASN A 1 370 ? 80.657 68.629 65.063 1.00 30.32 370 ASN A CA 1
ATOM 2770 C C . ASN A 1 370 ? 79.639 69.750 65.122 1.00 30.27 370 ASN A C 1
ATOM 2771 O O . ASN A 1 370 ? 79.303 70.250 66.196 1.00 30.85 370 ASN A O 1
ATOM 2776 N N . LEU A 1 371 ? 79.150 70.152 63.960 1.00 29.65 371 LEU A N 1
ATOM 2777 C CA . LEU A 1 371 ? 78.176 71.225 63.890 1.00 29.65 371 LEU A CA 1
ATOM 2778 C C . LEU A 1 371 ? 76.779 70.649 63.696 1.00 33.01 371 LEU A C 1
ATOM 2779 O O . LEU A 1 371 ? 76.550 69.859 62.773 1.00 32.66 371 LEU A O 1
ATOM 2784 N N . GLU A 1 372 ? 75.849 71.052 64.558 1.00 29.48 372 GLU A N 1
ATOM 2785 C CA . GLU A 1 372 ? 74.455 70.646 64.457 1.00 29.12 372 GLU A CA 1
ATOM 2786 C C . GLU A 1 372 ? 73.592 71.851 64.117 1.00 32.67 372 GLU A C 1
ATOM 2787 O O . GLU A 1 372 ? 73.660 72.886 64.790 1.00 29.89 372 GLU A O 1
ATOM 2789 N N . ILE A 1 373 ? 72.765 71.705 63.092 1.00 28.66 373 ILE A N 1
ATOM 2790 C CA . ILE A 1 373 ? 71.839 72.743 62.670 1.00 28.78 373 ILE A CA 1
ATOM 2791 C C . ILE A 1 373 ? 70.436 72.172 62.767 1.00 28.62 373 ILE A C 1
ATOM 2792 O O . ILE A 1 373 ? 70.144 71.127 62.172 1.00 30.90 373 ILE A O 1
ATOM 2797 N N . ARG A 1 374 ? 69.578 72.834 63.535 1.00 29.20 374 ARG A N 1
ATOM 2798 C CA . ARG A 1 374 ? 68.183 72.436 63.672 1.00 29.19 374 ARG A CA 1
ATOM 2799 C C . ARG A 1 374 ? 67.303 73.516 63.066 1.00 34.12 374 ARG A C 1
ATOM 2800 O O . ARG A 1 374 ? 67.348 74.673 63.499 1.00 31.49 374 ARG A O 1
ATOM 2808 N N . LEU A 1 375 ? 66.509 73.138 62.071 1.00 28.98 375 LEU A N 1
ATOM 2809 C CA . LEU A 1 375 ? 65.537 74.030 61.454 1.00 29.27 375 LEU A CA 1
ATOM 2810 C C . LEU A 1 375 ? 64.142 73.559 61.834 1.00 30.19 375 LEU A C 1
ATOM 2811 O O . LEU A 1 375 ? 63.826 72.375 61.683 1.00 28.99 375 LEU A O 1
ATOM 2816 N N . ARG A 1 376 ? 63.327 74.482 62.344 1.00 30.25 376 ARG A N 1
ATOM 2817 C CA . ARG A 1 376 ? 61.981 74.195 62.828 1.00 31.77 376 ARG A CA 1
ATOM 2818 C C . ARG A 1 376 ? 60.969 74.992 62.018 1.00 34.65 376 ARG A C 1
ATOM 2819 O O . ARG A 1 376 ? 61.189 76.169 61.726 1.00 34.59 376 ARG A O 1
ATOM 2823 N N . ASP A 1 377 ? 59.857 74.344 61.666 1.00 30.93 377 ASP A N 1
ATOM 2824 C CA . ASP A 1 377 ? 58.833 74.947 60.808 1.00 34.56 377 ASP A CA 1
ATOM 2825 C C . ASP A 1 377 ? 59.431 75.338 59.458 1.00 35.47 377 ASP A C 1
ATOM 2826 O O . ASP A 1 377 ? 59.164 76.417 58.925 1.00 34.51 377 ASP A O 1
ATOM 2831 N N . ILE A 1 378 ? 60.256 74.444 58.907 1.00 29.96 378 ILE A N 1
ATOM 2832 C CA . ILE A 1 378 ? 60.935 74.703 57.645 1.00 30.89 378 ILE A CA 1
ATOM 2833 C C . ILE A 1 378 ? 59.920 74.691 56.508 1.00 37.60 378 ILE A C 1
ATOM 2834 O O . ILE A 1 378 ? 58.912 73.970 56.543 1.00 41.27 378 ILE A O 1
ATOM 2839 N N . LYS A 1 379 ? 60.174 75.513 55.498 1.00 31.20 379 LYS A N 1
ATOM 2840 C CA . LYS A 1 379 ? 59.266 75.611 54.372 1.00 33.60 379 LYS A CA 1
ATOM 2841 C C . LYS A 1 379 ? 59.926 75.062 53.112 1.00 30.65 379 LYS A C 1
ATOM 2842 O O . LYS A 1 379 ? 61.155 75.089 52.991 1.00 34.87 379 LYS A O 1
ATOM 2848 N N . PRO A 1 380 ? 59.145 74.553 52.158 1.00 31.44 380 PRO A N 1
ATOM 2849 C CA . PRO A 1 380 ? 59.747 73.927 50.975 1.00 31.03 380 PRO A CA 1
ATOM 2850 C C . PRO A 1 380 ? 60.526 74.927 50.140 1.00 35.08 380 PRO A C 1
ATOM 2851 O O . PRO A 1 380 ? 60.159 76.099 50.022 1.00 33.65 380 PRO A O 1
ATOM 2855 N N . GLY A 1 381 ? 61.602 74.448 49.546 1.00 28.73 381 GLY A N 1
ATOM 2856 C CA . GLY A 1 381 ? 62.398 75.255 48.656 1.00 32.24 381 GLY A CA 1
ATOM 2857 C C . GLY A 1 381 ? 63.861 74.932 48.819 1.00 30.41 381 GLY A C 1
ATOM 2858 O O . GLY A 1 381 ? 64.235 73.967 49.486 1.00 27.69 381 GLY A O 1
ATOM 2859 N N . VAL A 1 382 ? 64.689 75.774 48.209 1.00 29.46 382 VAL A N 1
ATOM 2860 C CA . VAL A 1 382 ? 66.133 75.579 48.184 1.00 30.22 382 VAL A CA 1
ATOM 2861 C C . VAL A 1 382 ? 66.744 76.321 49.364 1.00 30.92 382 VAL A C 1
ATOM 2862 O O . VAL A 1 382 ? 66.656 77.552 49.446 1.00 34.76 382 VAL A O 1
ATOM 2866 N N . TRP A 1 383 ? 67.354 75.570 50.279 1.00 26.96 383 TRP A N 1
ATOM 2867 C CA . TRP A 1 383 ? 68.091 76.109 51.412 1.00 23.96 383 TRP A CA 1
ATOM 2868 C C . TRP A 1 383 ? 69.585 75.948 51.161 1.00 27.24 383 TRP A C 1
ATOM 2869 O O . TRP A 1 383 ? 70.026 74.983 50.534 1.00 30.47 383 TRP A O 1
ATOM 2880 N N . ILE A 1 384 ? 70.370 76.902 51.647 1.00 28.93 384 ILE A N 1
ATOM 2881 C CA . ILE A 1 384 ? 71.801 76.925 51.376 1.00 26.15 384 ILE A CA 1
ATOM 2882 C C . ILE A 1 384 ? 72.563 76.891 52.688 1.00 25.93 384 ILE A C 1
ATOM 2883 O O . ILE A 1 384 ? 72.280 77.675 53.601 1.00 30.14 384 ILE A O 1
ATOM 2888 N N . LEU A 1 385 ? 73.524 75.973 52.774 1.00 24.57 385 LEU A N 1
ATOM 2889 C CA . LEU A 1 385 ? 74.499 75.928 53.850 1.00 27.00 385 LEU A CA 1
ATOM 2890 C C . LEU A 1 385 ? 75.801 76.504 53.295 1.00 28.58 385 LEU A C 1
ATOM 2891 O O . LEU A 1 385 ? 76.434 75.901 52.420 1.00 30.01 385 LEU A O 1
ATOM 2896 N N . ARG A 1 386 ? 76.173 77.690 53.774 1.00 23.87 386 ARG A N 1
ATOM 2897 C CA . ARG A 1 386 ? 77.357 78.403 53.308 1.00 27.35 386 ARG A CA 1
ATOM 2898 C C . ARG A 1 386 ? 78.493 78.133 54.287 1.00 25.78 386 ARG A C 1
ATOM 2899 O O . ARG A 1 386 ? 78.435 78.563 55.444 1.00 25.69 386 ARG A O 1
ATOM 2907 N N . LEU A 1 387 ? 79.521 77.422 53.823 1.00 24.20 387 LEU A N 1
ATOM 2908 C CA . LEU A 1 387 ? 80.612 76.949 54.666 1.00 26.20 387 LEU A CA 1
ATOM 2909 C C . LEU A 1 387 ? 81.901 77.695 54.356 1.00 29.86 387 LEU A C 1
ATOM 2910 O O . LEU A 1 387 ? 82.240 77.915 53.189 1.00 29.51 387 LEU A O 1
ATOM 2915 N N . THR A 1 388 ? 82.626 78.062 55.408 1.00 27.90 388 THR A N 1
ATOM 2916 C CA . THR A 1 388 ? 83.891 78.779 55.303 1.00 25.79 388 THR A CA 1
ATOM 2917 C C . THR A 1 388 ? 84.945 77.995 56.065 1.00 32.52 388 THR A C 1
ATOM 2918 O O . THR A 1 388 ? 84.761 77.699 57.249 1.00 35.27 388 THR A O 1
ATOM 2922 N N . SER A 1 389 ? 86.048 77.667 55.401 1.00 29.96 389 SER A N 1
ATOM 2923 C CA . SER A 1 389 ? 87.093 76.902 56.063 1.00 31.93 389 SER A CA 1
ATOM 2924 C C . SER A 1 389 ? 87.913 77.809 56.973 1.00 33.04 389 SER A C 1
ATOM 2925 O O . SER A 1 389 ? 88.170 78.971 56.649 1.00 34.31 389 SER A O 1
ATOM 2928 N N . GLU A 1 390 ? 88.303 77.271 58.129 1.00 36.92 390 GLU A N 1
ATOM 2929 C CA . GLU A 1 390 ? 89.132 77.978 59.099 1.00 40.80 390 GLU A CA 1
ATOM 2930 C C . GLU A 1 390 ? 90.495 77.336 59.308 1.00 39.23 390 GLU A C 1
ATOM 2931 O O . GLU A 1 390 ? 91.471 78.052 59.531 1.00 39.86 390 GLU A O 1
ATOM 2937 N N . LEU A 1 391 ? 90.579 76.008 59.254 1.00 39.94 391 LEU A N 1
ATOM 2938 C CA . LEU A 1 391 ? 91.839 75.284 59.309 1.00 41.03 391 LEU A CA 1
ATOM 2939 C C . LEU A 1 391 ? 91.635 73.986 58.549 1.00 37.89 391 LEU A C 1
ATOM 2940 O O . LEU A 1 391 ? 90.614 73.321 58.727 1.00 36.30 391 LEU A O 1
ATOM 2945 N N . ILE A 1 392 ? 92.587 73.631 57.689 1.00 36.13 392 ILE A N 1
ATOM 2946 C CA . ILE A 1 392 ? 92.469 72.397 56.924 1.00 34.31 392 ILE A CA 1
ATOM 2947 C C . ILE A 1 392 ? 93.795 71.649 56.938 1.00 33.86 392 ILE A C 1
ATOM 2948 O O . ILE A 1 392 ? 94.871 72.243 57.058 1.00 37.60 392 ILE A O 1
ATOM 2953 N N . ILE A 1 393 ? 93.700 70.322 56.857 1.00 35.19 393 ILE A N 1
ATOM 2954 C CA . ILE A 1 393 ? 94.820 69.503 56.412 1.00 40.97 393 ILE A CA 1
ATOM 2955 C C . ILE A 1 393 ? 94.387 68.844 55.109 1.00 39.64 393 ILE A C 1
ATOM 2956 O O . ILE A 1 393 ? 94.850 69.226 54.029 1.00 41.41 393 ILE A O 1
ATOM 2961 N N . SER A 1 394 ? 93.474 67.871 55.193 1.00 37.69 394 SER A N 1
ATOM 2962 C CA . SER A 1 394 ? 92.911 67.293 53.979 1.00 36.38 394 SER A CA 1
ATOM 2963 C C . SER A 1 394 ? 91.820 68.166 53.383 1.00 33.95 394 SER A C 1
ATOM 2964 O O . SER A 1 394 ? 91.574 68.090 52.175 1.00 38.53 394 SER A O 1
ATOM 2967 N N . GLY A 1 395 ? 91.168 68.991 54.200 1.00 32.26 395 GLY A N 1
ATOM 2968 C CA . GLY A 1 395 ? 90.076 69.818 53.741 1.00 28.31 395 GLY A CA 1
ATOM 2969 C C . GLY A 1 395 ? 88.761 69.100 53.560 1.00 29.27 395 GLY A C 1
ATOM 2970 O O . GLY A 1 395 ? 87.766 69.747 53.208 1.00 27.72 395 GLY A O 1
ATOM 2971 N N . GLU A 1 396 ? 88.713 67.791 53.796 1.00 27.76 396 GLU A N 1
ATOM 2972 C CA . GLU A 1 396 ? 87.518 67.019 53.498 1.00 28.86 396 GLU A CA 1
ATOM 2973 C C . GLU A 1 396 ? 86.487 67.162 54.609 1.00 29.15 396 GLU A C 1
ATOM 2974 O O . GLU A 1 396 ? 86.824 67.294 55.790 1.00 28.80 396 GLU A O 1
ATOM 2980 N N . TYR A 1 397 ? 85.215 67.151 54.217 1.00 25.23 397 TYR A N 1
ATOM 2981 C CA . TYR A 1 397 ? 84.136 67.208 55.195 1.00 24.29 397 TYR A CA 1
ATOM 2982 C C . TYR A 1 397 ? 82.930 66.453 54.662 1.00 19.31 397 TYR A C 1
ATOM 2983 O O . TYR A 1 397 ? 82.816 66.184 53.463 1.00 21.37 397 TYR A O 1
ATOM 2992 N N . ASP A 1 398 ? 82.022 66.112 55.579 1.00 20.75 398 ASP A N 1
ATOM 2993 C CA . ASP A 1 398 ? 80.818 65.368 55.242 1.00 20.29 398 ASP A CA 1
ATOM 2994 C C . ASP A 1 398 ? 79.626 65.989 55.955 1.00 21.61 398 ASP A C 1
ATOM 2995 O O . ASP A 1 398 ? 79.751 66.462 57.088 1.00 25.11 398 ASP A O 1
ATOM 3000 N N . ILE A 1 399 ? 78.477 66.005 55.285 1.00 19.94 399 ILE A N 1
ATOM 3001 C CA . ILE A 1 399 ? 77.248 66.534 55.862 1.00 18.62 399 ILE A CA 1
ATOM 3002 C C . ILE A 1 399 ? 76.160 65.486 55.700 1.00 18.47 399 ILE A C 1
ATOM 3003 O O . ILE A 1 399 ? 76.048 64.861 54.639 1.00 18.84 399 ILE A O 1
ATOM 3008 N N . TYR A 1 400 ? 75.338 65.311 56.739 1.00 17.58 400 TYR A N 1
ATOM 3009 C CA . TYR A 1 400 ? 74.277 64.308 56.719 1.00 17.56 400 TYR A CA 1
ATOM 3010 C C . TYR A 1 400 ? 72.935 64.906 57.118 1.00 18.24 400 TYR A C 1
ATOM 3011 O O . TYR A 1 400 ? 72.841 65.675 58.079 1.00 20.00 400 TYR A O 1
ATOM 3020 N N . LEU A 1 401 ? 71.909 64.532 56.370 1.00 17.11 401 LEU A N 1
ATOM 3021 C CA . LEU A 1 401 ? 70.515 64.728 56.748 1.00 18.43 401 LEU A CA 1
ATOM 3022 C C . LEU A 1 401 ? 70.036 63.499 57.501 1.00 16.75 401 LEU A C 1
ATOM 3023 O O . LEU A 1 401 ? 70.721 62.471 57.514 1.00 18.02 401 LEU A O 1
ATOM 3028 N N . PRO A 1 402 ? 68.868 63.555 58.145 1.00 18.70 402 PRO A N 1
ATOM 3029 C CA . PRO A 1 402 ? 68.335 62.343 58.784 1.00 18.03 402 PRO A CA 1
ATOM 3030 C C . PRO A 1 402 ? 68.036 61.267 57.753 1.00 17.67 402 PRO A C 1
ATOM 3031 O O . PRO A 1 402 ? 67.966 61.518 56.547 1.00 17.60 402 PRO A O 1
ATOM 3035 N N . ASN A 1 403 ? 67.849 60.043 58.252 1.00 15.99 403 ASN A N 1
ATOM 3036 C CA . ASN A 1 403 ? 67.496 58.934 57.371 1.00 16.65 403 ASN A CA 1
ATOM 3037 C C . ASN A 1 403 ? 66.268 59.286 56.545 1.00 19.05 403 ASN A C 1
ATOM 3038 O O . ASN A 1 403 ? 65.344 59.943 57.033 1.00 18.14 403 ASN A O 1
ATOM 3043 N N . LYS A 1 404 ? 66.276 58.847 55.278 1.00 15.77 404 LYS A N 1
ATOM 3044 C CA . LYS A 1 404 ? 65.243 59.259 54.330 1.00 16.21 404 LYS A CA 1
ATOM 3045 C C . LYS A 1 404 ? 63.851 58.867 54.793 1.00 15.86 404 LYS A C 1
ATOM 3046 O O . LYS A 1 404 ? 62.880 59.591 54.521 1.00 18.49 404 LYS A O 1
ATOM 3052 N N . ASN A 1 405 ? 63.716 57.737 55.472 1.00 17.30 405 ASN A N 1
ATOM 3053 C CA . ASN A 1 405 ? 62.383 57.321 55.884 1.00 20.45 405 ASN A CA 1
ATOM 3054 C C . ASN A 1 405 ? 61.850 58.133 57.055 1.00 19.07 405 ASN A C 1
ATOM 3055 O O . ASN A 1 405 ? 60.739 57.861 57.529 1.00 19.97 405 ASN A O 1
ATOM 3060 N N . LEU A 1 406 ? 62.585 59.151 57.506 1.00 16.42 406 LEU A N 1
ATOM 3061 C CA . LEU A 1 406 ? 62.082 60.084 58.503 1.00 18.93 406 LEU A CA 1
ATOM 3062 C C . LEU A 1 406 ? 61.744 61.461 57.947 1.00 18.80 406 LEU A C 1
ATOM 3063 O O . LEU A 1 406 ? 61.171 62.272 58.681 1.00 20.02 406 LEU A O 1
ATOM 3068 N N . ILE A 1 407 ? 62.068 61.754 56.684 1.00 20.22 407 ILE A N 1
ATOM 3069 C CA . ILE A 1 407 ? 61.929 63.096 56.139 1.00 19.66 407 ILE A CA 1
ATOM 3070 C C . ILE A 1 407 ? 61.123 63.031 54.843 1.00 21.37 407 ILE A C 1
ATOM 3071 O O . ILE A 1 407 ? 60.781 61.955 54.354 1.00 21.56 407 ILE A O 1
ATOM 3076 N N . ALA A 1 408 ? 60.827 64.209 54.292 1.00 22.75 408 ALA A N 1
ATOM 3077 C CA . ALA A 1 408 ? 59.989 64.298 53.106 1.00 23.10 408 ALA A CA 1
ATOM 3078 C C . ALA A 1 408 ? 60.654 63.613 51.911 1.00 28.32 408 ALA A C 1
ATOM 3079 O O . ALA A 1 408 ? 61.882 63.606 51.789 1.00 25.18 408 ALA A O 1
ATOM 3081 N N . PRO A 1 409 ? 59.860 63.034 51.007 1.00 30.92 409 PRO A N 1
ATOM 3082 C CA . PRO A 1 409 ? 60.452 62.353 49.843 1.00 34.06 409 PRO A CA 1
ATOM 3083 C C . PRO A 1 409 ? 61.383 63.230 49.021 1.00 28.61 409 PRO A C 1
ATOM 3084 O O . PRO A 1 409 ? 62.390 62.730 48.506 1.00 33.45 409 PRO A O 1
ATOM 3088 N N . ASP A 1 410 ? 61.103 64.526 48.907 1.00 29.13 410 ASP A N 1
ATOM 3089 C CA . ASP A 1 410 ? 61.907 65.416 48.081 1.00 31.78 410 ASP A CA 1
ATOM 3090 C C . ASP A 1 410 ? 63.002 66.143 48.851 1.00 27.92 410 ASP A C 1
ATOM 3091 O O . ASP A 1 410 ? 63.678 66.995 48.274 1.00 28.36 410 ASP A O 1
ATOM 3096 N N . THR A 1 411 ? 63.200 65.845 50.132 1.00 24.07 411 THR A N 1
ATOM 3097 C CA . THR A 1 411 ? 64.259 66.517 50.876 1.00 23.92 411 THR A CA 1
ATOM 3098 C C . THR A 1 411 ? 65.581 65.812 50.603 1.00 23.46 411 THR A C 1
ATOM 3099 O O . THR A 1 411 ? 65.701 64.609 50.851 1.00 23.96 411 THR A O 1
ATOM 3103 N N . ARG A 1 412 ? 66.570 66.547 50.084 1.00 21.10 412 ARG A N 1
ATOM 3104 C CA A ARG A 1 412 ? 67.817 65.919 49.668 0.53 19.53 412 ARG A CA 1
ATOM 3105 C CA B ARG A 1 412 ? 67.825 65.919 49.693 0.47 19.52 412 ARG A CA 1
ATOM 3106 C C . ARG A 1 412 ? 68.869 66.982 49.389 1.00 20.37 412 ARG A C 1
ATOM 3107 O O . ARG A 1 412 ? 68.552 68.157 49.187 1.00 23.20 412 ARG A O 1
ATOM 3121 N N . PHE A 1 413 ? 70.124 66.545 49.368 1.00 19.87 413 PHE A N 1
ATOM 3122 C CA . PHE A 1 413 ? 71.191 67.378 48.829 1.00 20.75 413 PHE A CA 1
ATOM 3123 C C . PHE A 1 413 ? 71.097 67.403 47.311 1.00 21.26 413 PHE A C 1
ATOM 3124 O O . PHE A 1 413 ? 70.824 66.380 46.681 1.00 23.05 413 PHE A O 1
ATOM 3132 N N . LEU A 1 414 ? 71.349 68.581 46.732 1.00 22.59 414 LEU A N 1
ATOM 3133 C CA . LEU A 1 414 ? 71.418 68.710 45.279 1.00 27.66 414 LEU A CA 1
ATOM 3134 C C . LEU A 1 414 ? 72.563 67.894 44.690 1.00 31.21 414 LEU A C 1
ATOM 3135 O O . LEU A 1 414 ? 72.434 67.327 43.596 1.00 28.71 414 LEU A O 1
ATOM 3140 N N . ASP A 1 415 ? 73.701 67.832 45.391 1.00 23.72 415 ASP A N 1
ATOM 3141 C CA . ASP A 1 415 ? 74.922 67.193 44.895 1.00 22.44 415 ASP A CA 1
ATOM 3142 C C . ASP A 1 415 ? 75.351 66.109 45.876 1.00 23.18 415 ASP A C 1
ATOM 3143 O O . ASP A 1 415 ? 76.343 66.276 46.599 1.00 24.48 415 ASP A O 1
ATOM 3148 N N . PRO A 1 416 ? 74.659 64.976 45.895 1.00 22.24 416 PRO A N 1
ATOM 3149 C CA . PRO A 1 416 ? 74.903 63.955 46.918 1.00 24.24 416 PRO A CA 1
ATOM 3150 C C . PRO A 1 416 ? 76.080 63.049 46.574 1.00 24.30 416 PRO A C 1
ATOM 3151 O O . PRO A 1 416 ? 76.582 63.017 45.451 1.00 25.14 416 PRO A O 1
ATOM 3155 N N . ASP A 1 417 ? 76.496 62.289 47.585 1.00 20.10 417 ASP A N 1
ATOM 3156 C CA . ASP A 1 417 ? 77.537 61.274 47.469 1.00 22.94 417 ASP A CA 1
ATOM 3157 C C . ASP A 1 417 ? 77.012 60.003 48.122 1.00 21.85 417 ASP A C 1
ATOM 3158 O O . ASP A 1 417 ? 76.670 60.015 49.311 1.00 20.77 417 ASP A O 1
ATOM 3163 N N . SER A 1 418 ? 76.933 58.911 47.354 1.00 21.00 418 SER A N 1
ATOM 3164 C CA . SER A 1 418 ? 76.455 57.648 47.915 1.00 19.76 418 SER A CA 1
ATOM 3165 C C . SER A 1 418 ? 77.525 56.903 48.704 1.00 19.68 418 SER A C 1
ATOM 3166 O O . SER A 1 418 ? 77.186 56.006 49.485 1.00 19.91 418 SER A O 1
ATOM 3169 N N . VAL A 1 419 ? 78.805 57.230 48.504 1.00 18.23 419 VAL A N 1
ATOM 3170 C CA . VAL A 1 419 ? 79.861 56.644 49.325 1.00 19.89 419 VAL A CA 1
ATOM 3171 C C . VAL A 1 419 ? 79.735 57.178 50.751 1.00 19.18 419 VAL A C 1
ATOM 3172 O O . VAL A 1 419 ? 79.200 58.271 50.981 1.00 20.51 419 VAL A O 1
ATOM 3176 N N . ALA A 1 420 ? 80.168 56.372 51.730 1.00 16.33 420 ALA A N 1
ATOM 3177 C CA . ALA A 1 420 ? 80.182 56.772 53.142 1.00 15.79 420 ALA A CA 1
ATOM 3178 C C . ALA A 1 420 ? 78.776 57.105 53.644 1.00 18.27 420 ALA A C 1
ATOM 3179 O O . ALA A 1 420 ? 78.525 58.172 54.211 1.00 17.58 420 ALA A O 1
ATOM 3181 N N . THR A 1 421 ? 77.848 56.166 53.436 1.00 14.87 421 THR A N 1
ATOM 3182 C CA . THR A 1 421 ? 76.464 56.311 53.888 1.00 14.09 421 THR A CA 1
ATOM 3183 C C . THR A 1 421 ? 76.091 55.258 54.926 1.00 15.31 421 THR A C 1
ATOM 3184 O O . THR A 1 421 ? 74.899 55.050 55.182 1.00 15.66 421 THR A O 1
ATOM 3188 N N . ILE A 1 422 ? 77.087 54.599 55.534 1.00 14.21 422 ILE A N 1
ATOM 3189 C CA . ILE A 1 422 ? 76.798 53.582 56.550 1.00 14.47 422 ILE A CA 1
ATOM 3190 C C . ILE A 1 422 ? 76.078 54.206 57.740 1.00 14.56 422 ILE A C 1
ATOM 3191 O O . ILE A 1 422 ? 76.463 55.276 58.236 1.00 16.06 422 ILE A O 1
ATOM 3196 N N . THR A 1 423 ? 75.044 53.520 58.231 1.00 13.04 423 THR A N 1
ATOM 3197 C CA . THR A 1 423 ? 74.405 53.949 59.474 1.00 13.09 423 THR A CA 1
ATOM 3198 C C . THR A 1 423 ? 75.400 53.832 60.633 1.00 14.51 423 THR A C 1
ATOM 3199 O O . THR A 1 423 ? 76.169 52.876 60.725 1.00 15.12 423 THR A O 1
ATOM 3203 N N . MET A 1 424 ? 75.375 54.818 61.533 1.00 13.26 424 MET A N 1
ATOM 3204 C CA A MET A 1 424 ? 76.544 55.049 62.380 0.60 13.93 424 MET A CA 1
ATOM 3205 C CA B MET A 1 424 ? 76.495 55.079 62.438 0.40 14.77 424 MET A CA 1
ATOM 3206 C C . MET A 1 424 ? 76.888 53.852 63.263 1.00 17.41 424 MET A C 1
ATOM 3207 O O . MET A 1 424 ? 78.074 53.545 63.439 1.00 16.26 424 MET A O 1
ATOM 3216 N N . TYR A 1 425 ? 75.899 53.165 63.838 1.00 15.67 425 TYR A N 1
ATOM 3217 C CA . TYR A 1 425 ? 76.279 52.061 64.717 1.00 15.70 425 TYR A CA 1
ATOM 3218 C C . TYR A 1 425 ? 76.860 50.873 63.963 1.00 15.93 425 TYR A C 1
ATOM 3219 O O . TYR A 1 425 ? 77.437 49.981 64.596 1.00 19.15 425 TYR A O 1
ATOM 3228 N N . ALA A 1 426 ? 76.712 50.828 62.640 1.00 14.10 426 ALA A N 1
ATOM 3229 C CA . ALA A 1 426 ? 77.265 49.767 61.819 1.00 13.24 426 ALA A CA 1
ATOM 3230 C C . ALA A 1 426 ? 78.648 50.108 61.295 1.00 13.47 426 ALA A C 1
ATOM 3231 O O . ALA A 1 426 ? 79.213 49.333 60.518 1.00 15.57 426 ALA A O 1
ATOM 3233 N N . ALA A 1 427 ? 79.197 51.255 61.692 1.00 15.47 427 ALA A N 1
ATOM 3234 C CA . ALA A 1 427 ? 80.466 51.710 61.139 1.00 16.15 427 ALA A CA 1
ATOM 3235 C C . ALA A 1 427 ? 81.668 51.052 61.788 1.00 18.77 427 ALA A C 1
ATOM 3236 O O . ALA A 1 427 ? 82.756 51.087 61.199 1.00 21.74 427 ALA A O 1
ATOM 3238 N N . SER A 1 428 ? 81.525 50.477 62.982 1.00 20.44 428 SER A N 1
ATOM 3239 C CA . SER A 1 428 ? 82.718 50.055 63.707 1.00 24.94 428 SER A CA 1
ATOM 3240 C C . SER A 1 428 ? 83.065 48.595 63.418 1.00 17.37 428 SER A C 1
ATOM 3241 O O . SER A 1 428 ? 82.207 47.778 63.068 1.00 16.63 428 SER A O 1
ATOM 3244 N N . ASP A 1 429 ? 84.355 48.280 63.547 1.00 21.08 429 ASP A N 1
ATOM 3245 C CA . ASP A 1 429 ? 84.788 46.904 63.329 1.00 22.24 429 ASP A CA 1
ATOM 3246 C C . ASP A 1 429 ? 84.366 45.972 64.456 1.00 20.40 429 ASP A C 1
ATOM 3247 O O . ASP A 1 429 ? 84.609 44.763 64.363 1.00 24.60 429 ASP A O 1
ATOM 3249 N N . ASP A 1 430 ? 83.705 46.483 65.492 1.00 19.67 430 ASP A N 1
ATOM 3250 C CA . ASP A 1 430 ? 83.178 45.625 66.541 1.00 19.98 430 ASP A CA 1
ATOM 3251 C C . ASP A 1 430 ? 81.815 45.028 66.205 1.00 21.35 430 ASP A C 1
ATOM 3252 O O . ASP A 1 430 ? 81.278 44.268 67.017 1.00 22.73 430 ASP A O 1
ATOM 3257 N N . VAL A 1 431 ? 81.250 45.353 65.041 1.00 14.65 431 VAL A N 1
ATOM 3258 C CA . VAL A 1 431 ? 79.948 44.877 64.595 1.00 15.44 431 VAL A CA 1
ATOM 3259 C C . VAL A 1 431 ? 80.148 44.158 63.270 1.00 14.77 431 VAL A C 1
ATOM 3260 O O . VAL A 1 431 ? 81.045 44.509 62.497 1.00 17.46 431 VAL A O 1
ATOM 3264 N N . ILE A 1 432 ? 79.330 43.146 63.006 1.00 12.39 432 ILE A N 1
ATOM 3265 C CA . ILE A 1 432 ? 79.246 42.556 61.668 1.00 11.71 432 ILE A CA 1
ATOM 3266 C C . ILE A 1 432 ? 78.206 43.347 60.895 1.00 12.94 432 ILE A C 1
ATOM 3267 O O . ILE A 1 432 ? 77.028 43.336 61.251 1.00 14.04 432 ILE A O 1
ATOM 3272 N N . THR A 1 433 ? 78.630 44.014 59.825 1.00 11.07 433 THR A N 1
ATOM 3273 C CA . THR A 1 433 ? 77.769 44.917 59.062 1.00 9.99 433 THR A CA 1
ATOM 3274 C C . THR A 1 433 ? 77.388 44.279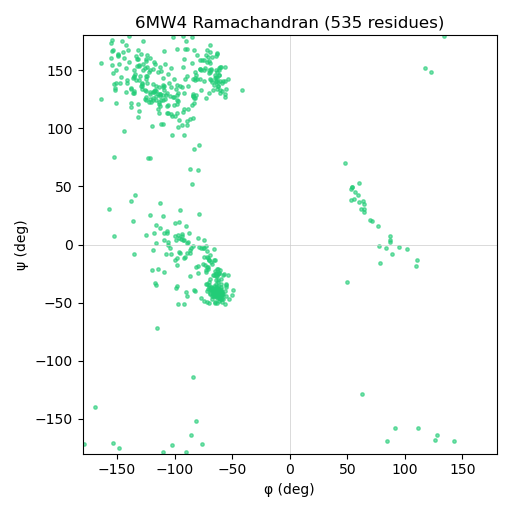 57.732 1.00 11.26 433 THR A C 1
ATOM 3275 O O . THR A 1 433 ? 78.264 43.802 57.010 1.00 12.13 433 THR A O 1
ATOM 3279 N N . VAL A 1 434 ? 76.092 44.280 57.419 1.00 10.40 434 VAL A N 1
ATOM 3280 C CA . VAL A 1 434 ? 75.548 43.519 56.292 1.00 9.56 434 VAL A CA 1
ATOM 3281 C C . VAL A 1 434 ? 74.826 44.461 55.340 1.00 10.36 434 VAL A C 1
ATOM 3282 O O . VAL A 1 434 ? 73.861 45.122 55.729 1.00 12.72 434 VAL A O 1
ATOM 3286 N N . GLY A 1 435 ? 75.250 44.466 54.074 1.00 10.72 435 GLY A N 1
ATOM 3287 C CA . GLY A 1 435 ? 74.517 45.162 53.032 1.00 13.85 435 GLY A CA 1
ATOM 3288 C C . GLY A 1 435 ? 73.531 44.241 52.339 1.00 14.07 435 GLY A C 1
ATOM 3289 O O . GLY A 1 435 ? 73.419 43.062 52.651 1.00 12.85 435 GLY A O 1
ATOM 3290 N N . THR A 1 436 ? 72.804 44.793 51.363 1.00 11.87 436 THR A N 1
ATOM 3291 C CA . THR A 1 436 ? 71.680 44.082 50.752 1.00 11.15 436 THR A CA 1
ATOM 3292 C C . THR A 1 436 ? 71.954 43.776 49.289 1.00 13.54 436 THR A C 1
ATOM 3293 O O . THR A 1 436 ? 72.087 44.692 48.472 1.00 14.20 436 THR A O 1
ATOM 3297 N N . PHE A 1 437 ? 72.012 42.487 48.973 1.00 11.65 437 PHE A N 1
ATOM 3298 C CA . PHE A 1 437 ? 72.053 41.988 47.604 1.00 11.56 437 PHE A CA 1
ATOM 3299 C C . PHE A 1 437 ? 70.634 41.771 47.088 1.00 13.05 437 PHE A C 1
ATOM 3300 O O . PHE A 1 437 ? 69.727 41.368 47.824 1.00 13.99 437 PHE A O 1
ATOM 3308 N N . ASN A 1 438 ? 70.443 42.031 45.789 1.00 12.83 438 ASN A N 1
ATOM 3309 C CA . ASN A 1 438 ? 69.147 41.880 45.137 1.00 16.28 438 ASN A CA 1
ATOM 3310 C C . ASN A 1 438 ? 69.233 40.683 44.192 1.00 16.62 438 ASN A C 1
ATOM 3311 O O . ASN A 1 438 ? 69.806 40.777 43.101 1.00 15.18 438 ASN A O 1
ATOM 3316 N N . ASN A 1 439 ? 68.653 39.552 44.607 1.00 14.52 439 ASN A N 1
ATOM 3317 C CA . ASN A 1 439 ? 68.706 38.360 43.761 1.00 17.90 439 ASN A CA 1
ATOM 3318 C C . ASN A 1 439 ? 67.944 38.529 42.457 1.00 21.19 439 ASN A C 1
ATOM 3319 O O . ASN A 1 439 ? 68.243 37.830 41.484 1.00 23.32 439 ASN A O 1
ATOM 3324 N N . LYS A 1 440 ? 66.978 39.444 42.405 1.00 16.17 440 LYS A N 1
ATOM 3325 C CA . LYS A 1 440 ? 66.203 39.629 41.185 1.00 19.92 440 LYS A CA 1
ATOM 3326 C C . LYS A 1 440 ? 67.014 40.300 40.088 1.00 19.72 440 LYS A C 1
ATOM 3327 O O . LYS A 1 440 ? 66.793 40.026 38.900 1.00 20.79 440 LYS A O 1
ATOM 3333 N N . THR A 1 441 ? 67.923 41.199 40.454 1.00 18.35 441 THR A N 1
ATOM 3334 C CA . THR A 1 441 ? 68.771 41.876 39.474 1.00 20.40 441 THR A CA 1
ATOM 3335 C C . THR A 1 441 ? 70.186 41.333 39.454 1.00 20.08 441 THR A C 1
ATOM 3336 O O . THR A 1 441 ? 71.009 41.826 38.676 1.00 19.08 441 THR A O 1
ATOM 3340 N N . ASP A 1 442 ? 70.501 40.380 40.335 1.00 19.40 442 ASP A N 1
ATOM 3341 C CA . ASP A 1 442 ? 71.849 39.825 40.470 1.00 19.66 442 ASP A CA 1
ATOM 3342 C C . ASP A 1 442 ? 72.870 40.927 40.731 1.00 19.53 442 ASP A C 1
ATOM 3343 O O . ASP A 1 442 ? 73.996 40.901 40.219 1.00 21.05 442 ASP A O 1
ATOM 3348 N N . SER A 1 443 ? 72.478 41.903 41.540 1.00 16.64 443 SER A N 1
ATOM 3349 C CA . SER A 1 443 ? 73.364 43.019 41.855 1.00 18.06 443 SER A CA 1
ATOM 3350 C C . SER A 1 443 ? 72.951 43.601 43.193 1.00 17.77 443 SER A C 1
ATOM 3351 O O . SER A 1 443 ? 71.942 43.211 43.774 1.00 14.52 443 SER A O 1
ATOM 3354 N N . MET A 1 444 ? 73.750 44.545 43.683 1.00 16.40 444 MET A N 1
ATOM 3355 C CA . MET A 1 444 ? 73.414 45.182 44.949 1.00 13.77 444 MET A CA 1
ATOM 3356 C C . MET A 1 444 ? 72.096 45.938 44.849 1.00 13.79 444 MET A C 1
ATOM 3357 O O . MET A 1 444 ? 71.783 46.545 43.821 1.00 16.83 444 MET A O 1
ATOM 3362 N N . TRP A 1 445 ? 71.319 45.902 45.930 1.00 14.49 445 TRP A N 1
ATOM 3363 C CA . TRP A 1 445 ? 70.135 46.741 46.010 1.00 14.23 445 TRP A CA 1
ATOM 3364 C C . TRP A 1 445 ? 70.539 48.207 45.954 1.00 16.90 445 TRP A C 1
ATOM 3365 O O . TRP A 1 445 ? 71.512 48.622 46.591 1.00 17.25 445 TRP A O 1
ATOM 3376 N N . ILE A 1 446 ? 69.793 48.996 45.168 1.00 15.93 446 ILE A N 1
ATOM 3377 C CA . ILE A 1 446 ? 70.150 50.397 44.962 1.00 19.73 446 ILE A CA 1
ATOM 3378 C C . ILE A 1 446 ? 70.137 51.199 46.255 1.00 17.84 446 ILE A C 1
ATOM 3379 O O . ILE A 1 446 ? 70.836 52.214 46.359 1.00 19.29 446 ILE A O 1
ATOM 3384 N N . GLY A 1 447 ? 69.377 50.760 47.258 1.00 16.73 447 GLY A N 1
ATOM 3385 C CA . GLY A 1 447 ? 69.310 51.471 48.518 1.00 15.29 447 GLY A CA 1
ATOM 3386 C C . GLY A 1 447 ? 70.373 51.113 49.530 1.00 15.86 447 GLY A C 1
ATOM 3387 O O . GLY A 1 447 ? 70.425 51.743 50.591 1.00 15.05 447 GLY A O 1
ATOM 3388 N N . SER A 1 448 ? 71.223 50.125 49.248 1.00 13.15 448 SER A N 1
ATOM 3389 C CA . SER A 1 448 ? 72.159 49.641 50.262 1.00 12.00 448 SER A CA 1
ATOM 3390 C C . SER A 1 448 ? 73.280 50.656 50.496 1.00 13.14 448 SER A C 1
ATOM 3391 O O . SER A 1 448 ? 73.954 51.078 49.548 1.00 15.50 448 SER A O 1
ATOM 3394 N N . SER A 1 449 ? 73.474 51.046 51.765 1.00 12.47 449 SER A N 1
ATOM 3395 C CA . SER A 1 449 ? 74.497 52.028 52.113 1.00 12.68 449 SER A CA 1
ATOM 3396 C C . SER A 1 449 ? 75.890 51.494 51.799 1.00 13.99 449 SER A C 1
ATOM 3397 O O . SER A 1 449 ? 76.143 50.288 51.864 1.00 15.88 449 SER A O 1
ATOM 3400 N N . LYS A 1 450 ? 76.805 52.408 51.478 1.00 13.76 450 LYS A N 1
ATOM 3401 C CA . LYS A 1 450 ? 78.163 52.060 51.088 1.00 13.77 450 LYS A CA 1
ATOM 3402 C C . LYS A 1 450 ? 79.162 52.566 52.115 1.00 14.36 450 LYS A C 1
ATOM 3403 O O . LYS A 1 450 ? 78.968 53.614 52.734 1.00 16.29 450 LYS A O 1
ATOM 3409 N N . GLY A 1 451 ? 80.253 51.819 52.266 1.00 14.42 451 GLY A N 1
ATOM 3410 C CA . GLY A 1 451 ? 81.315 52.197 53.159 1.00 17.37 451 GLY A CA 1
ATOM 3411 C C . GLY A 1 451 ? 82.069 53.412 52.681 1.00 19.49 451 GLY A C 1
ATOM 3412 O O . GLY A 1 451 ? 81.946 53.838 51.529 1.00 19.21 451 GLY A O 1
ATOM 3413 N N . PRO A 1 452 ? 82.853 54.002 53.581 1.00 25.34 452 PRO A N 1
ATOM 3414 C CA . PRO A 1 452 ? 83.725 55.115 53.210 1.00 28.96 452 PRO A CA 1
ATOM 3415 C C . PRO A 1 452 ? 84.978 54.646 52.486 1.00 25.66 452 PRO A C 1
ATOM 3416 O O . PRO A 1 452 ? 85.409 53.496 52.599 1.00 27.66 452 PRO A O 1
ATOM 3420 N N . ILE A 1 453 ? 85.577 55.582 51.751 1.00 25.03 453 ILE A N 1
ATOM 3421 C CA . ILE A 1 453 ? 86.843 55.314 51.073 1.00 41.57 453 ILE A CA 1
ATOM 3422 C C . ILE A 1 453 ? 88.012 55.504 52.030 1.00 46.43 453 ILE A C 1
ATOM 3423 O O . ILE A 1 453 ? 88.982 54.738 52.003 1.00 51.25 453 ILE A O 1
ATOM 3428 N N . ARG A 1 454 ? 87.941 56.527 52.884 1.00 48.96 454 ARG A N 1
ATOM 3429 C CA . ARG A 1 454 ? 88.981 56.734 53.885 1.00 55.50 454 ARG A CA 1
ATOM 3430 C C . ARG A 1 454 ? 89.017 55.588 54.887 1.00 59.17 454 ARG A C 1
ATOM 3431 O O . ARG A 1 454 ? 90.096 55.147 55.304 1.00 60.50 454 ARG A O 1
ATOM 3433 N N . GLY A 1 455 ? 87.849 55.093 55.281 1.00 59.84 455 GLY A N 1
ATOM 3434 C CA . GLY A 1 455 ? 87.749 54.040 56.272 1.00 63.78 455 GLY A CA 1
ATOM 3435 C C . GLY A 1 455 ? 86.891 54.465 57.445 1.00 62.50 455 GLY A C 1
ATOM 3436 O O . GLY A 1 455 ? 86.533 55.639 57.568 1.00 63.10 455 GLY A O 1
ATOM 3437 N N . ILE A 1 458 ? 86.982 48.495 55.727 1.00 25.37 458 ILE A N 1
ATOM 3438 C CA . ILE A 1 458 ? 85.953 48.141 54.742 1.00 24.52 458 ILE A CA 1
ATOM 3439 C C . ILE A 1 458 ? 84.612 47.884 55.426 1.00 17.87 458 ILE A C 1
ATOM 3440 O O . ILE A 1 458 ? 84.507 47.070 56.346 1.00 21.59 458 ILE A O 1
ATOM 3445 N N . LYS A 1 459 ? 83.578 48.581 54.966 1.00 15.39 459 LYS A N 1
ATOM 3446 C CA . LYS A 1 459 ? 82.191 48.299 55.313 1.00 14.10 459 LYS A CA 1
ATOM 3447 C C . LYS A 1 459 ? 81.374 48.348 54.028 1.00 16.83 459 LYS A C 1
ATOM 3448 O O . LYS A 1 459 ? 81.709 49.113 53.120 1.00 17.31 459 LYS A O 1
ATOM 3454 N N . PRO A 1 460 ? 80.314 47.522 53.902 1.00 16.06 460 PRO A N 1
ATOM 3455 C CA . PRO A 1 460 ? 79.901 46.484 54.854 1.00 13.59 460 PRO A CA 1
ATOM 3456 C C . PRO A 1 460 ? 80.909 45.346 54.855 1.00 15.09 460 PRO A C 1
ATOM 3457 O O . PRO A 1 460 ? 81.810 45.317 54.009 1.00 16.37 460 PRO A O 1
ATOM 3461 N N . ASP A 1 461 ? 80.757 44.411 55.787 1.00 13.95 461 ASP A N 1
ATOM 3462 C CA . ASP A 1 461 ? 81.646 43.252 55.793 1.00 12.77 461 ASP A CA 1
ATOM 3463 C C . ASP A 1 461 ? 81.248 42.250 54.717 1.00 13.43 461 ASP A C 1
ATOM 3464 O O . ASP A 1 461 ? 82.108 41.739 53.988 1.00 14.62 461 ASP A O 1
ATOM 3469 N N . ILE A 1 462 ? 79.954 41.954 54.616 1.00 13.48 462 ILE A N 1
ATOM 3470 C CA . ILE A 1 462 ? 79.405 41.062 53.595 1.00 12.55 462 ILE A CA 1
ATOM 3471 C C . ILE A 1 462 ? 78.026 41.584 53.225 1.00 12.23 462 ILE A C 1
ATOM 3472 O O . ILE A 1 462 ? 77.514 42.529 53.839 1.00 12.94 462 ILE A O 1
ATOM 3477 N N . VAL A 1 463 ? 77.390 40.956 52.235 1.00 12.50 463 VAL A N 1
ATOM 3478 C CA . VAL A 1 463 ? 76.014 41.286 51.888 1.00 13.24 463 VAL A CA 1
ATOM 3479 C C . VAL A 1 463 ? 75.204 39.998 51.845 1.00 13.57 463 VAL A C 1
ATOM 3480 O O . VAL A 1 463 ? 75.750 38.897 51.776 1.00 16.07 463 VAL A O 1
ATOM 3484 N N . ALA A 1 464 ? 73.880 40.146 51.874 1.00 11.95 464 ALA A N 1
ATOM 3485 C CA . ALA A 1 464 ? 72.982 39.002 51.843 1.00 13.22 464 ALA A CA 1
ATOM 3486 C C . ALA A 1 464 ? 71.709 39.409 51.115 1.00 15.03 464 ALA A C 1
ATOM 3487 O O . ALA A 1 464 ? 71.345 40.586 51.072 1.00 14.67 464 ALA A O 1
ATOM 3489 N N . SER A 1 465 ? 71.025 38.410 50.565 1.00 14.72 465 SER A N 1
ATOM 3490 C CA . SER A 1 465 ? 69.766 38.654 49.873 1.00 16.09 465 SER A CA 1
ATOM 3491 C C . SER A 1 465 ? 68.782 39.364 50.801 1.00 14.94 465 SER A C 1
ATOM 3492 O O . SER A 1 465 ? 68.564 38.931 51.930 1.00 16.97 465 SER A O 1
ATOM 3495 N N . GLY A 1 466 ? 68.197 40.459 50.333 1.00 13.67 466 GLY A N 1
ATOM 3496 C CA . GLY A 1 466 ? 67.283 41.195 51.187 1.00 12.94 466 GLY A CA 1
ATOM 3497 C C . GLY A 1 466 ? 66.284 42.058 50.444 1.00 14.97 466 GLY A C 1
ATOM 3498 O O . GLY A 1 466 ? 65.858 43.094 50.970 1.00 15.70 466 GLY A O 1
ATOM 3499 N N . VAL A 1 467 ? 65.880 41.649 49.242 1.00 13.64 467 VAL A N 1
ATOM 3500 C CA . VAL A 1 467 ? 64.869 42.375 48.473 1.00 13.36 467 VAL A CA 1
ATOM 3501 C C . VAL A 1 467 ? 63.616 41.512 48.352 1.00 19.25 467 VAL A C 1
ATOM 3502 O O . VAL A 1 467 ? 63.674 40.381 47.845 1.00 17.96 467 VAL A O 1
ATOM 3506 N N . ASP A 1 468 ? 62.486 42.056 48.819 1.00 15.23 468 ASP A N 1
ATOM 3507 C CA . ASP A 1 468 ? 61.165 41.404 48.752 1.00 14.73 468 ASP A CA 1
ATOM 3508 C C . ASP A 1 468 ? 61.187 40.008 49.373 1.00 16.29 468 ASP A C 1
ATOM 3509 O O . ASP A 1 468 ? 60.702 39.033 48.789 1.00 17.51 468 ASP A O 1
ATOM 3514 N N . ILE A 1 469 ? 61.737 39.921 50.581 1.00 13.42 469 ILE A N 1
ATOM 3515 C CA . ILE A 1 469 ? 61.793 38.656 51.310 1.00 12.94 469 ILE A CA 1
ATOM 3516 C C . ILE A 1 469 ? 60.467 38.447 52.036 1.00 13.88 469 ILE A C 1
ATOM 3517 O O . ILE A 1 469 ? 60.014 39.322 52.783 1.00 14.28 469 ILE A O 1
ATOM 3522 N N . ILE A 1 470 ? 59.853 37.279 51.829 1.00 14.32 470 ILE A N 1
ATOM 3523 C CA . ILE A 1 470 ? 58.564 36.944 52.445 1.00 13.52 470 ILE A CA 1
ATOM 3524 C C . ILE A 1 470 ? 58.771 36.557 53.902 1.00 13.62 470 ILE A C 1
ATOM 3525 O O . ILE A 1 470 ? 59.628 35.723 54.222 1.00 14.39 470 ILE A O 1
ATOM 3530 N N . SER A 1 471 ? 57.956 37.119 54.792 1.00 12.29 471 SER A N 1
ATOM 3531 C CA . SER A 1 471 ? 58.035 36.723 56.189 1.00 12.16 471 SER A CA 1
ATOM 3532 C C . SER A 1 471 ? 56.699 36.968 56.882 1.00 11.91 471 SER A C 1
ATOM 3533 O O . SER A 1 471 ? 55.752 37.517 56.312 1.00 13.74 471 SER A O 1
ATOM 3536 N N . THR A 1 472 ? 56.647 36.553 58.138 1.00 12.09 472 THR A N 1
ATOM 3537 C CA . THR A 1 472 ? 55.466 36.789 58.963 1.00 12.03 472 THR A CA 1
ATOM 3538 C C . THR A 1 472 ? 55.205 38.283 59.129 1.00 12.99 472 THR A C 1
ATOM 3539 O O . THR A 1 472 ? 56.133 39.089 59.248 1.00 14.75 472 THR A O 1
ATOM 3543 N N . TYR A 1 473 ? 53.927 38.650 59.200 1.00 14.40 473 TYR A N 1
ATOM 3544 C CA . TYR A 1 473 ? 53.543 40.042 59.365 1.00 13.59 473 TYR A CA 1
ATOM 3545 C C . TYR A 1 473 ? 52.370 40.113 60.335 1.00 15.36 473 TYR A C 1
ATOM 3546 O O . TYR A 1 473 ? 51.874 39.093 60.827 1.00 18.94 473 TYR A O 1
ATOM 3555 N N . LYS A 1 474 ? 51.907 41.325 60.611 1.00 15.99 474 LYS A N 1
ATOM 3556 C CA . LYS A 1 474 ? 50.950 41.439 61.704 1.00 17.19 474 LYS A CA 1
ATOM 3557 C C . LYS A 1 474 ? 49.612 40.794 61.345 1.00 18.23 474 LYS A C 1
ATOM 3558 O O . LYS A 1 474 ? 49.257 40.605 60.171 1.00 18.50 474 LYS A O 1
ATOM 3564 N N . ASN A 1 475 ? 48.886 40.403 62.399 1.00 18.64 475 ASN A N 1
ATOM 3565 C CA . ASN A 1 475 ? 47.544 39.823 62.283 1.00 21.62 475 ASN A CA 1
ATOM 3566 C C . ASN A 1 475 ? 47.555 38.488 61.540 1.00 16.86 475 ASN A C 1
ATOM 3567 O O . ASN A 1 475 ? 46.629 38.173 60.796 1.00 19.26 475 ASN A O 1
ATOM 3572 N N . GLY A 1 476 ? 48.588 37.679 61.772 1.00 16.89 476 GLY A N 1
ATOM 3573 C CA . GLY A 1 476 ? 48.590 36.358 61.186 1.00 15.70 476 GLY A CA 1
ATOM 3574 C C . GLY A 1 476 ? 48.775 36.328 59.687 1.00 17.09 476 GLY A C 1
ATOM 3575 O O . GLY A 1 476 ? 48.407 35.342 59.049 1.00 20.40 476 GLY A O 1
ATOM 3576 N N . THR A 1 477 ? 49.323 37.383 59.112 1.00 16.23 477 THR A N 1
ATOM 3577 C CA . THR A 1 477 ? 49.516 37.474 57.674 1.00 17.75 477 THR A CA 1
ATOM 3578 C C . THR A 1 477 ? 50.967 37.182 57.292 1.00 15.14 477 THR A C 1
ATOM 3579 O O . THR A 1 477 ? 51.846 36.935 58.127 1.00 14.26 477 THR A O 1
ATOM 3583 N N . TYR A 1 478 ? 51.221 37.207 55.987 1.00 16.11 478 TYR A N 1
ATOM 3584 C CA . TYR A 1 478 ? 52.572 37.284 55.450 1.00 15.00 478 TYR A CA 1
ATOM 3585 C C . TYR A 1 478 ? 52.690 38.561 54.636 1.00 14.23 478 TYR A C 1
ATOM 3586 O O . TYR A 1 478 ? 51.705 39.037 54.066 1.00 16.96 478 TYR A O 1
ATOM 3595 N N . ASN A 1 479 ? 53.903 39.103 54.575 1.00 13.68 479 ASN A N 1
ATOM 3596 C CA . ASN A 1 479 ? 54.203 40.291 53.784 1.00 14.48 479 ASN A CA 1
ATOM 3597 C C . ASN A 1 479 ? 55.640 40.148 53.309 1.00 14.64 479 ASN A C 1
ATOM 3598 O O . ASN A 1 479 ? 56.282 39.111 53.520 1.00 16.50 479 ASN A O 1
ATOM 3603 N N . THR A 1 480 ? 56.153 41.179 52.656 1.00 16.20 480 THR A N 1
ATOM 3604 C CA . THR A 1 480 ? 57.542 41.167 52.222 1.00 13.61 480 THR A CA 1
ATOM 3605 C C . THR A 1 480 ? 58.254 42.393 52.742 1.00 14.33 480 THR A C 1
ATOM 3606 O O . THR A 1 480 ? 57.647 43.448 52.917 1.00 16.13 480 THR A O 1
ATOM 3610 N N . GLY A 1 481 ? 59.561 42.249 52.938 1.00 13.87 481 GLY A N 1
ATOM 3611 C CA . GLY A 1 481 ? 60.398 43.365 53.318 1.00 16.25 481 GLY A CA 1
ATOM 3612 C C . GLY A 1 481 ? 61.637 43.471 52.453 1.00 14.23 481 GLY A C 1
ATOM 3613 O O . GLY A 1 481 ? 62.140 42.485 51.915 1.00 14.20 481 GLY A O 1
ATOM 3614 N N . THR A 1 482 ? 62.137 44.694 52.348 1.00 12.80 482 THR A N 1
ATOM 3615 C CA . THR A 1 482 ? 63.383 44.971 51.637 1.00 12.68 482 THR A CA 1
ATOM 3616 C C . THR A 1 482 ? 64.276 45.834 52.506 1.00 16.32 482 THR A C 1
ATOM 3617 O O . THR A 1 482 ? 63.788 46.729 53.195 1.00 17.32 482 THR A O 1
ATOM 3621 N N . GLY A 1 483 ? 65.578 45.567 52.483 1.00 13.83 483 GLY A N 1
ATOM 3622 C CA . GLY A 1 483 ? 66.534 46.509 53.041 1.00 13.64 483 GLY A CA 1
ATOM 3623 C C . GLY A 1 483 ? 67.566 45.836 53.915 1.00 13.25 483 GLY A C 1
ATOM 3624 O O . GLY A 1 483 ? 67.573 44.623 54.104 1.00 12.56 483 GLY A O 1
ATOM 3625 N N . THR A 1 484 ? 68.474 46.657 54.450 1.00 11.91 484 THR A N 1
ATOM 3626 C CA . THR A 1 484 ? 69.609 46.055 55.149 1.00 12.86 484 THR A CA 1
ATOM 3627 C C . THR A 1 484 ? 69.208 45.431 56.485 1.00 13.23 484 THR A C 1
ATOM 3628 O O . THR A 1 484 ? 69.942 44.573 56.985 1.00 12.57 484 THR A O 1
ATOM 3632 N N . GLY A 1 485 ? 68.057 45.810 57.063 1.00 11.05 485 GLY A N 1
ATOM 3633 C CA . GLY A 1 485 ? 67.570 45.086 58.222 1.00 12.44 485 GLY A CA 1
ATOM 3634 C C . GLY A 1 485 ? 67.024 43.716 57.889 1.00 15.29 485 GLY A C 1
ATOM 3635 O O . GLY A 1 485 ? 66.946 42.854 58.773 1.00 15.67 485 GLY A O 1
ATOM 3636 N N . VAL A 1 486 ? 66.601 43.507 56.639 1.00 12.49 486 VAL A N 1
ATOM 3637 C CA . VAL A 1 486 ? 66.262 42.160 56.206 1.00 10.13 486 VAL A CA 1
ATOM 3638 C C . VAL A 1 486 ? 67.536 41.333 56.056 1.00 12.01 486 VAL A C 1
ATOM 3639 O O . VAL A 1 486 ? 67.637 40.218 56.578 1.00 14.06 486 VAL A O 1
ATOM 3643 N N . SER A 1 487 ? 68.532 41.883 55.357 1.00 11.72 487 SER A N 1
ATOM 3644 C CA . SER A 1 487 ? 69.785 41.164 55.152 1.00 12.16 487 SER A CA 1
ATOM 3645 C C . SER A 1 487 ? 70.464 40.844 56.478 1.00 12.56 487 SER A C 1
ATOM 3646 O O . SER A 1 487 ? 71.046 39.759 56.652 1.00 11.52 487 SER A O 1
ATOM 3649 N N . SER A 1 488 ? 70.434 41.790 57.419 1.00 11.73 488 SER A N 1
ATOM 3650 C CA A SER A 1 488 ? 71.067 41.524 58.701 0.61 12.22 488 SER A CA 1
ATOM 3651 C CA B SER A 1 488 ? 71.035 41.559 58.728 0.39 12.78 488 SER A CA 1
ATOM 3652 C C . SER A 1 488 ? 70.329 40.428 59.463 1.00 11.39 488 SER A C 1
ATOM 3653 O O . SER A 1 488 ? 70.965 39.673 60.216 1.00 13.19 488 SER A O 1
ATOM 3658 N N . SER A 1 489 ? 69.012 40.309 59.264 1.00 10.73 489 SER A N 1
ATOM 3659 C CA . SER A 1 489 ? 68.255 39.220 59.874 1.00 11.57 489 SER A CA 1
ATOM 3660 C C . SER A 1 489 ? 68.632 37.881 59.256 1.00 12.10 489 SER A C 1
ATOM 3661 O O . SER A 1 489 ? 68.693 36.858 59.953 1.00 13.22 489 SER A O 1
ATOM 3664 N N . ILE A 1 490 ? 68.841 37.847 57.937 1.00 11.72 490 ILE A N 1
ATOM 3665 C CA A ILE A 1 490 ? 69.304 36.621 57.287 0.73 11.93 490 ILE A CA 1
ATOM 3666 C CA B ILE A 1 490 ? 69.281 36.600 57.330 0.27 12.13 490 ILE A CA 1
ATOM 3667 C C . ILE A 1 490 ? 70.642 36.186 57.882 1.00 14.44 490 ILE A C 1
ATOM 3668 O O . ILE A 1 490 ? 70.859 35.010 58.204 1.00 13.82 490 ILE A O 1
ATOM 3677 N N . VAL A 1 491 ? 71.570 37.138 58.031 1.00 12.06 491 VAL A N 1
ATOM 3678 C CA . VAL A 1 491 ? 72.879 36.787 58.584 1.00 12.33 491 VAL A CA 1
ATOM 3679 C C . VAL A 1 491 ? 72.759 36.363 60.041 1.00 13.81 491 VAL A C 1
ATOM 3680 O O . VAL A 1 491 ? 73.447 35.432 60.488 1.00 14.61 491 VAL A O 1
ATOM 3684 N N . THR A 1 492 ? 71.898 37.041 60.806 1.00 11.45 492 THR A N 1
ATOM 3685 C CA . THR A 1 492 ? 71.698 36.666 62.206 1.00 12.98 492 THR A CA 1
ATOM 3686 C C . THR A 1 492 ? 71.237 35.225 62.316 1.00 14.44 492 THR A C 1
ATOM 3687 O O . THR A 1 492 ? 71.768 34.457 63.124 1.00 12.70 492 THR A O 1
ATOM 3691 N N . GLY A 1 493 ? 70.244 34.839 61.508 1.00 12.77 493 GLY A N 1
ATOM 3692 C CA . GLY A 1 493 ? 69.756 33.469 61.592 1.00 13.26 493 GLY A CA 1
ATOM 3693 C C . GLY A 1 493 ? 70.818 32.468 61.182 1.00 14.19 493 GLY A C 1
ATOM 3694 O O . GLY A 1 493 ? 71.005 31.435 61.831 1.00 13.95 493 GLY A O 1
ATOM 3695 N N . VAL A 1 494 ? 71.522 32.753 60.089 1.00 14.46 494 VAL A N 1
ATOM 3696 C CA . VAL A 1 494 ? 72.560 31.839 59.630 1.00 14.49 494 VAL A CA 1
ATOM 3697 C C . VAL A 1 494 ? 73.680 31.742 60.658 1.00 16.65 494 VAL A C 1
ATOM 3698 O O . VAL A 1 494 ? 74.212 30.655 60.915 1.00 14.80 494 VAL A O 1
ATOM 3702 N N . LEU A 1 495 ? 74.016 32.863 61.306 1.00 14.13 495 LEU A N 1
ATOM 3703 C CA A LEU A 1 495 ? 75.048 32.832 62.338 0.52 14.80 495 LEU A CA 1
ATOM 3704 C CA B LEU A 1 495 ? 75.045 32.839 62.338 0.48 14.86 495 LEU A CA 1
ATOM 3705 C C . LEU A 1 495 ? 74.625 31.985 63.531 1.00 14.40 495 LEU A C 1
ATOM 3706 O O . LEU A 1 495 ? 75.472 31.358 64.173 1.00 15.65 495 LEU A O 1
ATOM 3715 N N . ALA A 1 496 ? 73.326 31.951 63.849 1.00 14.08 496 ALA A N 1
ATOM 3716 C CA . ALA A 1 496 ? 72.888 31.087 64.933 1.00 16.57 496 ALA A CA 1
ATOM 3717 C C . ALA A 1 496 ? 73.130 29.627 64.585 1.00 15.61 496 ALA A C 1
ATOM 3718 O O . ALA A 1 496 ? 73.537 28.839 65.444 1.00 15.50 496 ALA A O 1
ATOM 3720 N N . LEU A 1 497 ? 72.902 29.249 63.324 1.00 12.49 497 LEU A N 1
ATOM 3721 C CA . LEU A 1 497 ? 73.208 27.882 62.908 1.00 13.78 497 LEU A CA 1
ATOM 3722 C C . LEU A 1 497 ? 74.707 27.620 62.972 1.00 18.46 497 LEU A C 1
ATOM 3723 O O . LEU A 1 497 ? 75.134 26.547 63.407 1.00 17.92 497 LEU A O 1
ATOM 3728 N N . LEU A 1 498 ? 75.515 28.591 62.535 1.00 16.68 498 LEU A N 1
ATOM 3729 C CA . LEU A 1 498 ? 76.964 28.424 62.552 1.00 16.14 498 LEU A CA 1
ATOM 3730 C C . LEU A 1 498 ? 77.490 28.319 63.978 1.00 18.43 498 LEU A C 1
ATOM 3731 O O . LEU A 1 498 ? 78.416 27.548 64.247 1.00 20.18 498 LEU A O 1
ATOM 3736 N N . MET A 1 499 ? 76.884 29.056 64.912 1.00 18.43 499 MET A N 1
ATOM 3737 C CA . MET A 1 499 ? 77.350 29.005 66.293 1.00 17.63 499 MET A CA 1
ATOM 3738 C C . MET A 1 499 ? 77.035 27.660 66.933 1.00 21.21 499 MET A C 1
ATOM 3739 O O . MET A 1 499 ? 77.856 27.126 67.689 1.00 23.06 499 MET A O 1
ATOM 3744 N N . GLU A 1 500 ? 75.867 27.083 66.632 1.00 18.84 500 GLU A N 1
ATOM 3745 C CA . GLU A 1 500 ? 75.586 25.747 67.138 1.00 21.51 500 GLU A CA 1
ATOM 3746 C C . GLU A 1 500 ? 76.507 24.718 66.500 1.00 23.17 500 GLU A C 1
ATOM 3747 O O . GLU A 1 500 ? 76.992 23.799 67.176 1.00 27.04 500 GLU A O 1
ATOM 3753 N N . TYR A 1 501 ? 76.779 24.867 65.201 1.00 23.31 501 TYR A N 1
ATOM 3754 C CA . TYR A 1 501 ? 77.683 23.946 64.520 1.00 21.50 501 TYR A CA 1
ATOM 3755 C C . TYR A 1 501 ? 79.071 23.978 65.143 1.00 21.88 501 TYR A C 1
ATOM 3756 O O . TYR A 1 501 ? 79.695 22.929 65.346 1.00 24.93 501 TYR A O 1
ATOM 3765 N N . LEU A 1 502 ? 79.576 25.181 65.428 1.00 22.76 502 LEU A N 1
ATOM 3766 C CA . LEU A 1 502 ? 80.898 25.314 66.024 1.00 24.61 502 LEU A CA 1
ATOM 3767 C C . LEU A 1 502 ? 80.929 24.721 67.424 1.00 30.84 502 LEU A C 1
ATOM 3768 O O . LEU A 1 502 ? 81.897 24.048 67.796 1.00 35.09 502 LEU A O 1
ATOM 3773 N N . GLU A 1 503 ? 79.876 24.957 68.213 1.00 30.91 503 GLU A N 1
ATOM 3774 C CA . GLU A 1 503 ? 79.844 24.428 69.575 1.00 43.17 503 GLU A CA 1
ATOM 3775 C C . GLU A 1 503 ? 79.789 22.904 69.579 1.00 48.10 503 GLU A C 1
ATOM 3776 O O . GLU A 1 503 ? 80.417 22.257 70.427 1.00 51.27 503 GLU A O 1
ATOM 3778 N N . LYS A 1 504 ? 79.048 22.310 68.642 1.00 62.26 504 LYS A N 1
ATOM 3779 C CA . LYS A 1 504 ? 78.944 20.856 68.601 1.00 63.71 504 LYS A CA 1
ATOM 3780 C C . LYS A 1 504 ? 80.261 20.222 68.169 1.00 68.52 504 LYS A C 1
ATOM 3781 O O . LYS A 1 504 ? 80.764 19.301 68.824 1.00 71.90 504 LYS A O 1
ATOM 3785 N N . GLN A 1 505 ? 80.834 20.699 67.069 1.00 69.00 505 GLN A N 1
ATOM 3786 C CA . GLN A 1 505 ? 82.079 20.144 66.550 1.00 69.27 505 GLN A CA 1
ATOM 3787 C C . GLN A 1 505 ? 82.859 21.185 65.759 1.00 64.85 505 GLN A C 1
ATOM 3788 O O . GLN A 1 505 ? 83.883 21.685 66.220 1.00 64.49 505 GLN A O 1
ATOM 3790 N N . PRO A 1 509 ? 85.816 25.674 71.999 1.00 56.32 509 PRO A N 1
ATOM 3791 C CA . PRO A 1 509 ? 85.150 26.094 73.236 1.00 54.65 509 PRO A CA 1
ATOM 3792 C C . PRO A 1 509 ? 84.290 27.339 73.034 1.00 45.47 509 PRO A C 1
ATOM 3793 O O . PRO A 1 509 ? 84.666 28.225 72.264 1.00 43.56 509 PRO A O 1
ATOM 3797 N N . ARG A 1 510 ? 83.142 27.399 73.716 1.00 46.56 510 ARG A N 1
ATOM 3798 C CA . ARG A 1 510 ? 82.259 28.554 73.571 1.00 40.71 510 ARG A CA 1
ATOM 3799 C C . ARG A 1 510 ? 82.970 29.846 73.944 1.00 37.03 510 ARG A C 1
ATOM 3800 O O . ARG A 1 510 ? 82.633 30.916 73.424 1.00 33.33 510 ARG A O 1
ATOM 3802 N N . LEU A 1 511 ? 83.982 29.762 74.806 1.00 41.21 511 LEU A N 1
ATOM 3803 C CA . LEU A 1 511 ? 84.748 30.935 75.206 1.00 43.94 511 LEU A CA 1
ATOM 3804 C C . LEU A 1 511 ? 85.533 31.528 74.037 1.00 46.91 511 LEU A C 1
ATOM 3805 O O . LEU A 1 511 ? 86.158 32.584 74.176 1.00 49.42 511 LEU A O 1
ATOM 3810 N N . SER A 1 512 ? 85.495 30.879 72.872 1.00 48.89 512 SER A N 1
ATOM 3811 C CA . SER A 1 512 ? 86.197 31.375 71.695 1.00 48.85 512 SER A CA 1
ATOM 3812 C C . SER A 1 512 ? 85.275 31.916 70.605 1.00 48.72 512 SER A C 1
ATOM 3813 O O . SER A 1 512 ? 85.770 32.305 69.542 1.00 55.03 512 SER A O 1
ATOM 3816 N N . LEU A 1 513 ? 83.959 31.971 70.831 1.00 37.81 513 LEU A N 1
ATOM 3817 C CA . LEU A 1 513 ? 83.014 32.441 69.807 1.00 32.87 513 LEU A CA 1
ATOM 3818 C C . LEU A 1 513 ? 82.866 33.963 69.859 1.00 27.65 513 LEU A C 1
ATOM 3819 O O . LEU A 1 513 ? 81.803 34.521 70.133 1.00 34.16 513 LEU A O 1
ATOM 3824 N N . PHE A 1 514 ? 83.960 34.641 69.556 1.00 19.65 514 PHE A N 1
ATOM 3825 C CA . PHE A 1 514 ? 83.942 36.092 69.489 1.00 16.58 514 PHE A CA 1
ATOM 3826 C C . PHE A 1 514 ? 83.475 36.560 68.114 1.00 17.86 514 PHE A C 1
ATOM 3827 O O . PHE A 1 514 ? 83.627 35.858 67.110 1.00 17.76 514 PHE A O 1
ATOM 3835 N N . THR A 1 515 ? 82.951 37.791 68.082 1.00 15.35 515 THR A N 1
ATOM 3836 C CA . THR A 1 515 ? 82.550 38.412 66.818 1.00 13.96 515 THR A CA 1
ATOM 3837 C C . THR A 1 515 ? 83.652 38.335 65.769 1.00 14.92 515 THR A C 1
ATOM 3838 O O . THR A 1 515 ? 83.381 38.046 64.597 1.00 15.30 515 THR A O 1
ATOM 3842 N N . GLN A 1 516 ? 84.898 38.604 66.171 1.00 15.92 516 GLN A N 1
ATOM 3843 C CA . GLN A 1 516 ? 86.011 38.636 65.222 1.00 17.87 516 GLN A CA 1
ATOM 3844 C C . GLN A 1 516 ? 86.200 37.292 64.526 1.00 18.96 516 GLN A C 1
ATOM 3845 O O . GLN A 1 516 ? 86.453 37.235 63.311 1.00 17.98 516 GLN A O 1
ATOM 3851 N N . VAL A 1 517 ? 86.084 36.201 65.284 1.00 15.96 517 VAL A N 1
ATOM 3852 C CA . VAL A 1 517 ? 86.174 34.854 64.726 1.00 19.16 517 VAL A CA 1
ATOM 3853 C C . VAL A 1 517 ? 85.039 34.596 63.736 1.00 19.02 517 VAL A C 1
ATOM 3854 O O . VAL A 1 517 ? 85.256 34.101 62.621 1.00 17.32 517 VAL A O 1
ATOM 3858 N N . LEU A 1 518 ? 83.801 34.883 64.144 1.00 16.60 518 LEU A N 1
ATOM 3859 C CA . LEU A 1 518 ? 82.663 34.606 63.272 1.00 14.36 518 LEU A CA 1
ATOM 3860 C C . LEU A 1 518 ? 82.709 35.475 62.023 1.00 15.07 518 LEU A C 1
ATOM 3861 O O . LEU A 1 518 ? 82.381 35.007 60.924 1.00 16.41 518 LEU A O 1
ATOM 3866 N N . LYS A 1 519 ? 83.131 36.734 62.167 1.00 15.20 519 LYS A N 1
ATOM 3867 C CA . LYS A 1 519 ? 83.247 37.602 60.994 1.00 15.58 519 LYS A CA 1
ATOM 3868 C C . LYS A 1 519 ? 84.259 37.041 60.006 1.00 16.49 519 LYS A C 1
ATOM 3869 O O . LYS A 1 519 ? 84.030 37.056 58.791 1.00 16.30 519 LYS A O 1
ATOM 3875 N N . THR A 1 520 ? 85.379 36.522 60.517 1.00 16.42 520 THR A N 1
ATOM 3876 C CA . THR A 1 520 ? 86.411 35.941 59.666 1.00 15.60 520 THR A CA 1
ATOM 3877 C C . THR A 1 520 ? 85.872 34.768 58.866 1.00 17.67 520 THR A C 1
ATOM 3878 O O . THR A 1 520 ? 86.140 34.657 57.663 1.00 18.25 520 THR A O 1
ATOM 3882 N N . TYR A 1 521 ? 85.087 33.894 59.509 1.00 16.18 521 TYR A N 1
ATOM 3883 C CA . TYR A 1 521 ? 84.515 32.756 58.791 1.00 18.17 521 TYR A CA 1
ATOM 3884 C C . TYR A 1 521 ? 83.509 33.200 57.732 1.00 16.70 521 TYR A C 1
ATOM 3885 O O . TYR A 1 521 ? 83.486 32.643 56.625 1.00 17.24 521 TYR A O 1
ATOM 3894 N N . LEU A 1 522 ? 82.655 34.177 58.063 1.00 14.53 522 LEU A N 1
ATOM 3895 C CA . LEU A 1 522 ? 81.696 34.691 57.087 1.00 14.54 522 LEU A CA 1
ATOM 3896 C C . LEU A 1 522 ? 82.407 35.258 55.872 1.00 16.81 522 LEU A C 1
ATOM 3897 O O . LEU A 1 522 ? 81.982 35.038 54.727 1.00 15.07 522 LEU A O 1
ATOM 3902 N N . ILE A 1 523 ? 83.496 35.990 56.099 1.00 14.61 523 ILE A N 1
ATOM 3903 C CA . ILE A 1 523 ? 84.234 36.576 54.982 1.00 14.28 523 ILE A CA 1
ATOM 3904 C C . ILE A 1 523 ? 84.927 35.487 54.169 1.00 16.23 523 ILE A C 1
ATOM 3905 O O . ILE A 1 523 ? 84.915 35.520 52.929 1.00 18.03 523 ILE A O 1
ATOM 3910 N N . LEU A 1 524 ? 85.517 34.493 54.845 1.00 15.76 524 LEU A N 1
ATOM 3911 C CA . LEU A 1 524 ? 86.207 33.416 54.136 1.00 16.51 524 LEU A CA 1
ATOM 3912 C C . LEU A 1 524 ? 85.252 32.631 53.249 1.00 18.81 524 LEU A C 1
ATOM 3913 O O . LEU A 1 524 ? 85.631 32.177 52.157 1.00 20.89 524 LEU A O 1
ATOM 3918 N N . GLY A 1 525 ? 84.011 32.460 53.698 1.00 16.56 525 GLY A N 1
ATOM 3919 C CA . GLY A 1 525 ? 83.033 31.704 52.937 1.00 17.47 525 GLY A CA 1
ATOM 3920 C C . GLY A 1 525 ? 82.259 32.491 51.904 1.00 18.42 525 GLY A C 1
ATOM 3921 O O . GLY A 1 525 ? 81.514 31.882 51.131 1.00 20.31 525 GLY A O 1
ATOM 3922 N N . ALA A 1 526 ? 82.414 33.815 51.856 1.00 16.24 526 ALA A N 1
ATOM 3923 C CA . ALA A 1 526 ? 81.557 34.626 50.995 1.00 16.96 526 ALA A CA 1
ATOM 3924 C C . ALA A 1 526 ? 81.841 34.386 49.516 1.00 15.88 526 ALA A C 1
ATOM 3925 O O . ALA A 1 526 ? 82.975 34.095 49.109 1.00 18.58 526 ALA A O 1
ATOM 3927 N N . THR A 1 527 ? 80.780 34.523 48.716 1.00 15.29 527 THR A N 1
ATOM 3928 C CA . THR A 1 527 ? 80.882 34.427 47.264 1.00 16.03 527 THR A CA 1
ATOM 3929 C C . THR A 1 527 ? 81.366 35.742 46.676 1.00 15.65 527 THR A C 1
ATOM 3930 O O . THR A 1 527 ? 80.775 36.795 46.932 1.00 16.98 527 THR A O 1
ATOM 3934 N N . LYS A 1 528 ? 82.407 35.671 45.844 1.00 16.93 528 LYS A N 1
ATOM 3935 C CA . LYS A 1 528 ? 82.916 36.814 45.097 1.00 16.17 528 LYS A CA 1
ATOM 3936 C C . LYS A 1 528 ? 82.500 36.644 43.645 1.00 18.78 528 LYS A C 1
ATOM 3937 O O . LYS A 1 528 ? 82.840 35.638 43.016 1.00 24.15 528 LYS A O 1
ATOM 3943 N N . LEU A 1 529 ? 81.741 37.606 43.139 1.00 17.07 529 LEU A N 1
ATOM 3944 C CA . LEU A 1 529 ? 81.290 37.546 41.762 1.00 18.55 529 LEU A CA 1
ATOM 3945 C C . LEU A 1 529 ? 82.428 37.878 40.814 1.00 20.15 529 LEU A C 1
ATOM 3946 O O . LEU A 1 529 ? 83.335 38.652 41.131 1.00 20.02 529 LEU A O 1
ATOM 3951 N N . GLU A 1 530 ? 82.357 37.291 39.626 1.00 18.29 530 GLU A N 1
ATOM 3952 C CA . GLU A 1 530 ? 83.433 37.450 38.664 1.00 19.26 530 GLU A CA 1
ATOM 3953 C C . GLU A 1 530 ? 83.632 38.914 38.280 1.00 19.59 530 GLU A C 1
ATOM 3954 O O . GLU A 1 530 ? 82.678 39.683 38.138 1.00 22.08 530 GLU A O 1
ATOM 3960 N N . ILE A 1 531 ? 84.902 39.284 38.147 1.00 19.17 531 ILE A N 1
ATOM 3961 C CA . ILE A 1 531 ? 85.448 40.481 37.509 1.00 19.54 531 ILE A CA 1
ATOM 3962 C C . ILE A 1 531 ? 85.332 41.727 38.389 1.00 19.05 531 ILE A C 1
ATOM 3963 O O . ILE A 1 531 ? 86.050 42.711 38.165 1.00 19.35 531 ILE A O 1
ATOM 3968 N N . TYR A 1 532 ? 84.503 41.678 39.435 1.00 18.38 532 TYR A N 1
ATOM 3969 C CA . TYR A 1 532 ? 84.514 42.750 40.417 1.00 17.96 532 TYR A CA 1
ATOM 3970 C C . TYR A 1 532 ? 85.800 42.693 41.224 1.00 18.58 532 TYR A C 1
ATOM 3971 O O . TYR A 1 532 ? 86.448 41.652 41.340 1.00 20.99 532 TYR A O 1
ATOM 3980 N N . THR A 1 533 ? 86.142 43.829 41.814 1.00 19.06 533 THR A N 1
ATOM 3981 C CA . THR A 1 533 ? 87.308 43.958 42.674 1.00 17.70 533 THR A CA 1
ATOM 3982 C C . THR A 1 533 ? 86.858 43.901 44.127 1.00 20.11 533 THR A C 1
ATOM 3983 O O . THR A 1 533 ? 85.966 44.655 44.523 1.00 20.49 533 THR A O 1
ATOM 3987 N N . TYR A 1 534 ? 87.461 43.002 44.911 1.00 18.14 534 TYR A N 1
ATOM 3988 C CA . TYR A 1 534 ? 87.094 42.853 46.310 1.00 21.49 534 TYR A CA 1
ATOM 3989 C C . TYR A 1 534 ? 88.306 43.088 47.197 1.00 21.25 534 TYR A C 1
ATOM 3990 O O . TYR A 1 534 ? 89.437 42.814 46.789 1.00 24.39 534 TYR A O 1
ATOM 3999 N N . PRO A 1 535 ? 88.103 43.593 48.421 1.00 19.57 535 PRO A N 1
ATOM 4000 C CA . PRO A 1 535 ? 86.816 44.083 48.928 1.00 16.81 535 PRO A CA 1
ATOM 4001 C C . PRO A 1 535 ? 86.437 45.409 48.287 1.00 17.17 535 PRO A C 1
ATOM 4002 O O . PRO A 1 535 ? 87.298 46.056 47.700 1.00 20.30 535 PRO A O 1
ATOM 4006 N N . ASN A 1 536 ? 85.167 45.806 48.381 1.00 16.77 536 ASN A N 1
ATOM 4007 C CA . ASN A 1 536 ? 84.770 47.114 47.879 1.00 17.33 536 ASN A CA 1
ATOM 4008 C C . ASN A 1 536 ? 83.682 47.653 48.794 1.00 18.95 536 ASN A C 1
ATOM 4009 O O . ASN A 1 536 ? 83.123 46.925 49.614 1.00 18.14 536 ASN A O 1
ATOM 4014 N N . VAL A 1 537 ? 83.404 48.956 48.678 1.00 19.74 537 VAL A N 1
ATOM 4015 C CA . VAL A 1 537 ? 82.519 49.584 49.664 1.00 17.93 537 VAL A CA 1
ATOM 4016 C C . VAL A 1 537 ? 81.050 49.298 49.412 1.00 16.29 537 VAL A C 1
ATOM 4017 O O . VAL A 1 537 ? 80.200 49.744 50.192 1.00 17.36 537 VAL A O 1
ATOM 4021 N N . SER A 1 538 ? 80.712 48.572 48.347 1.00 16.52 538 SER A N 1
ATOM 4022 C CA A SER A 1 538 ? 79.327 48.194 48.091 0.42 20.22 538 SER A CA 1
ATOM 4023 C CA B SER A 1 538 ? 79.333 48.193 48.084 0.58 15.63 538 SER A CA 1
ATOM 4024 C C . SER A 1 538 ? 79.015 46.785 48.573 1.00 16.06 538 SER A C 1
ATOM 4025 O O . SER A 1 538 ? 78.052 46.587 49.330 1.00 16.12 538 SER A O 1
ATOM 4030 N N . GLN A 1 539 ? 79.815 45.801 48.146 1.00 15.37 539 GLN A N 1
ATOM 4031 C CA . GLN A 1 539 ? 79.613 44.401 48.497 1.00 14.65 539 GLN A CA 1
ATOM 4032 C C . GLN A 1 539 ? 80.457 43.940 49.679 1.00 15.53 539 GLN A C 1
ATOM 4033 O O . GLN A 1 539 ? 80.306 42.794 50.120 1.00 17.18 539 GLN A O 1
ATOM 4039 N N . GLY A 1 540 ? 81.357 44.772 50.179 1.00 14.31 540 GLY A N 1
ATOM 4040 C CA . GLY A 1 540 ? 82.292 44.285 51.179 1.00 17.47 540 GLY A CA 1
ATOM 4041 C C . GLY A 1 540 ? 83.160 43.186 50.595 1.00 14.25 540 GLY A C 1
ATOM 4042 O O . GLY A 1 540 ? 83.774 43.349 49.530 1.00 14.64 540 GLY A O 1
ATOM 4043 N N . TYR A 1 541 ? 83.225 42.056 51.301 1.00 15.75 541 TYR A N 1
ATOM 4044 C CA . TYR A 1 541 ? 83.970 40.884 50.847 1.00 15.92 541 TYR A CA 1
ATOM 4045 C C . TYR A 1 541 ? 83.125 39.880 50.067 1.00 17.76 541 TYR A C 1
ATOM 4046 O O . TYR A 1 541 ? 83.647 38.827 49.676 1.00 20.12 541 TYR A O 1
ATOM 4055 N N . GLY A 1 542 ? 81.854 40.175 49.797 1.00 13.97 542 GLY A N 1
ATOM 4056 C CA . GLY A 1 542 ? 81.061 39.279 48.981 1.00 13.73 542 GLY A CA 1
ATOM 4057 C C . GLY A 1 542 ? 79.768 38.879 49.653 1.00 14.75 542 GLY A C 1
ATOM 4058 O O . GLY A 1 542 ? 79.359 39.439 50.679 1.00 14.80 542 GLY A O 1
ATOM 4059 N N . ILE A 1 543 ? 79.119 37.874 49.062 1.00 14.27 543 ILE A N 1
ATOM 4060 C CA . ILE A 1 543 ? 77.762 37.468 49.410 1.00 13.46 543 ILE A CA 1
ATOM 4061 C C . ILE A 1 543 ? 77.798 36.293 50.374 1.00 15.41 543 ILE A C 1
ATOM 4062 O O . ILE A 1 543 ? 78.482 35.294 50.119 1.00 16.75 543 ILE A O 1
ATOM 4067 N N . LEU A 1 544 ? 77.041 36.406 51.464 1.00 14.81 544 LEU A N 1
ATOM 4068 C CA . LEU A 1 544 ? 76.860 35.330 52.434 1.00 16.27 544 LEU A CA 1
ATOM 4069 C C . LEU A 1 544 ? 76.674 33.978 51.753 1.00 18.45 544 LEU A C 1
ATOM 4070 O O . LEU A 1 544 ? 75.899 33.844 50.797 1.00 18.62 544 LEU A O 1
ATOM 4075 N N . ASN A 1 545 ? 77.396 32.970 52.241 1.00 19.77 545 ASN A N 1
ATOM 4076 C CA . ASN A 1 545 ? 77.256 31.614 51.700 1.00 19.49 545 ASN A CA 1
ATOM 4077 C C . ASN A 1 545 ? 77.399 30.621 52.847 1.00 25.39 545 ASN A C 1
ATOM 4078 O O . ASN A 1 545 ? 78.518 30.264 53.227 1.00 22.95 545 ASN A O 1
ATOM 4083 N N . LEU A 1 546 ? 76.258 30.166 53.369 1.00 26.91 546 LEU A N 1
ATOM 4084 C CA . LEU A 1 546 ? 76.247 29.247 54.502 1.00 23.67 546 LEU A CA 1
ATOM 4085 C C . LEU A 1 546 ? 77.052 27.985 54.208 1.00 23.33 546 LEU A C 1
ATOM 4086 O O . LEU A 1 546 ? 77.908 27.579 55.004 1.00 24.17 546 LEU A O 1
ATOM 4091 N N . LYS A 1 547 ? 76.775 27.339 53.074 1.00 20.37 547 LYS A N 1
ATOM 4092 C CA . LYS A 1 547 ? 77.424 26.068 52.769 1.00 21.70 547 LYS A CA 1
ATOM 4093 C C . LYS A 1 547 ? 78.938 26.221 52.723 1.00 24.25 547 LYS A C 1
ATOM 4094 O O . LYS A 1 547 ? 79.675 25.408 53.295 1.00 24.79 547 LYS A O 1
ATOM 4098 N N . ASN A 1 548 ? 79.424 27.260 52.044 1.00 22.50 548 ASN A N 1
ATOM 4099 C CA A ASN A 1 548 ? 80.868 27.428 51.914 0.50 22.51 548 ASN A CA 1
ATOM 4100 C CA B ASN A 1 548 ? 80.866 27.420 51.914 0.50 22.51 548 ASN A CA 1
ATOM 4101 C C . ASN A 1 548 ? 81.501 27.844 53.228 1.00 23.45 548 ASN A C 1
ATOM 4102 O O . ASN A 1 548 ? 82.656 27.495 53.493 1.00 24.71 548 ASN A O 1
ATOM 4111 N N . THR A 1 549 ? 80.759 28.576 54.065 1.00 19.97 549 THR A N 1
ATOM 4112 C CA . THR A 1 549 ? 81.282 28.935 55.376 1.00 20.12 549 THR A CA 1
ATOM 4113 C C . THR A 1 549 ? 81.458 27.698 56.250 1.00 25.54 549 THR A C 1
ATOM 4114 O O . THR A 1 549 ? 82.478 27.558 56.931 1.00 27.65 549 THR A O 1
ATOM 4118 N N . ILE A 1 550 ? 80.479 26.785 56.242 1.00 26.38 550 ILE A N 1
ATOM 4119 C CA . ILE A 1 550 ? 80.633 25.524 56.966 1.00 28.16 550 ILE A CA 1
ATOM 4120 C C . ILE A 1 550 ? 81.850 24.765 56.456 1.00 31.18 550 ILE A C 1
ATOM 4121 O O . ILE A 1 550 ? 82.629 24.206 57.240 1.00 31.76 550 ILE A O 1
ATOM 4126 N N . GLN A 1 551 ? 82.037 24.734 55.134 1.00 28.88 551 GLN A N 1
ATOM 4127 C CA . GLN A 1 551 ? 83.182 24.029 54.569 1.00 31.21 551 GLN A CA 1
ATOM 4128 C C . GLN A 1 551 ? 84.494 24.681 54.993 1.00 34.58 551 GLN A C 1
ATOM 4129 O O . GLN A 1 551 ? 85.490 23.988 55.226 1.00 39.47 551 GLN A O 1
ATOM 4135 N N . GLN A 1 552 ? 84.509 26.012 55.117 1.00 36.15 552 GLN A N 1
ATOM 4136 C CA . GLN A 1 552 ? 85.683 26.696 55.656 1.00 37.75 552 GLN A CA 1
ATOM 4137 C C . GLN A 1 552 ? 85.901 26.351 57.125 1.00 35.62 552 GLN A C 1
ATOM 4138 O O . GLN A 1 552 ? 87.036 26.112 57.554 1.00 39.73 552 GLN A O 1
ATOM 4144 N N . ILE A 1 553 ? 84.830 26.352 57.919 1.00 34.54 553 ILE A N 1
ATOM 4145 C CA . ILE A 1 553 ? 84.950 25.973 59.324 1.00 37.51 553 ILE A CA 1
ATOM 4146 C C . ILE A 1 553 ? 85.469 24.546 59.446 1.00 44.50 553 ILE A C 1
ATOM 4147 O O . ILE A 1 553 ? 86.314 24.247 60.298 1.00 45.41 553 ILE A O 1
ATOM 4152 N N . ALA A 1 554 ? 84.988 23.649 58.581 1.00 45.65 554 ALA A N 1
ATOM 4153 C CA . ALA A 1 554 ? 85.385 22.247 58.664 1.00 47.88 554 ALA A CA 1
ATOM 4154 C C . ALA A 1 554 ? 86.836 22.048 58.240 1.00 49.17 554 ALA A C 1
ATOM 4155 O O . ALA A 1 554 ? 87.552 21.227 58.826 1.00 51.56 554 ALA A O 1
ATOM 4157 N N . ASN A 1 555 ? 87.284 22.778 57.225 1.00 53.54 555 ASN A N 1
ATOM 4158 C CA . ASN A 1 555 ? 88.646 22.627 56.724 1.00 65.26 555 ASN A CA 1
ATOM 4159 C C . ASN A 1 555 ? 89.635 23.455 57.537 1.00 72.65 555 ASN A C 1
ATOM 4160 O O . ASN A 1 555 ? 90.753 23.716 57.090 1.00 78.08 555 ASN A O 1
ATOM 4165 N N . HIS A 1 560 ? 96.917 32.157 57.706 1.00 61.11 560 HIS A N 1
ATOM 4166 C CA . HIS A 1 560 ? 97.223 32.674 56.377 1.00 62.76 560 HIS A CA 1
ATOM 4167 C C . HIS A 1 560 ? 95.951 32.944 55.586 1.00 59.54 560 HIS A C 1
ATOM 4168 O O . HIS A 1 560 ? 95.906 33.856 54.760 1.00 58.76 560 HIS A O 1
ATOM 4170 N N . HIS A 1 561 ? 94.914 32.144 55.841 1.00 56.46 561 HIS A N 1
ATOM 4171 C CA . HIS A 1 561 ? 93.647 32.310 55.137 1.00 56.85 561 HIS A CA 1
ATOM 4172 C C . HIS A 1 561 ? 92.890 33.561 55.566 1.00 51.78 561 HIS A C 1
ATOM 4173 O O . HIS A 1 561 ? 91.925 33.935 54.892 1.00 51.60 561 HIS A O 1
ATOM 4175 N N . HIS A 1 562 ? 93.302 34.212 56.653 1.00 51.98 562 HIS A N 1
ATOM 4176 C CA . HIS A 1 562 ? 92.618 35.407 57.126 1.00 51.98 562 HIS A CA 1
ATOM 4177 C C . HIS A 1 562 ? 92.664 36.509 56.070 1.00 52.33 562 HIS A C 1
ATOM 4178 O O . HIS A 1 562 ? 93.639 36.649 55.326 1.00 52.79 562 HIS A O 1
ATOM 4185 N N . HIS A 1 563 ? 91.595 37.306 56.012 1.00 52.23 563 HIS A N 1
ATOM 4186 C CA . HIS A 1 563 ? 91.492 38.323 54.970 1.00 52.61 563 HIS A CA 1
ATOM 4187 C C . HIS A 1 563 ? 92.479 39.470 55.150 1.00 53.26 563 HIS A C 1
ATOM 4188 O O . HIS A 1 563 ? 92.663 40.257 54.216 1.00 53.75 563 HIS A O 1
ATOM 4195 N N . HIS A 1 564 ? 93.119 39.585 56.306 1.00 53.40 564 HIS A N 1
ATOM 4196 C CA . HIS A 1 564 ? 94.135 40.606 56.527 1.00 54.11 564 HIS A CA 1
ATOM 4197 C C . HIS A 1 564 ? 95.549 40.047 56.529 1.00 56.08 564 HIS A C 1
ATOM 4198 O O . HIS A 1 564 ? 96.502 40.808 56.727 1.00 55.24 564 HIS A O 1
ATOM 4205 N N . HIS A 1 565 ? 95.706 38.748 56.302 1.00 54.19 565 HIS A N 1
ATOM 4206 C CA . HIS A 1 565 ? 97.013 38.101 56.326 1.00 61.60 565 HIS A CA 1
ATOM 4207 C C . HIS A 1 565 ? 97.527 37.863 54.911 1.00 67.88 565 HIS A C 1
ATOM 4208 O O . HIS A 1 565 ? 98.331 38.640 54.397 1.00 71.85 565 HIS A O 1
#

Secondary structure (DSSP, 8-state):
-EEEEEEE-S-HHHHHHHTT---EEE-SSSEEEEEE-TT--GGGGGG-TTEEEEEEPPEEEES-EE---GGG-B-HHHHHTTHHHH---S-TT-EEEEEES---TTSGGGB-TTS-BSEEEEEETT--SSPPPTT--SSEEEEHHHHHHHHHHT---S---SSSHHHHHHHHHH---SS-GGG--S-SSPEEEEEE---EE-SSSTT-EEEEHHHHHHHHHHHHHHHHHHT--EEEEE-EE--B-S--S--GGGG-GGGGSTTEEEEEE--S-SSS--EEEEE-SSTT-EEEEEEEE-S-SEEEEEEE-SSS-EEEEEEE-TTS-B---B---SS---EEEEETTTTEEEEEEEE--GGGTT--EEEEEEES--SEEEEEEEEEEE-SS-EEEEEPPPGGGS-TT-EESS---SS--BGGGSSTTSEEEEEEETTTTEE-TT-----S----SSEEEE-SSEEEEEGGGEEEEEESHHHHHHHHHHHHHHHHHHHHH--GGG--HHHHHHHHHHH-B--TT--SSBTTTBT-B--HHHHHHHHH---STT-

Sequence (551 aa):
EKSYCIIYQGDIESALQENGINRYMVLNSQLAVIYVPVDFDETILNNIIQVAWWEESEEPMSSLIEITNNVNNGETITTAAETDYIYEDITGRGILLAVIDSGIDYLHPDFINDDGTSKVLYLWDQEANTNPPPEGFIFGSEFTRSSQLNIAINRNDGSLSQDNIGTGTLVSGILAGNGRINSQYRGITTESDLIVVKLKSYTTDTYYAGRINYSVSSDFLAAITYVTNIARTENKPLIINLTIGVKSSSAVATTSILDTFNILSSSAGVVVVSGAGNQGNTDIHYSGRFSSVGEVQDVIIQDGDDYALDITLNTNGPDKVGAQIISPSSGEVSHDIRYSPDFYIYRGKFNLENTTYAMRFIYPYITSGKENLEIRLRDIKPGVWILRLTSELIISGEYDIYLPNKNLIAPDTRRFLDPDSVATITMMYAASDDVITVGTFNNKTDSMWIGSSKGPIRGIKPDIVASGVDIISTYKNGTYNTGTGTGVSSSSIIVTGVLLALLMEYLEKQPRLSLFTQVLKTYLILGATKLEIYTYPNVSSQGYGILNLKNNTIQQIANHHHHHH

B-factor: mean 28.14, std 13.83, range [9.44, 82.48]

CATH classification: 2.60.120.1290